Protein AF-0000000075770601 (afdb_homodimer)

InterPro domains:
  IPR002624 Deoxynucleoside kinase [PIRSF000705] (21-237)
  IPR027417 P-loop containing nucleoside triphosphate hydrolase [G3DSA:3.40.50.300] (14-217)
  IPR027417 P-loop containing nucleoside triphosphate hydrolase [SSF52540] (25-225)
  IPR031314 Deoxynucleoside kinase domain [PF01712] (31-229)
  IPR031314 Deoxynucleoside kinase domain [cd01673] (30-215)
  IPR050566 Deoxyribonucleoside Kinase [PTHR10513] (21-233)

Structure (mmCIF, N/CA/C/O backbone):
data_AF-0000000075770601-model_v1
#
loop_
_entity.id
_entity.type
_entity.pdbx_description
1 polymer 'Deoxynucleoside kinase-like isoform X1'
#
loop_
_atom_site.group_PDB
_atom_site.id
_atom_site.type_symbol
_atom_site.label_atom_id
_atom_site.label_alt_id
_atom_site.label_comp_id
_atom_site.label_asym_id
_atom_site.label_entity_id
_atom_site.label_seq_id
_atom_site.pdbx_PDB_ins_code
_atom_site.Cartn_x
_atom_site.Cartn_y
_atom_site.Cartn_z
_atom_site.occupancy
_atom_site.B_iso_or_equiv
_atom_site.auth_seq_id
_atom_site.auth_comp_id
_atom_site.auth_asym_id
_atom_site.auth_atom_id
_atom_site.pdbx_PDB_model_num
ATOM 1 N N . MET A 1 1 ? 19.266 48.625 11.734 1 34.38 1 MET A N 1
ATOM 2 C CA . MET A 1 1 ? 19.641 48.656 10.32 1 34.38 1 MET A CA 1
ATOM 3 C C . MET A 1 1 ? 20.688 47.594 10 1 34.38 1 MET A C 1
ATOM 5 O O . MET A 1 1 ? 20.688 47.031 8.906 1 34.38 1 MET A O 1
ATOM 9 N N . LEU A 1 2 ? 21.609 47.438 10.875 1 38.78 2 LEU A N 1
ATOM 10 C CA . LEU A 1 2 ? 22.734 46.531 10.688 1 38.78 2 LEU A CA 1
ATOM 11 C C . LEU A 1 2 ? 22.312 45.094 10.852 1 38.78 2 LEU A C 1
ATOM 13 O O . LEU A 1 2 ? 22.875 44.188 10.211 1 38.78 2 LEU A O 1
ATOM 17 N N . ARG A 1 3 ? 21.391 44.844 11.766 1 41.59 3 ARG A N 1
ATOM 18 C CA . ARG A 1 3 ? 20.953 43.5 12.055 1 41.59 3 ARG A CA 1
ATOM 19 C C . ARG A 1 3 ? 20.203 42.906 10.867 1 41.59 3 ARG A C 1
ATOM 21 O O . ARG A 1 3 ? 20.188 41.688 10.695 1 41.59 3 ARG A O 1
ATOM 28 N N . SER A 1 4 ? 19.625 43.781 10.047 1 41.97 4 SER A N 1
ATOM 29 C CA . SER A 1 4 ? 18.906 43.312 8.859 1 41.97 4 SER A CA 1
ATOM 30 C C . SER A 1 4 ? 19.875 42.875 7.773 1 41.97 4 SER A C 1
ATOM 32 O O . SER A 1 4 ? 19.594 41.938 7.027 1 41.97 4 SER A O 1
ATOM 34 N N . ARG A 1 5 ? 21.016 43.469 7.773 1 44.12 5 ARG A N 1
ATOM 35 C CA . ARG A 1 5 ? 21.969 43.156 6.715 1 44.12 5 ARG A CA 1
ATOM 36 C C . ARG A 1 5 ? 22.656 41.812 6.977 1 44.12 5 ARG A C 1
ATOM 38 O O . ARG A 1 5 ? 23.047 41.125 6.039 1 44.12 5 ARG A O 1
ATOM 45 N N . ILE A 1 6 ? 22.906 41.625 8.227 1 41.94 6 ILE A N 1
ATOM 46 C CA . ILE A 1 6 ? 23.609 40.406 8.555 1 41.94 6 ILE A CA 1
ATOM 47 C C . ILE A 1 6 ? 22.719 39.188 8.242 1 41.94 6 ILE A C 1
ATOM 49 O O . ILE A 1 6 ? 23.203 38.188 7.703 1 41.94 6 ILE A O 1
ATOM 53 N N . SER A 1 7 ? 21.453 39.375 8.516 1 44.59 7 SER A N 1
ATOM 54 C CA . SER A 1 7 ? 20.547 38.281 8.203 1 44.59 7 SER A CA 1
ATOM 55 C C . SER A 1 7 ? 20.453 38.062 6.699 1 44.59 7 SER A C 1
ATOM 57 O O . SER A 1 7 ? 20.438 36.906 6.234 1 44.59 7 SER A O 1
ATOM 59 N N . THR A 1 8 ? 20.531 39.188 6 1 48.41 8 THR A N 1
ATOM 60 C CA . THR A 1 8 ? 20.5 39.062 4.547 1 48.41 8 THR A CA 1
ATOM 61 C C . THR A 1 8 ? 21.797 38.438 4.027 1 48.41 8 THR A C 1
ATOM 63 O O . THR A 1 8 ? 21.781 37.594 3.137 1 48.41 8 THR A O 1
ATOM 66 N N . LEU A 1 9 ? 22.859 38.906 4.461 1 47.31 9 LEU A N 1
ATOM 67 C CA . LEU A 1 9 ? 24.141 38.406 4.008 1 47.31 9 LEU A CA 1
ATOM 68 C C . LEU A 1 9 ? 24.328 36.938 4.391 1 47.31 9 LEU A C 1
ATOM 70 O O . LEU A 1 9 ? 24.859 36.125 3.609 1 47.31 9 LEU A O 1
ATOM 74 N N . PHE A 1 10 ? 23.953 36.625 5.602 1 45.34 10 PHE A N 1
ATOM 75 C CA . PHE A 1 10 ? 24 35.219 6 1 45.34 10 PHE A CA 1
ATOM 76 C C . PHE A 1 10 ? 23.078 34.375 5.121 1 45.34 10 PHE A C 1
ATOM 78 O O . PHE A 1 10 ? 23.438 33.281 4.727 1 45.34 10 PHE A O 1
ATOM 85 N N . PHE A 1 11 ? 22.016 35.031 4.723 1 48.09 11 PHE A N 1
ATOM 86 C CA . PHE A 1 11 ? 21.109 34.312 3.828 1 48.09 11 PHE A CA 1
ATOM 87 C C . PHE A 1 11 ? 21.703 34.188 2.434 1 48.09 11 PHE A C 1
ATOM 89 O O . PHE A 1 11 ? 21.562 33.156 1.778 1 48.09 11 PHE A O 1
ATOM 96 N N . GLU A 1 12 ? 22.359 35.25 1.999 1 50.44 12 GLU A N 1
ATOM 97 C CA . GLU A 1 12 ? 22.969 35.219 0.672 1 50.44 12 GLU A CA 1
ATOM 98 C C . GLU A 1 12 ? 24.141 34.25 0.633 1 50.44 12 GLU A C 1
ATOM 100 O O . GLU A 1 12 ? 24.328 33.531 -0.352 1 50.44 12 GLU A O 1
ATOM 105 N N . ALA A 1 13 ? 24.984 34.281 1.523 1 46.41 13 ALA A N 1
ATOM 106 C CA . ALA A 1 13 ? 26.125 33.375 1.591 1 46.41 13 ALA A CA 1
ATOM 107 C C . ALA A 1 13 ? 25.641 31.922 1.747 1 46.41 13 ALA A C 1
ATOM 109 O O . ALA A 1 13 ? 26.219 31 1.153 1 46.41 13 ALA A O 1
ATOM 110 N N . GLN A 1 14 ? 24.688 31.688 2.402 1 49.31 14 GLN A N 1
ATOM 111 C CA . GLN A 1 14 ? 24.062 30.391 2.596 1 49.31 14 GLN A CA 1
ATOM 112 C C . GLN A 1 14 ? 23.438 29.875 1.301 1 49.31 14 GLN A C 1
ATOM 114 O O . GLN A 1 14 ? 23.453 28.672 1.025 1 49.31 14 GLN A O 1
ATOM 119 N N . ARG A 1 15 ? 23 30.875 0.568 1 49.03 15 ARG A N 1
ATOM 120 C CA . ARG A 1 15 ? 22.422 30.547 -0.737 1 49.03 15 ARG A CA 1
ATOM 121 C C . ARG A 1 15 ? 23.484 29.969 -1.67 1 49.03 15 ARG A C 1
ATOM 123 O O . ARG A 1 15 ? 23.219 29.016 -2.404 1 49.03 15 ARG A O 1
ATOM 130 N N . CYS A 1 16 ? 24.547 30.656 -1.812 1 45.72 16 CYS A N 1
ATOM 131 C CA . CYS A 1 16 ? 25.609 30.219 -2.715 1 45.72 16 CYS A CA 1
ATOM 132 C C . CYS A 1 16 ? 26.125 28.828 -2.334 1 45.72 16 CYS A C 1
ATOM 134 O O . CYS A 1 16 ? 26.484 28.047 -3.203 1 45.72 16 CYS A O 1
ATOM 136 N N . PHE A 1 17 ? 26.234 28.594 -1.152 1 45.62 17 PHE A N 1
ATOM 137 C CA . PHE A 1 17 ? 26.75 27.312 -0.663 1 45.62 17 PHE A CA 1
ATOM 138 C C . PHE A 1 17 ? 25.766 26.188 -0.966 1 45.62 17 PHE A C 1
ATOM 140 O O . PHE A 1 17 ? 26.188 25.047 -1.233 1 45.62 17 PHE A O 1
ATOM 147 N N . PHE A 1 18 ? 24.5 26.453 -0.988 1 47.34 18 PHE A N 1
ATOM 148 C CA . PHE A 1 18 ? 23.484 25.422 -1.227 1 47.34 18 PHE A CA 1
ATOM 149 C C . PHE A 1 18 ? 23.5 24.969 -2.682 1 47.34 18 PHE A C 1
ATOM 151 O O . PHE A 1 18 ? 23.234 23.812 -2.979 1 47.34 18 PHE A O 1
ATOM 158 N N . LYS A 1 19 ? 23.781 25.844 -3.549 1 46.94 19 LYS A N 1
ATOM 159 C CA . LYS A 1 19 ? 23.703 25.516 -4.969 1 46.94 19 LYS A CA 1
ATOM 160 C C . LYS A 1 19 ? 24.688 24.406 -5.336 1 46.94 19 LYS A C 1
ATOM 162 O O . LYS A 1 19 ? 24.422 23.594 -6.23 1 46.94 19 LYS A O 1
ATOM 167 N N . MET A 1 20 ? 25.797 24.562 -4.93 1 41.28 20 MET A N 1
ATOM 168 C CA . MET A 1 20 ? 26.875 23.766 -5.508 1 41.28 20 MET A CA 1
ATOM 169 C C . MET A 1 20 ? 26.672 22.281 -5.195 1 41.28 20 MET A C 1
ATOM 171 O O . MET A 1 20 ? 26.969 21.422 -6.031 1 41.28 20 MET A O 1
ATOM 175 N N . ASN A 1 21 ? 26.5 21.75 -3.854 1 44.34 21 ASN A N 1
ATOM 176 C CA . ASN A 1 21 ? 26.688 20.359 -3.453 1 44.34 21 ASN A CA 1
ATOM 177 C C . ASN A 1 21 ? 25.344 19.625 -3.344 1 44.34 21 ASN A C 1
ATOM 179 O O . ASN A 1 21 ? 25.281 18.531 -2.771 1 44.34 21 ASN A O 1
ATOM 183 N N . SER A 1 22 ? 24.25 20.109 -3.791 1 47.69 22 SER A N 1
ATOM 184 C CA . SER A 1 22 ? 22.906 19.719 -3.398 1 47.69 22 SER A CA 1
ATOM 185 C C . SER A 1 22 ? 22.406 18.531 -4.227 1 47.69 22 SER A C 1
ATOM 187 O O . SER A 1 22 ? 21.328 17.984 -3.947 1 47.69 22 SER A O 1
ATOM 189 N N . GLU A 1 23 ? 22.984 18.219 -5.297 1 50.84 23 GLU A N 1
ATOM 190 C CA . GLU A 1 23 ? 22.266 17.344 -6.227 1 50.84 23 GLU A CA 1
ATOM 191 C C . GLU A 1 23 ? 21.969 15.992 -5.59 1 50.84 23 GLU A C 1
ATOM 193 O O . GLU A 1 23 ? 20.922 15.391 -5.871 1 50.84 23 GLU A O 1
ATOM 198 N N . ASN A 1 24 ? 22.891 15.383 -4.754 1 55.94 24 ASN A N 1
ATOM 199 C CA . ASN A 1 24 ? 22.719 14 -4.312 1 55.94 24 ASN A CA 1
ATOM 200 C C . ASN A 1 24 ? 22.344 13.93 -2.834 1 55.94 24 ASN A C 1
ATOM 202 O O . ASN A 1 24 ? 22.391 12.859 -2.223 1 55.94 24 ASN A O 1
ATOM 206 N N . ARG A 1 25 ? 21.953 15.164 -2.213 1 66.31 25 ARG A N 1
ATOM 207 C CA . ARG A 1 25 ? 21.75 15.148 -0.767 1 66.31 25 ARG A CA 1
ATOM 208 C C . ARG A 1 25 ? 20.266 15.141 -0.417 1 66.31 25 ARG A C 1
ATOM 210 O O . ARG A 1 25 ? 19.453 15.711 -1.144 1 66.31 25 ARG A O 1
ATOM 217 N N . LYS A 1 26 ? 19.875 14.352 0.571 1 84.44 26 LYS A N 1
ATOM 218 C CA . LYS A 1 26 ? 18.547 14.297 1.151 1 84.44 26 LYS A CA 1
ATOM 219 C C . LYS A 1 26 ? 18.125 15.648 1.707 1 84.44 26 LYS A C 1
ATOM 221 O O . LYS A 1 26 ? 18.891 16.297 2.436 1 84.44 26 LYS A O 1
ATOM 226 N N . PRO A 1 27 ? 17.031 16.172 1.282 1 90.94 27 PRO A N 1
ATOM 227 C CA . PRO A 1 27 ? 16.594 17.469 1.793 1 90.94 27 PRO A CA 1
ATOM 228 C C . PRO A 1 27 ? 16.25 17.422 3.281 1 90.94 27 PRO A C 1
ATOM 230 O O . PRO A 1 27 ? 15.93 16.359 3.818 1 90.94 27 PRO A O 1
ATOM 233 N N . PHE A 1 28 ? 16.469 18.609 3.928 1 92.38 28 PHE A N 1
ATOM 234 C CA . PHE A 1 28 ? 15.891 18.797 5.254 1 92.38 28 PHE A CA 1
ATOM 235 C C . PHE A 1 28 ? 14.367 18.812 5.184 1 92.38 28 PHE A C 1
ATOM 237 O O . PHE A 1 28 ? 13.781 19.766 4.664 1 92.38 28 PHE A O 1
ATOM 244 N N . THR A 1 29 ? 13.703 17.797 5.723 1 95.19 29 THR A N 1
ATOM 245 C CA . THR A 1 29 ? 12.266 17.625 5.539 1 95.19 29 THR A CA 1
ATOM 246 C C . THR A 1 29 ? 11.5 18.078 6.777 1 95.19 29 THR A C 1
ATOM 248 O O . THR A 1 29 ? 11.727 17.578 7.875 1 95.19 29 THR A O 1
ATOM 251 N N . VAL A 1 30 ? 10.578 19.031 6.59 1 95.38 30 VAL A N 1
ATOM 252 C CA . VAL A 1 30 ? 9.719 19.562 7.645 1 95.38 30 VAL A CA 1
ATOM 253 C C . VAL A 1 30 ? 8.273 19.141 7.395 1 95.38 30 VAL A C 1
ATOM 255 O O . VAL A 1 30 ? 7.715 19.406 6.324 1 95.38 30 VAL A O 1
ATOM 258 N N . LEU A 1 31 ? 7.691 18.484 8.367 1 97.5 31 LEU A N 1
ATOM 259 C CA . LEU A 1 31 ? 6.277 18.141 8.305 1 97.5 31 LEU A CA 1
ATOM 260 C C . LEU A 1 31 ? 5.434 19.141 9.078 1 97.5 31 LEU A C 1
ATOM 262 O O . LEU A 1 31 ? 5.691 19.391 10.258 1 97.5 31 LEU A O 1
ATOM 266 N N . VAL A 1 32 ? 4.453 19.688 8.375 1 97.19 32 VAL A N 1
ATOM 267 C CA . VAL A 1 32 ? 3.527 20.594 9.039 1 97.19 32 VAL A CA 1
ATOM 268 C C . VAL A 1 32 ? 2.236 19.859 9.383 1 97.19 32 VAL A C 1
ATOM 270 O O . VAL A 1 32 ? 1.488 19.453 8.5 1 97.19 32 VAL A O 1
ATOM 273 N N . GLU A 1 33 ? 2.016 19.75 10.68 1 98.31 33 GLU A N 1
ATOM 274 C CA . GLU A 1 33 ? 0.914 18.938 11.188 1 98.31 33 GLU A CA 1
ATOM 275 C C . GLU A 1 33 ? -0.103 19.797 11.938 1 98.31 33 GLU A C 1
ATOM 277 O O . GLU A 1 33 ? 0.222 20.891 12.398 1 98.31 33 GLU A O 1
ATOM 282 N N . GLY A 1 34 ? -1.297 19.25 12.07 1 98.31 34 GLY A N 1
ATOM 283 C CA . GLY A 1 34 ? -2.389 19.922 12.758 1 98.31 34 GLY A CA 1
ATOM 284 C C . GLY A 1 34 ? -3.758 19.422 12.328 1 98.31 34 GLY A C 1
ATOM 285 O O . GLY A 1 34 ? -3.877 18.688 11.344 1 98.31 34 GLY A O 1
ATOM 286 N N . ASN A 1 35 ? -4.766 19.875 13.062 1 97.62 35 ASN A N 1
ATOM 287 C CA . ASN A 1 35 ? -6.152 19.5 12.781 1 97.62 35 ASN A CA 1
ATOM 288 C C . ASN A 1 35 ? -6.617 20.062 11.438 1 97.62 35 ASN A C 1
ATOM 290 O O . ASN A 1 35 ? -5.91 20.844 10.812 1 97.62 35 ASN A O 1
ATOM 294 N N . ILE A 1 36 ? -7.715 19.484 10.938 1 94.5 36 ILE A N 1
ATOM 295 C CA . ILE A 1 36 ? -8.391 20.078 9.789 1 94.5 36 ILE A CA 1
ATOM 296 C C . ILE A 1 36 ? -8.773 21.516 10.102 1 94.5 36 ILE A C 1
ATOM 298 O O . ILE A 1 36 ? -9.359 21.797 11.156 1 94.5 36 ILE A O 1
ATOM 302 N N . GLY A 1 37 ? -8.344 22.484 9.242 1 92.81 37 GLY A N 1
ATOM 303 C CA . GLY A 1 37 ? -8.695 23.875 9.461 1 92.81 37 GLY A CA 1
ATOM 304 C C . GLY A 1 37 ? -7.707 24.594 10.352 1 92.81 37 GLY A C 1
ATOM 305 O O . GLY A 1 37 ? -7.949 25.734 10.75 1 92.81 37 GLY A O 1
ATOM 306 N N . SER A 1 38 ? -6.586 23.984 10.602 1 95 38 SER A N 1
ATOM 307 C CA . SER A 1 38 ? -5.645 24.578 11.547 1 95 38 SER A CA 1
ATOM 308 C C . SER A 1 38 ? -4.789 25.641 10.883 1 95 38 SER A C 1
ATOM 310 O O . SER A 1 38 ? -4.051 26.359 11.555 1 95 38 SER A O 1
ATOM 312 N N . GLY A 1 39 ? -4.836 25.75 9.547 1 91.62 39 GLY A N 1
ATOM 313 C CA . GLY A 1 39 ? -4.102 26.797 8.852 1 91.62 39 GLY A CA 1
ATOM 314 C C . GLY A 1 39 ? -2.791 26.297 8.258 1 91.62 39 GLY A C 1
ATOM 315 O O . GLY A 1 39 ? -1.893 27.094 7.984 1 91.62 39 GLY A O 1
ATOM 316 N N . LYS A 1 40 ? -2.637 24.969 8.078 1 94.12 40 LYS A N 1
ATOM 317 C CA . LYS A 1 40 ? -1.412 24.391 7.539 1 94.12 40 LYS A CA 1
ATOM 318 C C . LYS A 1 40 ? -1.08 24.953 6.168 1 94.12 40 LYS A C 1
ATOM 320 O O . LYS A 1 40 ? 0.061 25.344 5.91 1 94.12 40 LYS A O 1
ATOM 325 N N . THR A 1 41 ? -2.096 25.031 5.262 1 91.94 41 THR A N 1
ATOM 326 C CA . THR A 1 41 ? -1.883 25.547 3.912 1 91.94 41 THR A CA 1
ATOM 327 C C . THR A 1 41 ? -1.395 26.984 3.947 1 91.94 41 THR A C 1
ATOM 329 O O . THR A 1 41 ? -0.479 27.359 3.209 1 91.94 41 THR A O 1
ATOM 332 N N . THR A 1 42 ? -2.014 27.797 4.738 1 89.81 42 THR A N 1
ATOM 333 C CA . THR A 1 42 ? -1.61 29.188 4.895 1 89.81 42 THR A CA 1
ATOM 334 C C . THR A 1 42 ? -0.176 29.281 5.41 1 89.81 42 THR A C 1
ATOM 336 O O . THR A 1 42 ? 0.601 30.125 4.945 1 89.81 42 THR A O 1
ATOM 339 N N . PHE A 1 43 ? 0.131 28.484 6.41 1 91.44 43 PHE A N 1
ATOM 340 C CA . PHE A 1 43 ? 1.488 28.453 6.941 1 91.44 43 PHE A CA 1
ATOM 341 C C . PHE A 1 43 ? 2.488 28.109 5.844 1 91.44 43 PHE A C 1
ATOM 343 O O . PHE A 1 43 ? 3.523 28.766 5.719 1 91.44 43 PHE A O 1
ATOM 350 N N . LEU A 1 44 ? 2.207 27.047 5.047 1 92.75 44 LEU A N 1
ATOM 351 C CA . LEU A 1 44 ? 3.092 26.672 3.951 1 92.75 44 LEU A CA 1
ATOM 352 C C . LEU A 1 44 ? 3.27 27.812 2.969 1 92.75 44 LEU A C 1
ATOM 354 O O . LEU A 1 44 ? 4.387 28.094 2.527 1 92.75 44 LEU A O 1
ATOM 358 N N . GLU A 1 45 ? 2.209 28.516 2.668 1 89.62 45 GLU A N 1
ATOM 359 C CA . GLU A 1 45 ? 2.236 29.594 1.699 1 89.62 45 GLU A CA 1
ATOM 360 C C . GLU A 1 45 ? 3.148 30.734 2.168 1 89.62 45 GLU A C 1
ATOM 362 O O . GLU A 1 45 ? 3.756 31.422 1.349 1 89.62 45 GLU A O 1
ATOM 367 N N . HIS A 1 46 ? 3.291 30.906 3.43 1 87.25 46 HIS A N 1
ATOM 368 C CA . HIS A 1 46 ? 4.191 31.906 3.986 1 87.25 46 HIS A CA 1
ATOM 369 C C . HIS A 1 46 ? 5.629 31.656 3.551 1 87.25 46 HIS A C 1
ATOM 371 O O . HIS A 1 46 ? 6.402 32.594 3.381 1 87.25 46 HIS A O 1
ATOM 377 N N . PHE A 1 47 ? 5.973 30.453 3.295 1 88.94 47 PHE A N 1
ATOM 378 C CA . PHE A 1 47 ? 7.352 30.094 2.979 1 88.94 47 PHE A CA 1
ATOM 379 C C . PHE A 1 47 ? 7.582 30.094 1.473 1 88.94 47 PHE A C 1
ATOM 381 O O . PHE A 1 47 ? 8.695 29.859 1.009 1 88.94 47 PHE A O 1
ATOM 388 N N . ARG A 1 48 ? 6.57 30.344 0.703 1 90.38 48 ARG A N 1
ATOM 389 C CA . ARG A 1 48 ? 6.668 30.359 -0.753 1 90.38 48 ARG A CA 1
ATOM 390 C C . ARG A 1 48 ? 7.695 31.375 -1.226 1 90.38 48 ARG A C 1
ATOM 392 O O . ARG A 1 48 ? 8.297 31.219 -2.287 1 90.38 48 ARG A O 1
ATOM 399 N N . GLN A 1 49 ? 7.973 32.375 -0.465 1 86.12 49 GLN A N 1
ATOM 400 C CA . GLN A 1 49 ? 8.883 33.438 -0.823 1 86.12 49 GLN A CA 1
ATOM 401 C C . GLN A 1 49 ? 10.328 32.969 -0.816 1 86.12 49 GLN A C 1
ATOM 403 O O . GLN A 1 49 ? 11.203 33.625 -1.384 1 86.12 49 GLN A O 1
ATOM 408 N N . PHE A 1 50 ? 10.555 31.859 -0.22 1 84.81 50 PHE A N 1
ATOM 409 C CA . PHE A 1 50 ? 11.922 31.344 -0.13 1 84.81 50 PHE A CA 1
ATOM 410 C C . PHE A 1 50 ? 12.211 30.375 -1.269 1 84.81 50 PHE A C 1
ATOM 412 O O . PHE A 1 50 ? 11.625 29.297 -1.332 1 84.81 50 PHE A O 1
ATOM 419 N N . GLU A 1 51 ? 13.148 30.672 -2.115 1 86.56 51 GLU A N 1
ATOM 420 C CA . GLU A 1 51 ? 13.453 29.906 -3.318 1 86.56 51 GLU A CA 1
ATOM 421 C C . GLU A 1 51 ? 14.094 28.562 -2.967 1 86.56 51 GLU A C 1
ATOM 423 O O . GLU A 1 51 ? 14.039 27.609 -3.756 1 86.56 51 GLU A O 1
ATOM 428 N N . ASP A 1 52 ? 14.664 28.484 -1.828 1 85.62 52 ASP A N 1
ATOM 429 C CA . ASP A 1 52 ? 15.398 27.281 -1.434 1 85.62 52 ASP A CA 1
ATOM 430 C C . ASP A 1 52 ? 14.477 26.281 -0.738 1 85.62 52 ASP A C 1
ATOM 432 O O . ASP A 1 52 ? 14.945 25.281 -0.178 1 85.62 52 ASP A O 1
ATOM 436 N N . ILE A 1 53 ? 13.234 26.578 -0.779 1 90.5 53 ILE A N 1
ATOM 437 C CA . ILE A 1 53 ? 12.281 25.703 -0.106 1 90.5 53 ILE A CA 1
ATOM 438 C C . ILE A 1 53 ? 11.266 25.172 -1.117 1 90.5 53 ILE A C 1
ATOM 440 O O . ILE A 1 53 ? 10.664 25.938 -1.867 1 90.5 53 ILE A O 1
ATOM 444 N N . THR A 1 54 ? 11.125 23.844 -1.191 1 95 54 THR A N 1
ATOM 445 C CA . THR A 1 54 ? 10.039 23.219 -1.947 1 95 54 THR A CA 1
ATOM 446 C C . THR A 1 54 ? 8.828 22.969 -1.054 1 95 54 THR A C 1
ATOM 448 O O . THR A 1 54 ? 8.953 22.391 0.025 1 95 54 THR A O 1
ATOM 451 N N . LEU A 1 55 ? 7.719 23.438 -1.501 1 96.12 55 LEU A N 1
ATOM 452 C CA . LEU A 1 55 ? 6.473 23.234 -0.768 1 96.12 55 LEU A CA 1
ATOM 453 C C . LEU A 1 55 ? 5.645 22.125 -1.386 1 96.12 55 LEU A C 1
ATOM 455 O O . LEU A 1 55 ? 5.453 22.078 -2.604 1 96.12 55 LEU A O 1
ATOM 459 N N . LEU A 1 56 ? 5.168 21.203 -0.563 1 97.44 56 LEU A N 1
ATOM 460 C CA . LEU A 1 56 ? 4.242 20.172 -0.99 1 97.44 56 LEU A CA 1
ATOM 461 C C . LEU A 1 56 ? 2.936 20.25 -0.208 1 97.44 56 LEU A C 1
ATOM 463 O O . LEU A 1 56 ? 2.891 19.891 0.973 1 97.44 56 LEU A O 1
ATOM 467 N N . THR A 1 57 ? 1.899 20.641 -0.862 1 96.56 57 THR A N 1
ATOM 468 C CA . THR A 1 57 ? 0.594 20.781 -0.224 1 96.56 57 THR A CA 1
ATOM 469 C C . THR A 1 57 ? -0.151 19.438 -0.235 1 96.56 57 THR A C 1
ATOM 471 O O . THR A 1 57 ? 0.102 18.594 -1.089 1 96.56 57 THR A O 1
ATOM 474 N N . GLU A 1 58 ? -1.008 19.359 0.752 1 95.31 58 GLU A N 1
ATOM 475 C CA . GLU A 1 58 ? -1.849 18.172 0.812 1 95.31 58 GLU A CA 1
ATOM 476 C C . GLU A 1 58 ? -2.584 17.938 -0.506 1 95.31 58 GLU A C 1
ATOM 478 O O . GLU A 1 58 ? -3.201 18.859 -1.043 1 95.31 58 GLU A O 1
ATOM 483 N N . PRO A 1 59 ? -2.539 16.734 -1.065 1 95.75 59 PRO A N 1
ATOM 484 C CA . PRO A 1 59 ? -3.105 16.5 -2.395 1 95.75 59 PRO A CA 1
ATOM 485 C C . PRO A 1 59 ? -4.602 16.203 -2.352 1 95.75 59 PRO A C 1
ATOM 487 O O . PRO A 1 59 ? -5.047 15.172 -2.867 1 95.75 59 PRO A O 1
ATOM 490 N N . VAL A 1 60 ? -5.418 17.078 -1.922 1 94.38 60 VAL A N 1
ATOM 491 C CA . VAL A 1 60 ? -6.852 16.906 -1.719 1 94.38 60 VAL A CA 1
ATOM 492 C C . VAL A 1 60 ? -7.539 16.672 -3.062 1 94.38 60 VAL A C 1
ATOM 494 O O . VAL A 1 60 ? -8.492 15.891 -3.15 1 94.38 60 VAL A O 1
ATOM 497 N N . GLU A 1 61 ? -7.039 17.328 -4.066 1 95.62 61 GLU A N 1
ATOM 498 C CA . GLU A 1 61 ? -7.648 17.188 -5.383 1 95.62 61 GLU A CA 1
ATOM 499 C C . GLU A 1 61 ? -7.566 15.75 -5.879 1 95.62 61 GLU A C 1
ATOM 501 O O . GLU A 1 61 ? -8.469 15.266 -6.566 1 95.62 61 GLU A O 1
ATOM 506 N N . GLN A 1 62 ? -6.52 15.062 -5.578 1 97.81 62 GLN A N 1
ATOM 507 C CA . GLN A 1 62 ? -6.422 13.648 -5.918 1 97.81 62 GLN A CA 1
ATOM 508 C C . GLN A 1 62 ? -7.508 12.836 -5.215 1 97.81 62 GLN A C 1
ATOM 510 O O . GLN A 1 62 ? -8.047 11.883 -5.789 1 97.81 62 GLN A O 1
ATOM 515 N N . TRP A 1 63 ? -7.828 13.188 -3.99 1 97.94 63 TRP A N 1
ATOM 516 C CA . TRP A 1 63 ? -8.844 12.477 -3.219 1 97.94 63 TRP A CA 1
ATOM 517 C C . TRP A 1 63 ? -10.242 12.781 -3.748 1 97.94 63 TRP A C 1
ATOM 519 O O . TRP A 1 63 ? -11.141 11.938 -3.654 1 97.94 63 TRP A O 1
ATOM 529 N N . ARG A 1 64 ? -10.375 13.945 -4.324 1 97.06 64 ARG A N 1
ATOM 530 C CA . ARG A 1 64 ? -11.672 14.398 -4.816 1 97.06 64 ARG A CA 1
ATOM 531 C C . ARG A 1 64 ? -11.953 13.844 -6.207 1 97.06 64 ARG A C 1
ATOM 533 O O . ARG A 1 64 ? -13.102 13.859 -6.668 1 97.06 64 ARG A O 1
ATOM 540 N N . ASN A 1 65 ? -10.859 13.484 -6.836 1 98.31 65 ASN A N 1
ATOM 541 C CA . ASN A 1 65 ? -11.047 12.953 -8.18 1 98.31 65 ASN A CA 1
ATOM 542 C C . ASN A 1 65 ? -10.016 11.883 -8.508 1 98.31 65 ASN A C 1
ATOM 544 O O . ASN A 1 65 ? -8.992 12.164 -9.133 1 98.31 65 ASN A O 1
ATOM 548 N N . LEU A 1 66 ? -10.336 10.703 -8.234 1 98.5 66 LEU A N 1
ATOM 549 C CA . LEU A 1 66 ? -9.578 9.547 -8.703 1 98.5 66 LEU A CA 1
ATOM 550 C C . LEU A 1 66 ? -10.328 8.82 -9.812 1 98.5 66 LEU A C 1
ATOM 552 O O . LEU A 1 66 ? -11.25 8.047 -9.547 1 98.5 66 LEU A O 1
ATOM 556 N N . ARG A 1 67 ? -9.914 9.117 -11.023 1 97.81 67 ARG A N 1
ATOM 557 C CA . ARG A 1 67 ? -10.555 8.531 -12.203 1 97.81 67 ARG A CA 1
ATOM 558 C C . ARG A 1 67 ? -12.055 8.797 -12.188 1 97.81 67 ARG A C 1
ATOM 560 O O . ARG A 1 67 ? -12.852 7.883 -12.43 1 97.81 67 ARG A O 1
ATOM 567 N N . GLY A 1 68 ? -12.438 9.977 -11.75 1 98.06 68 GLY A N 1
ATOM 568 C CA . GLY A 1 68 ? -13.836 10.391 -11.773 1 98.06 68 GLY A CA 1
ATOM 569 C C . GLY A 1 68 ? -14.547 10.164 -10.453 1 98.06 68 GLY A C 1
ATOM 570 O O . GLY A 1 68 ? -15.68 10.609 -10.266 1 98.06 68 GLY A O 1
ATOM 571 N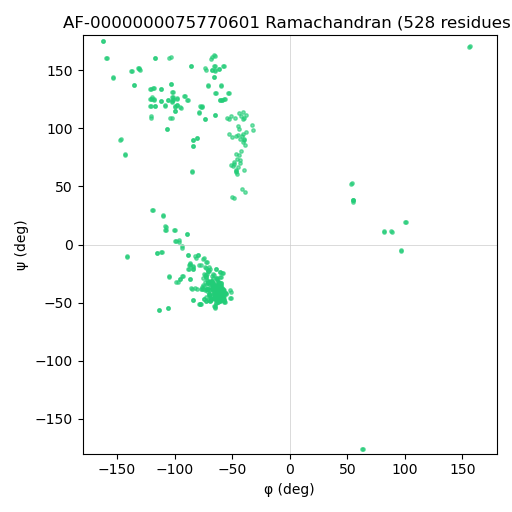 N . TRP A 1 69 ? -13.891 9.555 -9.5 1 98.38 69 TRP A N 1
ATOM 572 C CA . TRP A 1 69 ? -14.531 9.258 -8.227 1 98.38 69 TRP A CA 1
ATOM 573 C C . TRP A 1 69 ? -14.023 10.188 -7.133 1 98.38 69 TRP A C 1
ATOM 575 O O . TRP A 1 69 ? -12.812 10.328 -6.941 1 98.38 69 TRP A O 1
ATOM 585 N N . ASN A 1 70 ? -14.891 10.875 -6.48 1 98.06 70 ASN A N 1
ATOM 586 C CA . ASN A 1 70 ? -14.57 11.688 -5.316 1 98.06 70 ASN A CA 1
ATOM 587 C C . ASN A 1 70 ? -14.539 10.859 -4.039 1 98.06 70 ASN A C 1
ATOM 589 O O . ASN A 1 70 ? -15.547 10.734 -3.346 1 98.06 70 ASN A O 1
ATOM 593 N N . LEU A 1 71 ? -13.414 10.328 -3.689 1 98.31 71 LEU A N 1
ATOM 594 C CA . LEU A 1 71 ? -13.266 9.414 -2.564 1 98.31 71 LEU A CA 1
ATOM 595 C C . LEU A 1 71 ? -13.531 10.125 -1.242 1 98.31 71 LEU A C 1
ATOM 597 O O . LEU A 1 71 ? -14.039 9.523 -0.296 1 98.31 71 LEU A O 1
ATOM 601 N N . LEU A 1 72 ? -13.102 11.383 -1.215 1 96.19 72 LEU A N 1
ATOM 602 C CA . LEU A 1 72 ? -13.359 12.172 -0.015 1 96.19 72 LEU A CA 1
ATOM 603 C C . LEU A 1 72 ? -14.852 12.258 0.274 1 96.19 72 LEU A C 1
ATOM 605 O O . LEU A 1 72 ? -15.289 12.023 1.404 1 96.19 72 LEU A O 1
ATOM 609 N N . ASP A 1 73 ? -15.609 12.523 -0.703 1 95.19 73 ASP A N 1
ATOM 610 C CA . ASP A 1 73 ? -17.062 12.594 -0.581 1 95.19 73 ASP A CA 1
ATOM 611 C C . ASP A 1 73 ? -17.656 11.234 -0.206 1 95.19 73 ASP A C 1
ATOM 613 O O . ASP A 1 73 ? -18.516 11.148 0.662 1 95.19 73 ASP A O 1
ATOM 617 N N . LEU A 1 74 ? -17.188 10.195 -0.911 1 96.69 74 LEU A N 1
ATOM 618 C CA . LEU A 1 74 ? -17.641 8.844 -0.603 1 96.69 74 LEU A CA 1
ATOM 619 C C . LEU A 1 74 ? -17.391 8.5 0.859 1 96.69 74 LEU A C 1
ATOM 621 O O . LEU A 1 74 ? -18.266 7.961 1.541 1 96.69 74 LEU A O 1
ATOM 625 N N . MET A 1 75 ? -16.25 8.875 1.348 1 95.69 75 MET A N 1
ATOM 626 C CA . MET A 1 75 ? -15.859 8.578 2.725 1 95.69 75 MET A CA 1
ATOM 627 C C . MET A 1 75 ? -16.781 9.305 3.711 1 95.69 75 MET A C 1
ATOM 629 O O . MET A 1 75 ? -17.266 8.695 4.664 1 95.69 75 MET A O 1
ATOM 633 N N . TYR A 1 76 ? -17.031 10.547 3.5 1 90.56 76 TYR A N 1
ATOM 634 C CA . TYR A 1 76 ? -17.844 11.305 4.441 1 90.56 76 TYR A CA 1
ATOM 635 C C . TYR A 1 76 ? -19.297 10.859 4.395 1 90.56 76 TYR A C 1
ATOM 637 O O . TYR A 1 76 ? -20 10.875 5.414 1 90.56 76 TYR A O 1
ATOM 645 N N . LYS A 1 77 ? -19.797 10.438 3.285 1 93.06 77 LYS A N 1
ATOM 646 C CA . LYS A 1 77 ? -21.188 10.031 3.131 1 93.06 77 LYS A CA 1
ATOM 647 C C . LYS A 1 77 ? -21.438 8.648 3.742 1 93.06 77 LYS A C 1
ATOM 649 O O . LYS A 1 77 ? -22.5 8.391 4.289 1 93.06 77 LYS A O 1
ATOM 654 N N . ASP A 1 78 ? -20.484 7.781 3.588 1 95.31 78 ASP A N 1
ATOM 655 C CA . ASP A 1 78 ? -20.578 6.43 4.125 1 95.31 78 ASP A CA 1
ATOM 656 C C . ASP A 1 78 ? -19.234 5.945 4.645 1 95.31 78 ASP A C 1
ATOM 658 O O . ASP A 1 78 ? -18.609 5.066 4.043 1 95.31 78 ASP A O 1
ATOM 662 N N . PRO A 1 79 ? -18.875 6.434 5.812 1 95.31 79 PRO A N 1
ATOM 663 C CA . PRO A 1 79 ? -17.547 6.105 6.336 1 95.31 79 PRO A CA 1
ATOM 664 C C . PRO A 1 79 ? -17.359 4.609 6.582 1 95.31 79 PRO A C 1
ATOM 666 O O . PRO A 1 79 ? -16.266 4.074 6.375 1 95.31 79 PRO A O 1
ATOM 669 N N . ALA A 1 80 ? -18.359 3.908 6.988 1 95.12 80 ALA A N 1
ATOM 670 C CA . ALA A 1 80 ? -18.25 2.482 7.277 1 95.12 80 ALA A CA 1
ATOM 671 C C . ALA A 1 80 ? -17.812 1.705 6.043 1 95.12 80 ALA A C 1
ATOM 673 O O . ALA A 1 80 ? -17.016 0.76 6.141 1 95.12 80 ALA A O 1
ATOM 674 N N . LYS A 1 81 ? -18.281 2.154 4.953 1 96.44 81 LYS A N 1
ATOM 675 C CA . LYS A 1 81 ? -17.984 1.458 3.705 1 96.44 81 LYS A CA 1
ATOM 676 C C . LYS A 1 81 ? -16.641 1.923 3.127 1 96.44 81 LYS A C 1
ATOM 678 O O . LYS A 1 81 ? -15.867 1.114 2.607 1 96.44 81 LYS A O 1
ATOM 683 N N . TRP A 1 82 ? -16.328 3.205 3.238 1 98.06 82 TRP A N 1
ATOM 684 C CA . TRP A 1 82 ? -15.32 3.773 2.352 1 98.06 82 TRP A CA 1
ATOM 685 C C . TRP A 1 82 ? -14.055 4.145 3.125 1 98.06 82 TRP A C 1
ATOM 687 O O . TRP A 1 82 ? -13.023 4.465 2.529 1 98.06 82 TRP A O 1
ATOM 697 N N . ALA A 1 83 ? -14.078 4.031 4.449 1 98.31 83 ALA A N 1
ATOM 698 C CA . ALA A 1 83 ? -12.93 4.434 5.258 1 98.31 83 ALA A CA 1
ATOM 699 C C . ALA A 1 83 ? -11.68 3.664 4.855 1 98.31 83 ALA A C 1
ATOM 701 O O . ALA A 1 83 ? -10.617 4.258 4.656 1 98.31 83 ALA A O 1
ATOM 702 N N . MET A 1 84 ? -11.82 2.35 4.688 1 98.88 84 MET A N 1
ATOM 703 C CA . MET A 1 84 ? -10.688 1.507 4.316 1 98.88 84 MET A CA 1
ATOM 704 C C . MET A 1 84 ? -10.102 1.937 2.973 1 98.88 84 MET A C 1
ATOM 706 O O . MET A 1 84 ? -8.898 2.135 2.85 1 98.88 84 MET A O 1
ATOM 710 N N . THR A 1 85 ? -10.945 2.111 1.998 1 98.88 85 THR A N 1
ATOM 711 C CA . THR A 1 85 ? -10.523 2.484 0.65 1 98.88 85 THR A CA 1
ATOM 712 C C . THR A 1 85 ? -9.898 3.873 0.643 1 98.88 85 THR A C 1
ATOM 714 O O . THR A 1 85 ? -8.82 4.07 0.073 1 98.88 85 THR A O 1
ATOM 717 N N . PHE A 1 86 ? -10.531 4.793 1.301 1 98.81 86 PHE A N 1
ATOM 718 C CA . PHE A 1 86 ? -10.07 6.176 1.328 1 98.81 86 PHE A CA 1
ATOM 719 C C . PHE A 1 86 ? -8.719 6.281 2.037 1 98.81 86 PHE A C 1
ATOM 721 O O . PHE A 1 86 ? -7.789 6.898 1.521 1 98.81 86 PHE A O 1
ATOM 728 N N . GLN A 1 87 ? -8.602 5.633 3.188 1 98.88 87 GLN A N 1
ATOM 729 C CA . GLN A 1 87 ? -7.363 5.723 3.951 1 98.88 87 GLN A CA 1
ATOM 730 C C . GLN A 1 87 ? -6.219 5.016 3.23 1 98.88 87 GLN A C 1
ATOM 732 O O . GLN A 1 87 ? -5.066 5.441 3.322 1 98.88 87 GLN A O 1
ATOM 737 N N . SER A 1 88 ? -6.566 3.939 2.525 1 98.94 88 SER A N 1
ATOM 738 C CA . SER A 1 88 ? -5.547 3.311 1.691 1 98.94 88 SER A CA 1
ATOM 739 C C . SER A 1 88 ? -5.008 4.285 0.651 1 98.94 88 SER A C 1
ATOM 741 O O . SER A 1 88 ? -3.793 4.379 0.456 1 98.94 88 SER A O 1
ATOM 743 N N . TYR A 1 89 ? -5.863 5.043 0.032 1 98.94 89 TYR A N 1
ATOM 744 C CA . TYR A 1 89 ? -5.441 6 -0.988 1 98.94 89 TYR A CA 1
ATOM 745 C C . TYR A 1 89 ? -4.707 7.176 -0.361 1 98.94 89 TYR A C 1
ATOM 747 O O . TYR A 1 89 ? -3.727 7.676 -0.921 1 98.94 89 TYR A O 1
ATOM 755 N N . VAL A 1 90 ? -5.16 7.602 0.78 1 98.81 90 VAL A N 1
ATOM 756 C CA . VAL A 1 90 ? -4.465 8.656 1.506 1 98.81 90 VAL A CA 1
ATOM 757 C C . VAL A 1 90 ? -3.035 8.219 1.82 1 98.81 90 VAL A C 1
ATOM 759 O O . VAL A 1 90 ? -2.084 8.977 1.616 1 98.81 90 VAL A O 1
ATOM 762 N N . SER A 1 91 ? -2.904 6.98 2.291 1 98.75 91 SER A N 1
ATOM 763 C CA . SER A 1 91 ? -1.573 6.457 2.586 1 98.75 91 SER A CA 1
ATOM 764 C C . SER A 1 91 ? -0.678 6.496 1.353 1 98.75 91 SER A C 1
ATOM 766 O O . SER A 1 91 ? 0.476 6.922 1.429 1 98.75 91 SER A O 1
ATOM 768 N N . LEU A 1 92 ? -1.235 6.102 0.286 1 98.75 92 LEU A N 1
ATOM 769 C CA . LEU A 1 92 ? -0.475 6.09 -0.959 1 98.75 92 LEU A CA 1
ATOM 770 C C . LEU A 1 92 ? -0.034 7.496 -1.341 1 98.75 92 LEU A C 1
ATOM 772 O O . LEU A 1 92 ? 1.132 7.719 -1.675 1 98.75 92 LEU A O 1
ATOM 776 N N . THR A 1 93 ? -0.904 8.445 -1.338 1 98.62 93 THR A N 1
ATOM 777 C CA . THR A 1 93 ? -0.598 9.805 -1.775 1 98.62 93 THR A CA 1
ATOM 778 C C . THR A 1 93 ? 0.392 10.469 -0.823 1 98.62 93 THR A C 1
ATOM 780 O O . THR A 1 93 ? 1.246 11.25 -1.251 1 98.62 93 THR A O 1
ATOM 783 N N . MET A 1 94 ? 0.306 10.133 0.465 1 98.44 94 MET A N 1
ATOM 784 C CA . MET A 1 94 ? 1.262 10.688 1.421 1 98.44 94 MET A CA 1
ATOM 785 C C . MET A 1 94 ? 2.654 10.109 1.192 1 98.44 94 MET A C 1
ATOM 787 O O . MET A 1 94 ? 3.65 10.828 1.262 1 98.44 94 MET A O 1
ATOM 791 N N . VAL A 1 95 ? 2.693 8.797 0.984 1 98.25 95 VAL A N 1
ATOM 792 C CA . VAL A 1 95 ? 4 8.195 0.742 1 98.25 95 VAL A CA 1
ATOM 793 C C . VAL A 1 95 ? 4.602 8.766 -0.542 1 98.25 95 VAL A C 1
ATOM 795 O O . VAL A 1 95 ? 5.805 9.016 -0.611 1 98.25 95 VAL A O 1
ATOM 798 N N . ASP A 1 96 ? 3.793 8.961 -1.514 1 97.38 96 ASP A N 1
ATOM 799 C CA . ASP A 1 96 ? 4.254 9.586 -2.748 1 97.38 96 ASP A CA 1
ATOM 800 C C . ASP A 1 96 ? 4.855 10.961 -2.471 1 97.38 96 ASP A C 1
ATOM 802 O O . ASP A 1 96 ? 5.883 11.328 -3.047 1 97.38 96 ASP A O 1
ATOM 806 N N . MET A 1 97 ? 4.234 11.719 -1.639 1 97.19 97 MET A N 1
ATOM 807 C CA . MET A 1 97 ? 4.746 13.039 -1.269 1 97.19 97 MET A CA 1
ATOM 808 C C . MET A 1 97 ? 6.082 12.922 -0.545 1 97.19 97 MET A C 1
ATOM 810 O O . MET A 1 97 ? 7.008 13.688 -0.818 1 97.19 97 MET A O 1
ATOM 814 N N . HIS A 1 98 ? 6.168 11.969 0.331 1 97.56 98 HIS A N 1
ATOM 815 C CA . HIS A 1 98 ? 7.418 11.758 1.05 1 97.56 98 HIS A CA 1
ATOM 816 C C . HIS A 1 98 ? 8.562 11.453 0.088 1 97.56 98 HIS A C 1
ATOM 818 O O . HIS A 1 98 ? 9.688 11.93 0.281 1 97.56 98 HIS A O 1
ATOM 824 N N . LEU A 1 99 ? 8.266 10.703 -0.899 1 96.5 99 LEU A N 1
ATOM 825 C CA . LEU A 1 99 ? 9.305 10.18 -1.779 1 96.5 99 LEU A CA 1
ATOM 826 C C . LEU A 1 99 ? 9.586 11.148 -2.922 1 96.5 99 LEU A C 1
ATOM 828 O O . LEU A 1 99 ? 10.578 10.992 -3.645 1 96.5 99 LEU A O 1
ATOM 832 N N . ARG A 1 100 ? 8.789 12.148 -3.057 1 94.62 100 ARG A N 1
ATOM 833 C CA . ARG A 1 100 ? 8.938 13.07 -4.18 1 94.62 100 ARG A CA 1
ATOM 834 C C . ARG A 1 100 ? 10.305 13.742 -4.156 1 94.62 100 ARG A C 1
ATOM 836 O O . ARG A 1 100 ? 10.703 14.312 -3.137 1 94.62 100 ARG A O 1
ATOM 843 N N . PRO A 1 101 ? 11 13.586 -5.285 1 91.5 101 PRO A N 1
ATOM 844 C CA . PRO A 1 101 ? 12.281 14.289 -5.348 1 91.5 101 PRO A CA 1
ATOM 845 C C . PRO A 1 101 ? 12.133 15.805 -5.195 1 91.5 101 PRO A C 1
ATOM 847 O O . PRO A 1 101 ? 11.188 16.391 -5.727 1 91.5 101 PRO A O 1
ATOM 850 N N . THR A 1 102 ? 13 16.391 -4.426 1 92 102 THR A N 1
ATOM 851 C CA . THR A 1 102 ? 12.977 17.812 -4.129 1 92 102 THR A CA 1
ATOM 852 C C . THR A 1 102 ? 14.289 18.469 -4.551 1 92 102 THR A C 1
ATOM 854 O O . THR A 1 102 ? 15.359 18.094 -4.078 1 92 102 THR A O 1
ATOM 857 N N . PRO A 1 103 ? 14.195 19.391 -5.445 1 91 103 PRO A N 1
ATOM 858 C CA . PRO A 1 103 ? 15.406 20.031 -5.969 1 91 103 PRO A CA 1
ATOM 859 C C . PRO A 1 103 ? 16.031 21.031 -4.98 1 91 103 PRO A C 1
ATOM 861 O O . PRO A 1 103 ? 17.125 21.531 -5.215 1 91 103 PRO A O 1
ATOM 864 N N . THR A 1 104 ? 15.375 21.391 -3.961 1 90.5 104 THR A N 1
ATOM 865 C CA . THR A 1 104 ? 15.828 22.375 -2.99 1 90.5 104 THR A CA 1
ATOM 866 C C . THR A 1 104 ? 16.328 21.688 -1.717 1 90.5 104 THR A C 1
ATOM 868 O O . THR A 1 104 ? 15.984 20.531 -1.455 1 90.5 104 THR A O 1
ATOM 871 N N . PRO A 1 105 ? 17.109 22.406 -0.92 1 87.44 105 PRO A N 1
ATOM 872 C CA . PRO A 1 105 ? 17.672 21.812 0.29 1 87.44 105 PRO A CA 1
ATOM 873 C C . PRO A 1 105 ? 16.625 21.562 1.371 1 87.44 105 PRO A C 1
ATOM 875 O O . PRO A 1 105 ? 16.844 20.781 2.295 1 87.44 105 PRO A O 1
ATOM 878 N N . VAL A 1 106 ? 15.508 22.328 1.268 1 91 106 VAL A N 1
ATOM 879 C CA . VAL A 1 106 ? 14.477 22.188 2.291 1 91 106 VAL A CA 1
ATOM 880 C C . VAL A 1 106 ? 13.156 21.766 1.644 1 91 106 VAL A C 1
ATOM 882 O O . VAL A 1 106 ? 12.781 22.297 0.596 1 91 106 VAL A O 1
ATOM 885 N N . LYS A 1 107 ? 12.555 20.797 2.277 1 95.06 107 LYS A N 1
ATOM 886 C CA . LYS A 1 107 ? 11.227 20.328 1.887 1 95.06 107 LYS A CA 1
ATOM 887 C C . LYS A 1 107 ? 10.211 20.562 3.002 1 95.06 107 LYS A C 1
ATOM 889 O O . LYS A 1 107 ? 10.398 20.094 4.125 1 95.06 107 LYS A O 1
ATOM 894 N N . LEU A 1 108 ? 9.211 21.344 2.701 1 95.44 108 LEU A N 1
ATOM 895 C CA . LEU A 1 108 ? 8.102 21.562 3.621 1 95.44 108 LEU A CA 1
ATOM 896 C C . LEU A 1 108 ? 6.832 20.875 3.129 1 95.44 108 LEU A C 1
ATOM 898 O O . LEU A 1 108 ? 6.324 21.203 2.055 1 95.44 108 LEU A O 1
ATOM 902 N N . MET A 1 109 ? 6.289 19.938 3.941 1 97.44 109 MET A N 1
ATOM 903 C CA . MET A 1 109 ? 5.16 19.125 3.525 1 97.44 109 MET A CA 1
ATOM 904 C C . MET A 1 109 ? 3.955 19.344 4.434 1 97.44 109 MET A C 1
ATOM 906 O O . MET A 1 109 ? 4.09 19.359 5.656 1 97.44 109 MET A O 1
ATOM 910 N N . GLU A 1 110 ? 2.828 19.5 3.764 1 98 110 GLU A N 1
ATOM 911 C CA . GLU A 1 110 ? 1.568 19.531 4.504 1 98 110 GLU A CA 1
ATOM 912 C C . GLU A 1 110 ? 1.116 18.109 4.879 1 98 110 GLU A C 1
ATOM 914 O O . GLU A 1 110 ? 0.76 17.328 4.008 1 98 110 GLU A O 1
ATOM 919 N N . ARG A 1 111 ? 1.086 17.781 6.145 1 98 111 ARG A N 1
ATOM 920 C CA . ARG A 1 111 ? 0.779 16.453 6.695 1 98 111 ARG A CA 1
ATOM 921 C C . ARG A 1 111 ? 1.806 15.422 6.246 1 98 111 ARG A C 1
ATOM 923 O O . ARG A 1 111 ? 2.918 15.773 5.852 1 98 111 ARG A O 1
ATOM 930 N N . SER A 1 112 ? 1.563 14.227 6.617 1 98.38 112 SER A N 1
ATOM 931 C CA . SER A 1 112 ? 2.459 13.109 6.336 1 98.38 112 SER A CA 1
ATOM 932 C C . SER A 1 112 ? 1.746 11.773 6.504 1 98.38 112 SER A C 1
ATOM 934 O O . SER A 1 112 ? 0.58 11.727 6.898 1 98.38 112 SER A O 1
ATOM 936 N N . ILE A 1 113 ? 2.469 10.734 6.16 1 98.56 113 ILE A N 1
ATOM 937 C CA . ILE A 1 113 ? 1.934 9.391 6.352 1 98.56 113 ILE A CA 1
ATOM 938 C C . ILE A 1 113 ? 1.737 9.117 7.84 1 98.56 113 ILE A C 1
ATOM 940 O O . ILE A 1 113 ? 0.939 8.258 8.219 1 98.56 113 ILE A O 1
ATOM 944 N N . PHE A 1 114 ? 2.4 9.836 8.734 1 98.62 114 PHE A N 1
ATOM 945 C CA . PHE A 1 114 ? 2.309 9.617 10.172 1 98.62 114 PHE A CA 1
ATOM 946 C C . PHE A 1 114 ? 0.961 10.086 10.703 1 98.62 114 PHE A C 1
ATOM 948 O O . PHE A 1 114 ? 0.278 9.352 11.414 1 98.62 114 PHE A O 1
ATOM 955 N N . SER A 1 115 ? 0.56 11.258 10.352 1 98.5 115 SER A N 1
ATOM 956 C CA . SER A 1 115 ? -0.75 11.711 10.812 1 98.5 115 SER A CA 1
ATOM 957 C C . SER A 1 115 ? -1.869 10.891 10.18 1 98.5 115 SER A C 1
ATOM 959 O O . SER A 1 115 ? -2.906 10.656 10.805 1 98.5 115 SER A O 1
ATOM 961 N N . ALA A 1 116 ? -1.621 10.469 8.898 1 98.56 116 ALA A N 1
ATOM 962 C CA . ALA A 1 116 ? -2.6 9.57 8.289 1 98.56 116 ALA A CA 1
ATOM 963 C C . ALA A 1 116 ? -2.822 8.336 9.156 1 98.56 116 ALA A C 1
ATOM 965 O O . ALA A 1 116 ? -3.965 7.941 9.406 1 98.56 116 ALA A O 1
ATOM 966 N N . ARG A 1 117 ? -1.772 7.801 9.68 1 98.62 117 ARG A N 1
ATOM 967 C CA . ARG A 1 117 ? -1.865 6.578 10.461 1 98.62 117 ARG A CA 1
ATOM 968 C C . ARG A 1 117 ? -2.238 6.883 11.914 1 98.62 117 ARG A C 1
ATOM 970 O O . ARG A 1 117 ? -3.148 6.27 12.469 1 98.62 117 ARG A O 1
ATOM 977 N N . TYR A 1 118 ? -1.589 7.82 12.547 1 98.5 118 TYR A N 1
ATOM 978 C CA . TYR A 1 118 ? -1.654 7.984 13.992 1 98.5 118 TYR A CA 1
ATOM 979 C C . TYR A 1 118 ? -2.84 8.852 14.391 1 98.5 118 TYR A C 1
ATOM 981 O O . TYR A 1 118 ? -3.271 8.836 15.547 1 98.5 118 TYR A O 1
ATOM 989 N N . CYS A 1 119 ? -3.359 9.578 13.461 1 98.5 119 CYS A N 1
ATOM 990 C CA . CYS A 1 119 ? -4.484 10.438 13.812 1 98.5 119 CYS A CA 1
ATOM 991 C C . CYS A 1 119 ? -5.758 9.984 13.109 1 98.5 119 CYS A C 1
ATOM 993 O O . CYS A 1 119 ? -6.711 9.555 13.758 1 98.5 119 CYS A O 1
ATOM 995 N N . PHE A 1 120 ? -5.758 9.891 11.781 1 98.5 120 PHE A N 1
ATOM 996 C CA . PHE A 1 120 ? -6.992 9.656 11.039 1 98.5 120 PHE A CA 1
ATOM 997 C C . PHE A 1 120 ? -7.391 8.188 11.109 1 98.5 120 PHE A C 1
ATOM 999 O O . PHE A 1 120 ? -8.516 7.859 11.484 1 98.5 120 PHE A O 1
ATOM 1006 N N . VAL A 1 121 ? -6.484 7.301 10.805 1 98.75 121 VAL A N 1
ATOM 1007 C CA . VAL A 1 121 ? -6.77 5.871 10.867 1 98.75 121 VAL A CA 1
ATOM 1008 C C . VAL A 1 121 ? -7.09 5.469 12.305 1 98.75 121 VAL A C 1
ATOM 1010 O O . VAL A 1 121 ? -8.047 4.734 12.555 1 98.75 121 VAL A O 1
ATOM 1013 N N . GLU A 1 122 ? -6.293 6.016 13.25 1 98.5 122 GLU A N 1
ATOM 1014 C CA . GLU A 1 122 ? -6.52 5.723 14.664 1 98.5 122 GLU A CA 1
ATOM 1015 C C . GLU A 1 122 ? -7.906 6.188 15.102 1 98.5 122 GLU A C 1
ATOM 1017 O O . GLU A 1 122 ? -8.609 5.473 15.82 1 98.5 122 GLU A O 1
ATOM 1022 N N . ASN A 1 123 ? -8.289 7.336 14.695 1 98.38 123 ASN A N 1
ATOM 1023 C CA . ASN A 1 123 ? -9.594 7.875 15.047 1 98.38 123 ASN A CA 1
ATOM 1024 C C . ASN A 1 123 ? -10.727 6.984 14.531 1 98.38 123 ASN A C 1
ATOM 1026 O O . ASN A 1 123 ? -11.703 6.742 15.242 1 98.38 123 ASN A O 1
ATOM 1030 N N . MET A 1 124 ? -10.578 6.527 13.312 1 98.25 124 MET A N 1
ATOM 1031 C CA . MET A 1 124 ? -11.609 5.688 12.695 1 98.25 124 MET A CA 1
ATOM 1032 C C . MET A 1 124 ? -11.719 4.348 13.422 1 98.25 124 MET A C 1
ATOM 1034 O O . MET A 1 124 ? -12.812 3.799 13.555 1 98.25 124 MET A O 1
ATOM 1038 N N . LEU A 1 125 ? -10.594 3.814 13.852 1 98.44 125 LEU A N 1
ATOM 1039 C CA . LEU A 1 125 ? -10.617 2.58 14.633 1 98.44 125 LEU A CA 1
ATOM 1040 C C . LEU A 1 125 ? -11.328 2.793 15.961 1 98.44 125 LEU A C 1
ATOM 1042 O O . LEU A 1 125 ? -12.242 2.041 16.312 1 98.44 125 LEU A O 1
ATOM 1046 N N . ARG A 1 126 ? -10.953 3.814 16.688 1 97.5 126 ARG A N 1
ATOM 1047 C CA . ARG A 1 126 ? -11.461 4.078 18.031 1 97.5 126 ARG A CA 1
ATOM 1048 C C . ARG A 1 126 ? -12.961 4.348 18 1 97.5 126 ARG A C 1
ATOM 1050 O O . ARG A 1 126 ? -13.672 4.016 18.953 1 97.5 126 ARG A O 1
ATOM 1057 N N . ASN A 1 127 ? -13.43 4.887 16.938 1 96.75 127 ASN A N 1
ATOM 1058 C CA . ASN A 1 127 ? -14.844 5.234 16.859 1 96.75 127 ASN A CA 1
ATOM 1059 C C . ASN A 1 127 ? -15.648 4.141 16.156 1 96.75 127 ASN A C 1
ATOM 1061 O O . ASN A 1 127 ? -16.812 4.336 15.828 1 96.75 127 ASN A O 1
ATOM 1065 N N . GLY A 1 128 ? -15.023 3.035 15.789 1 97.12 128 GLY A N 1
ATOM 1066 C CA . GLY A 1 128 ? -15.703 1.858 15.281 1 97.12 128 GLY A CA 1
ATOM 1067 C C . GLY A 1 128 ? -16.047 1.957 13.805 1 97.12 128 GLY A C 1
ATOM 1068 O O . GLY A 1 128 ? -16.828 1.163 13.289 1 97.12 128 GLY A O 1
ATOM 1069 N N . ILE A 1 129 ? -15.484 2.943 13.203 1 97.25 129 ILE A N 1
ATOM 1070 C CA . ILE A 1 129 ? -15.719 3.113 11.773 1 97.25 129 ILE A CA 1
ATOM 1071 C C . ILE A 1 129 ? -14.922 2.074 10.992 1 97.25 129 ILE A C 1
ATOM 1073 O O . ILE A 1 129 ? -15.453 1.43 10.078 1 97.25 129 ILE A O 1
ATOM 1077 N N . LEU A 1 130 ? -13.672 1.924 11.328 1 98.06 130 LEU A N 1
ATOM 1078 C CA . LEU A 1 130 ? -12.828 0.893 10.734 1 98.06 130 LEU A CA 1
ATOM 1079 C C . LEU A 1 130 ? -12.922 -0.408 11.523 1 98.06 130 LEU A C 1
ATOM 1081 O O . LEU A 1 130 ? -12.781 -0.406 12.75 1 98.06 130 LEU A O 1
ATOM 1085 N N . HIS A 1 131 ? -13.258 -1.42 10.82 1 98.06 131 HIS A N 1
ATOM 1086 C CA . HIS A 1 131 ? -13.156 -2.736 11.438 1 98.06 131 HIS A CA 1
ATOM 1087 C C . HIS A 1 131 ? -11.711 -3.049 11.836 1 98.06 131 HIS A C 1
ATOM 1089 O O . HIS A 1 131 ? -10.773 -2.65 11.141 1 98.06 131 HIS A O 1
ATOM 1095 N N . GLU A 1 132 ? -11.523 -3.844 12.867 1 98.31 132 GLU A N 1
ATOM 1096 C CA . GLU A 1 132 ? -10.195 -4.164 13.383 1 98.31 132 GLU A CA 1
ATOM 1097 C C . GLU A 1 132 ? -9.336 -4.824 12.305 1 98.31 132 GLU A C 1
ATOM 1099 O O . GLU A 1 132 ? -8.125 -4.582 12.234 1 98.31 132 GLU A O 1
ATOM 1104 N N . ALA A 1 133 ? -9.922 -5.652 11.508 1 98.69 133 ALA A N 1
ATOM 1105 C CA . ALA A 1 133 ? -9.18 -6.316 10.445 1 98.69 133 ALA A CA 1
ATOM 1106 C C . ALA A 1 133 ? -8.734 -5.316 9.375 1 98.69 133 ALA A C 1
ATOM 1108 O O . ALA A 1 133 ? -7.637 -5.43 8.828 1 98.69 133 ALA A O 1
ATOM 1109 N N . GLU A 1 134 ? -9.578 -4.355 9.062 1 98.81 134 GLU A N 1
ATOM 1110 C CA . GLU A 1 134 ? -9.219 -3.291 8.133 1 98.81 134 GLU A CA 1
ATOM 1111 C C . GLU A 1 134 ? -8.07 -2.447 8.68 1 98.81 134 GLU A C 1
ATOM 1113 O O . GLU A 1 134 ? -7.117 -2.152 7.957 1 98.81 134 GLU A O 1
ATOM 1118 N N . PHE A 1 135 ? -8.227 -2.145 9.938 1 98.81 135 PHE A N 1
ATOM 1119 C CA . PHE A 1 135 ? -7.164 -1.4 10.602 1 98.81 135 PHE A CA 1
ATOM 1120 C C . PHE A 1 135 ? -5.848 -2.16 10.531 1 98.81 135 PHE A C 1
ATOM 1122 O O . PHE A 1 135 ? -4.797 -1.567 10.273 1 98.81 135 PHE A O 1
ATOM 1129 N N . ALA A 1 136 ? -5.887 -3.432 10.781 1 98.88 136 ALA A N 1
ATOM 1130 C CA . ALA A 1 136 ? -4.676 -4.254 10.773 1 98.88 136 ALA A CA 1
ATOM 1131 C C . ALA A 1 136 ? -3.977 -4.184 9.422 1 98.88 136 ALA A C 1
ATOM 1133 O O . ALA A 1 136 ? -2.75 -4.07 9.352 1 98.88 136 ALA A O 1
ATOM 1134 N N . VAL A 1 137 ? -4.715 -4.211 8.359 1 98.88 137 VAL A N 1
ATOM 1135 C CA . VAL A 1 137 ? -4.141 -4.156 7.02 1 98.88 137 VAL A CA 1
ATOM 1136 C C . VAL A 1 137 ? -3.473 -2.803 6.797 1 98.88 137 VAL A C 1
ATOM 1138 O O . VAL A 1 137 ? -2.34 -2.732 6.312 1 98.88 137 VAL A O 1
ATOM 1141 N N . LEU A 1 138 ? -4.18 -1.716 7.172 1 98.88 138 LEU A N 1
ATOM 1142 C CA . LEU A 1 138 ? -3.621 -0.377 7.02 1 98.88 138 LEU A CA 1
ATOM 1143 C C . LEU A 1 138 ? -2.348 -0.225 7.848 1 98.88 138 LEU A C 1
ATOM 1145 O O . LEU A 1 138 ? -1.375 0.381 7.391 1 98.88 138 LEU A O 1
ATOM 1149 N N . ASP A 1 139 ? -2.357 -0.817 8.977 1 98.75 139 ASP A N 1
ATOM 1150 C CA . ASP A 1 139 ? -1.2 -0.724 9.859 1 98.75 139 ASP A CA 1
ATOM 1151 C C . ASP A 1 139 ? -0.029 -1.542 9.32 1 98.75 139 ASP A C 1
ATOM 1153 O O . ASP A 1 139 ? 1.129 -1.142 9.461 1 98.75 139 ASP A O 1
ATOM 1157 N N . GLU A 1 140 ? -0.306 -2.688 8.766 1 98.75 140 GLU A N 1
ATOM 1158 C CA . GLU A 1 140 ? 0.749 -3.482 8.141 1 98.75 140 GLU A CA 1
ATOM 1159 C C . GLU A 1 140 ? 1.389 -2.73 6.98 1 98.75 140 GLU A C 1
ATOM 1161 O O . GLU A 1 140 ? 2.607 -2.775 6.801 1 98.75 140 GLU A O 1
ATOM 1166 N N . TRP A 1 141 ? 0.587 -2.105 6.207 1 98.75 141 TRP A N 1
ATOM 1167 C CA . TRP A 1 141 ? 1.126 -1.28 5.133 1 98.75 141 TRP A CA 1
ATOM 1168 C C . TRP A 1 141 ? 2.021 -0.177 5.688 1 98.75 141 TRP A C 1
ATOM 1170 O O . TRP A 1 141 ? 3.107 0.073 5.16 1 98.75 141 TRP A O 1
ATOM 1180 N N . PHE A 1 142 ? 1.597 0.445 6.707 1 98.69 142 PHE A N 1
ATOM 1181 C CA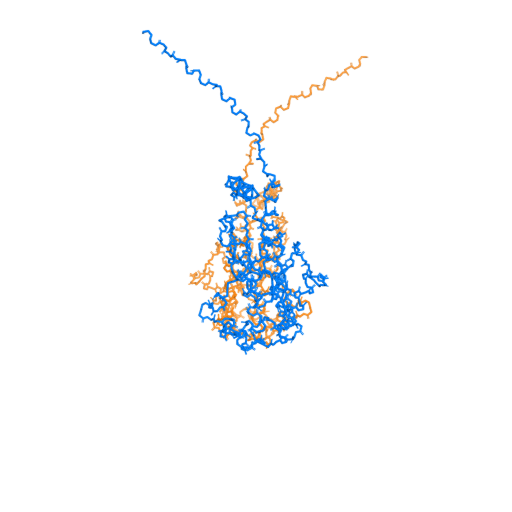 . PHE A 1 142 ? 2.373 1.521 7.312 1 98.69 142 PHE A CA 1
ATOM 1182 C C . PHE A 1 142 ? 3.727 1.011 7.789 1 98.69 142 PHE A C 1
ATOM 1184 O O . PHE A 1 142 ? 4.758 1.633 7.527 1 98.69 142 PHE A O 1
ATOM 1191 N N . ARG A 1 143 ? 3.721 -0.085 8.469 1 97.81 143 ARG A N 1
ATOM 1192 C CA . ARG A 1 143 ? 4.961 -0.678 8.953 1 97.81 143 ARG A CA 1
ATOM 1193 C C . ARG A 1 143 ? 5.883 -1.051 7.801 1 97.81 143 ARG A C 1
ATOM 1195 O O . ARG A 1 143 ? 7.098 -0.846 7.875 1 97.81 143 ARG A O 1
ATOM 1202 N N . PHE A 1 144 ? 5.324 -1.593 6.828 1 98.06 144 PHE A N 1
ATOM 1203 C CA . PHE A 1 144 ? 6.09 -1.939 5.637 1 98.06 144 PHE A CA 1
ATOM 1204 C C . PHE A 1 144 ? 6.742 -0.701 5.035 1 98.06 144 PHE A C 1
ATOM 1206 O O . PHE A 1 144 ? 7.926 -0.723 4.691 1 98.06 144 PHE A O 1
ATOM 1213 N N . ILE A 1 145 ? 5.98 0.369 4.906 1 97.56 145 ILE A N 1
ATOM 1214 C CA . ILE A 1 145 ? 6.465 1.627 4.348 1 97.56 145 ILE A CA 1
ATOM 1215 C C . ILE A 1 145 ? 7.598 2.172 5.211 1 97.56 145 ILE A C 1
ATOM 1217 O O . ILE A 1 145 ? 8.633 2.588 4.691 1 97.56 145 ILE A O 1
ATOM 1221 N N . GLN A 1 146 ? 7.445 2.117 6.473 1 96.5 146 GLN A N 1
ATOM 1222 C CA . GLN A 1 146 ? 8.477 2.58 7.395 1 96.5 146 GLN A CA 1
ATOM 1223 C C . GLN A 1 146 ? 9.773 1.801 7.203 1 96.5 146 GLN A C 1
ATOM 1225 O O . GLN A 1 146 ? 10.867 2.369 7.293 1 96.5 146 GLN A O 1
ATOM 1230 N N . GLN A 1 147 ? 9.633 0.595 6.859 1 94.81 147 GLN A N 1
ATOM 1231 C CA . GLN A 1 147 ? 10.789 -0.293 6.793 1 94.81 147 GLN A CA 1
ATOM 1232 C C . GLN A 1 147 ? 11.477 -0.203 5.434 1 94.81 147 GLN A C 1
ATOM 1234 O O . GLN A 1 147 ? 12.695 -0.346 5.336 1 94.81 147 GLN A O 1
ATOM 1239 N N . HIS A 1 148 ? 10.719 0.086 4.457 1 94.19 148 HIS A N 1
ATOM 1240 C CA . HIS A 1 148 ? 11.273 -0.135 3.127 1 94.19 148 HIS A CA 1
ATOM 1241 C C . HIS A 1 148 ? 11.422 1.178 2.365 1 94.19 148 HIS A C 1
ATOM 1243 O O . HIS A 1 148 ? 12.062 1.222 1.312 1 94.19 148 HIS A O 1
ATOM 1249 N N . MET A 1 149 ? 10.898 2.232 2.945 1 94.25 149 MET A N 1
ATOM 1250 C CA . MET A 1 149 ? 10.906 3.488 2.201 1 94.25 149 MET A CA 1
ATOM 1251 C C . MET A 1 149 ? 11.453 4.625 3.055 1 94.25 149 MET A C 1
ATOM 1253 O O . MET A 1 149 ? 11.328 4.602 4.281 1 94.25 149 MET A O 1
ATOM 1257 N N . SER A 1 150 ? 12.055 5.602 2.426 1 92.69 150 SER A N 1
ATOM 1258 C CA . SER A 1 150 ? 12.648 6.746 3.105 1 92.69 150 SER A CA 1
ATOM 1259 C C . SER A 1 150 ? 11.602 7.82 3.391 1 92.69 150 SER A C 1
ATOM 1261 O O . SER A 1 150 ? 11.484 8.797 2.645 1 92.69 150 SER A O 1
ATOM 1263 N N . ILE A 1 151 ? 10.93 7.637 4.5 1 96 151 ILE A N 1
ATOM 1264 C CA . ILE A 1 151 ? 9.891 8.609 4.828 1 96 151 ILE A CA 1
ATOM 1265 C C . ILE A 1 151 ? 10.32 9.438 6.031 1 96 151 ILE A C 1
ATOM 1267 O O . ILE A 1 151 ? 9.484 10.016 6.734 1 96 151 ILE A O 1
ATOM 1271 N N . ASP A 1 152 ? 11.594 9.562 6.246 1 92.44 152 ASP A N 1
ATOM 1272 C CA . ASP A 1 152 ? 12.141 10.242 7.414 1 92.44 152 ASP A CA 1
ATOM 1273 C C . ASP A 1 152 ? 11.805 11.734 7.391 1 92.44 152 ASP A C 1
ATOM 1275 O O . ASP A 1 152 ? 11.586 12.312 6.32 1 92.44 152 ASP A O 1
ATOM 1279 N N . ALA A 1 153 ? 11.75 12.297 8.508 1 95.5 153 ALA A N 1
ATOM 1280 C CA . ALA A 1 153 ? 11.531 13.719 8.719 1 95.5 153 ALA A CA 1
ATOM 1281 C C . ALA A 1 153 ? 12.562 14.297 9.68 1 95.5 153 ALA A C 1
ATOM 1283 O O . ALA A 1 153 ? 13.078 13.586 10.547 1 95.5 153 ALA A O 1
ATOM 1284 N N . ASP A 1 154 ? 12.82 15.57 9.484 1 93.56 154 ASP A N 1
ATOM 1285 C CA . ASP A 1 154 ? 13.836 16.219 10.312 1 93.56 154 ASP A CA 1
ATOM 1286 C C . ASP A 1 154 ? 13.195 17.109 11.375 1 93.56 154 ASP A C 1
ATOM 1288 O O . ASP A 1 154 ? 13.781 17.359 12.43 1 93.56 154 ASP A O 1
ATOM 1292 N N . LEU A 1 155 ? 12.094 17.562 11.078 1 94.38 155 LEU A N 1
ATOM 1293 C CA . LEU A 1 155 ? 11.383 18.453 11.984 1 94.38 155 LEU A CA 1
ATOM 1294 C C . LEU A 1 155 ? 9.875 18.359 11.758 1 94.38 155 LEU A C 1
ATOM 1296 O O . LEU A 1 155 ? 9.422 18.219 10.625 1 94.38 155 LEU A O 1
ATOM 1300 N N . ILE A 1 156 ? 9.109 18.469 12.836 1 96.44 156 ILE A N 1
ATOM 1301 C CA . ILE A 1 156 ? 7.66 18.594 12.758 1 96.44 156 ILE A CA 1
ATOM 1302 C C . ILE A 1 156 ? 7.219 19.922 13.344 1 96.44 156 ILE A C 1
ATOM 1304 O O . ILE A 1 156 ? 7.633 20.297 14.453 1 96.44 156 ILE A O 1
ATOM 1308 N N . VAL A 1 157 ? 6.523 20.641 12.555 1 94.94 157 VAL A N 1
ATOM 1309 C CA . VAL A 1 157 ? 5.852 21.828 13.055 1 94.94 157 VAL A CA 1
ATOM 1310 C C . VAL A 1 157 ? 4.383 21.531 13.32 1 94.94 157 VAL A C 1
ATOM 1312 O O . VAL A 1 157 ? 3.639 21.172 12.406 1 94.94 157 VAL A O 1
ATOM 1315 N N . TYR A 1 158 ? 3.971 21.688 14.578 1 96.94 158 TYR A N 1
ATOM 1316 C CA . TYR A 1 158 ? 2.598 21.391 14.984 1 96.94 158 TYR A CA 1
ATOM 1317 C C . TYR A 1 158 ? 1.81 22.688 15.18 1 96.94 158 TYR A C 1
ATOM 1319 O O . TYR A 1 158 ? 2.078 23.453 16.109 1 96.94 158 TYR A O 1
ATOM 1327 N N . LEU A 1 159 ? 0.894 22.906 14.242 1 96.25 159 LEU A N 1
ATOM 1328 C CA . LEU A 1 159 ? -0.031 24.031 14.422 1 96.25 159 LEU A CA 1
ATOM 1329 C C . LEU A 1 159 ? -1.166 23.641 15.367 1 96.25 159 LEU A C 1
ATOM 1331 O O . LEU A 1 159 ? -2.223 23.188 14.922 1 96.25 159 LEU A O 1
ATOM 1335 N N . LYS A 1 160 ? -0.928 23.906 16.578 1 96.75 160 LYS A N 1
ATOM 1336 C CA . LYS A 1 160 ? -1.896 23.547 17.609 1 96.75 160 LYS A CA 1
ATOM 1337 C C . LYS A 1 160 ? -3.07 24.516 17.625 1 96.75 160 LYS A C 1
ATOM 1339 O O . LYS A 1 160 ? -2.881 25.719 17.828 1 96.75 160 LYS A O 1
ATOM 1344 N N . THR A 1 161 ? -4.242 23.969 17.375 1 97 161 THR A N 1
ATOM 1345 C CA . THR A 1 161 ? -5.441 24.797 17.297 1 97 161 THR A CA 1
ATOM 1346 C C . THR A 1 161 ? -6.59 24.141 18.062 1 97 161 THR A C 1
ATOM 1348 O O . THR A 1 161 ? -6.84 22.953 17.938 1 97 161 THR A O 1
ATOM 1351 N N . SER A 1 162 ? -7.277 24.953 18.781 1 97.56 162 SER A N 1
ATOM 1352 C CA . SER A 1 162 ? -8.422 24.438 19.516 1 97.56 162 SER A CA 1
ATOM 1353 C C . SER A 1 162 ? -9.523 23.953 18.578 1 97.56 162 SER A C 1
ATOM 1355 O O . SER A 1 162 ? -9.789 24.578 17.547 1 97.56 162 SER A O 1
ATOM 1357 N N . PRO A 1 163 ? -10.211 22.875 18.969 1 97.88 163 PRO A N 1
ATOM 1358 C CA . PRO A 1 163 ? -11.258 22.312 18.109 1 97.88 163 PRO A CA 1
ATOM 1359 C C . PRO A 1 163 ? -12.359 23.312 17.781 1 97.88 163 PRO A C 1
ATOM 1361 O O . PRO A 1 163 ? -12.867 23.344 16.656 1 97.88 163 PRO A O 1
ATOM 1364 N N . SER A 1 164 ? -12.742 24.156 18.75 1 96.5 164 SER A N 1
ATOM 1365 C CA . SER A 1 164 ? -13.781 25.156 18.5 1 96.5 164 SER A CA 1
ATOM 1366 C C . SER A 1 164 ? -13.336 26.156 17.438 1 96.5 164 SER A C 1
ATOM 1368 O O . SER A 1 164 ? -14.141 26.578 16.594 1 96.5 164 SER A O 1
ATOM 1370 N N . VAL A 1 165 ? -12.117 26.531 17.438 1 95.12 165 VAL A N 1
ATOM 1371 C CA . VAL A 1 165 ? -11.578 27.5 16.484 1 95.12 165 VAL A CA 1
ATOM 1372 C C . VAL A 1 165 ? -11.562 26.875 15.086 1 95.12 165 VAL A C 1
ATOM 1374 O O . VAL A 1 165 ? -12.016 27.5 14.117 1 95.12 165 VAL A O 1
ATOM 1377 N N . VAL A 1 166 ? -11.055 25.625 14.977 1 95.25 166 VAL A N 1
ATOM 1378 C CA . VAL A 1 166 ? -11 25.016 13.648 1 95.25 166 VAL A CA 1
ATOM 1379 C C . VAL A 1 166 ? -12.414 24.734 13.148 1 95.25 166 VAL A C 1
ATOM 1381 O O . VAL A 1 166 ? -12.672 24.812 11.945 1 95.25 166 VAL A O 1
ATOM 1384 N N . HIS A 1 167 ? -13.32 24.406 14.07 1 94.56 167 HIS A N 1
ATOM 1385 C CA . HIS A 1 167 ? -14.703 24.188 13.68 1 94.56 167 HIS A CA 1
ATOM 1386 C C . HIS A 1 167 ? -15.297 25.422 13.031 1 94.56 167 HIS A C 1
ATOM 1388 O O . HIS A 1 167 ? -15.977 25.344 12.008 1 94.56 167 HIS A O 1
ATOM 1394 N N . GLU A 1 168 ? -15.023 26.547 13.594 1 92.06 168 GLU A N 1
ATOM 1395 C CA . GLU A 1 168 ? -15.484 27.828 13.055 1 92.06 168 GLU A CA 1
ATOM 1396 C C . GLU A 1 168 ? -14.836 28.109 11.703 1 92.06 168 GLU A C 1
ATOM 1398 O O . GLU A 1 168 ? -15.5 28.562 10.773 1 92.06 168 GLU A O 1
ATOM 1403 N N . ARG A 1 169 ? -13.578 27.859 11.57 1 90.25 169 ARG A N 1
ATOM 1404 C CA . ARG A 1 169 ? -12.844 28.094 10.328 1 90.25 169 ARG A CA 1
ATOM 1405 C C . ARG A 1 169 ? -13.383 27.219 9.195 1 90.25 169 ARG A C 1
ATOM 1407 O O . ARG A 1 169 ? -13.508 27.688 8.062 1 90.25 169 ARG A O 1
ATOM 1414 N N . ILE A 1 170 ? -13.664 25.953 9.523 1 90.19 170 ILE A N 1
ATOM 1415 C CA . ILE A 1 170 ? -14.18 25.016 8.531 1 90.19 170 ILE A CA 1
ATOM 1416 C C . ILE A 1 170 ? -15.555 25.484 8.047 1 90.19 170 ILE A C 1
ATOM 1418 O O . ILE A 1 170 ? -15.844 25.422 6.852 1 90.19 170 ILE A O 1
ATOM 1422 N N . ARG A 1 171 ? -16.359 25.953 8.961 1 87.19 171 ARG A N 1
ATOM 1423 C CA . ARG A 1 171 ? -17.688 26.453 8.617 1 87.19 171 ARG A CA 1
ATOM 1424 C C . ARG A 1 171 ? -17.594 27.656 7.688 1 87.19 171 ARG A C 1
ATOM 1426 O O . ARG A 1 171 ? -18.391 27.797 6.754 1 87.19 171 ARG A O 1
ATOM 1433 N N . LYS A 1 172 ? -16.594 28.422 7.84 1 85.81 172 LYS A N 1
ATOM 1434 C CA . LYS A 1 172 ? -16.406 29.625 7.047 1 85.81 172 LYS A CA 1
ATOM 1435 C C . LYS A 1 172 ? -15.828 29.297 5.676 1 85.81 172 LYS A C 1
ATOM 1437 O O . LYS A 1 172 ? -16.156 29.953 4.684 1 85.81 172 LYS A O 1
ATOM 1442 N N . ARG A 1 173 ? -14.922 28.359 5.57 1 79.75 173 ARG A N 1
ATOM 1443 C CA . ARG A 1 173 ? -14.227 27.984 4.344 1 79.75 173 ARG A CA 1
ATOM 1444 C C . ARG A 1 173 ? -15.172 27.297 3.367 1 79.75 173 ARG A C 1
ATOM 1446 O O . ARG A 1 173 ? -14.93 27.297 2.158 1 79.75 173 ARG A O 1
ATOM 1453 N N . ALA A 1 174 ? -16.219 26.781 3.773 1 69.12 174 ALA A N 1
ATOM 1454 C CA . ALA A 1 174 ? -17.344 26.25 3.004 1 69.12 174 ALA A CA 1
ATOM 1455 C C . ALA A 1 174 ? -16.875 25.203 1.992 1 69.12 174 ALA A C 1
ATOM 1457 O O . ALA A 1 174 ? -17.25 25.25 0.82 1 69.12 174 ALA A O 1
ATOM 1458 N N . ARG A 1 175 ? -15.93 24.344 2.25 1 72.69 175 ARG A N 1
ATOM 1459 C CA . ARG A 1 175 ? -15.734 23.188 1.39 1 72.69 175 ARG A CA 1
ATOM 1460 C C . ARG A 1 175 ? -16.938 22.25 1.441 1 72.69 175 ARG A C 1
ATOM 1462 O O . ARG A 1 175 ? -17.391 21.875 2.523 1 72.69 175 ARG A O 1
ATOM 1469 N N . SER A 1 176 ? -17.391 21.891 0.311 1 79.94 176 SER A N 1
ATOM 1470 C CA . SER A 1 176 ? -18.656 21.156 0.212 1 79.94 176 SER A CA 1
ATOM 1471 C C . SER A 1 176 ? -18.594 19.828 0.958 1 79.94 176 SER A C 1
ATOM 1473 O O . SER A 1 176 ? -19.547 19.453 1.634 1 79.94 176 SER A O 1
ATOM 1475 N N . GLU A 1 177 ? -17.453 19.141 0.971 1 82.75 177 GLU A N 1
ATOM 1476 C CA . GLU A 1 177 ? -17.328 17.828 1.592 1 82.75 177 GLU A CA 1
ATOM 1477 C C . GLU A 1 177 ? -17.328 17.938 3.115 1 82.75 177 GLU A C 1
ATOM 1479 O O . GLU A 1 177 ? -17.719 17 3.811 1 82.75 177 GLU A O 1
ATOM 1484 N N . GLU A 1 178 ? -16.891 19.125 3.59 1 77.81 178 GLU A N 1
ATOM 1485 C CA . GLU A 1 178 ? -16.625 19.25 5.02 1 77.81 178 GLU A CA 1
ATOM 1486 C C . GLU A 1 178 ? -17.797 19.938 5.734 1 77.81 178 GLU A C 1
ATOM 1488 O O . GLU A 1 178 ? -17.719 20.203 6.938 1 77.81 178 GLU A O 1
ATOM 1493 N N . GLN A 1 179 ? -18.797 20.25 5.113 1 75.81 179 GLN A N 1
ATOM 1494 C CA . GLN A 1 179 ? -19.875 21.078 5.652 1 75.81 179 GLN A CA 1
ATOM 1495 C C . GLN A 1 179 ? -20.5 20.422 6.871 1 75.81 179 GLN A C 1
ATOM 1497 O O . GLN A 1 179 ? -20.969 21.109 7.785 1 75.81 179 GLN A O 1
ATOM 1502 N N . CYS A 1 180 ? -20.391 19.188 6.973 1 77.5 180 CYS A N 1
ATOM 1503 C CA . CYS A 1 180 ? -21.125 18.547 8.062 1 77.5 180 CYS A CA 1
ATOM 1504 C C . CYS A 1 180 ? -20.156 17.844 9.016 1 77.5 180 CYS A C 1
ATOM 1506 O O . CYS A 1 180 ? -20.547 16.891 9.703 1 77.5 180 CYS A O 1
ATOM 1508 N N . VAL A 1 181 ? -18.969 18.391 9.102 1 84.81 181 VAL A N 1
ATOM 1509 C CA . VAL A 1 181 ? -18.031 17.781 10.031 1 84.81 181 VAL A CA 1
ATOM 1510 C C . VAL A 1 181 ? -18.391 18.156 11.461 1 84.81 181 VAL A C 1
ATOM 1512 O O . VAL A 1 181 ? -18.422 19.328 11.812 1 84.81 181 VAL A O 1
ATOM 1515 N N . PRO A 1 182 ? -18.703 17.219 12.297 1 91 182 PRO A N 1
ATOM 1516 C CA . PRO A 1 182 ? -19.094 17.547 13.672 1 91 182 PRO A CA 1
ATOM 1517 C C . PRO A 1 182 ? -17.922 17.984 14.531 1 91 182 PRO A C 1
ATOM 1519 O O . PRO A 1 182 ? -16.797 17.516 14.336 1 91 182 PRO A O 1
ATOM 1522 N N . LEU A 1 183 ? -18.203 18.781 15.477 1 95.44 183 LEU A N 1
ATOM 1523 C CA . LEU A 1 183 ? -17.188 19.266 16.406 1 95.44 183 LEU A CA 1
ATOM 1524 C C . LEU A 1 183 ? -16.5 18.109 17.125 1 95.44 183 LEU A C 1
ATOM 1526 O O . LEU A 1 183 ? -15.289 18.125 17.344 1 95.44 183 LEU A O 1
ATOM 1530 N N . LYS A 1 184 ? -17.25 17.125 17.469 1 96.62 184 LYS A N 1
ATOM 1531 C CA . LYS A 1 184 ? -16.719 15.969 18.188 1 96.62 184 LYS A CA 1
ATOM 1532 C C . LYS A 1 184 ? -15.602 15.297 17.375 1 96.62 184 LYS A C 1
ATOM 1534 O O . LYS A 1 184 ? -14.602 14.852 17.953 1 96.62 184 LYS A O 1
ATOM 1539 N N . TYR A 1 185 ? -15.758 15.219 16.125 1 95.19 185 TYR A N 1
ATOM 1540 C CA . TYR A 1 185 ? -14.734 14.656 15.25 1 95.19 185 TYR A CA 1
ATOM 1541 C C . TYR A 1 185 ? -13.438 15.445 15.344 1 95.19 185 TYR A C 1
ATOM 1543 O O . TYR A 1 185 ? -12.352 14.859 15.453 1 95.19 185 TYR A O 1
ATOM 1551 N N . LEU A 1 186 ? -13.57 16.719 15.344 1 97.19 186 LEU A N 1
ATOM 1552 C CA . LEU A 1 186 ? -12.414 17.609 15.43 1 97.19 186 LEU A CA 1
ATOM 1553 C C . LEU A 1 186 ? -11.758 17.516 16.797 1 97.19 186 LEU A C 1
ATOM 1555 O O . LEU A 1 186 ? -10.539 17.609 16.922 1 97.19 186 LEU A O 1
ATOM 1559 N N . GLU A 1 187 ? -12.562 17.359 17.797 1 98.56 187 GLU A N 1
ATOM 1560 C CA . GLU A 1 187 ? -12.039 17.172 19.156 1 98.56 187 GLU A CA 1
ATOM 1561 C C . GLU A 1 187 ? -11.234 15.875 19.25 1 98.56 187 GLU A C 1
ATOM 1563 O O . GLU A 1 187 ? -10.156 15.852 19.844 1 98.56 187 GLU A O 1
ATOM 1568 N N . ASP A 1 188 ? -11.75 14.859 18.672 1 98.38 188 ASP A N 1
ATOM 1569 C CA . ASP A 1 188 ? -11.047 13.578 18.672 1 98.38 188 ASP A CA 1
ATOM 1570 C C . ASP A 1 188 ? -9.719 13.68 17.938 1 98.38 188 ASP A C 1
ATOM 1572 O O . ASP A 1 188 ? -8.695 13.18 18.406 1 98.38 188 ASP A O 1
ATOM 1576 N N . LEU A 1 189 ? -9.742 14.297 16.797 1 98.25 189 LEU A N 1
ATOM 1577 C CA . LEU A 1 189 ? -8.523 14.484 16.016 1 98.25 189 LEU A CA 1
ATOM 1578 C C . LEU A 1 189 ? -7.508 15.32 16.797 1 98.25 189 LEU A C 1
ATOM 1580 O O . LEU A 1 189 ? -6.309 15.047 16.75 1 98.25 189 LEU A O 1
ATOM 1584 N N . HIS A 1 190 ? -8.016 16.344 17.406 1 98.62 190 HIS A N 1
ATOM 1585 C CA . HIS A 1 190 ? -7.148 17.172 18.234 1 98.62 190 HIS A CA 1
ATOM 1586 C C . HIS A 1 190 ? -6.457 16.344 19.312 1 98.62 190 HIS A C 1
ATOM 1588 O O . HIS A 1 190 ? -5.242 16.453 19.5 1 98.62 190 HIS A O 1
ATOM 1594 N N . GLN A 1 191 ? -7.195 15.602 19.984 1 98.56 191 GLN A N 1
ATOM 1595 C CA . GLN A 1 191 ? -6.648 14.789 21.062 1 98.56 191 GLN A CA 1
ATOM 1596 C C . GLN A 1 191 ? -5.586 13.828 20.547 1 98.56 191 GLN A C 1
ATOM 1598 O O . GLN A 1 191 ? -4.559 13.617 21.188 1 98.56 191 GLN A O 1
ATOM 1603 N N . LEU A 1 192 ? -5.832 13.227 19.438 1 98.62 192 LEU A N 1
ATOM 1604 C CA . LEU A 1 192 ? -4.867 12.305 18.859 1 98.62 192 LEU A CA 1
ATOM 1605 C C . LEU A 1 192 ? -3.584 13.031 18.453 1 98.62 192 LEU A C 1
ATOM 1607 O O . LEU A 1 192 ? -2.484 12.508 18.656 1 98.62 192 LEU A O 1
ATOM 1611 N N . HIS A 1 193 ? -3.744 14.227 17.922 1 98.69 193 HIS A N 1
ATOM 1612 C CA . HIS A 1 193 ? -2.551 15.016 17.625 1 98.69 193 HIS A CA 1
ATOM 1613 C C . HIS A 1 193 ? -1.776 15.336 18.906 1 98.69 193 HIS A C 1
ATOM 1615 O O . HIS A 1 193 ? -0.549 15.227 18.938 1 98.69 193 HIS A O 1
ATOM 1621 N N . GLU A 1 194 ? -2.475 15.719 19.906 1 98.5 194 GLU A N 1
ATOM 1622 C CA . GLU A 1 194 ? -1.854 16.016 21.203 1 98.5 194 GLU A CA 1
ATOM 1623 C C . GLU A 1 194 ? -1.155 14.781 21.766 1 98.5 194 GLU A C 1
ATOM 1625 O O . GLU A 1 194 ? -0.013 14.859 22.219 1 98.5 194 GLU A O 1
ATOM 1630 N N . ASP A 1 195 ? -1.84 13.688 21.75 1 98.25 195 ASP A N 1
ATOM 1631 C CA . ASP A 1 195 ? -1.295 12.445 22.281 1 98.25 195 ASP A CA 1
ATOM 1632 C C . ASP A 1 195 ? -0.069 11.992 21.5 1 98.25 195 ASP A C 1
ATOM 1634 O O . ASP A 1 195 ? 0.873 11.438 22.062 1 98.25 195 ASP A O 1
ATOM 1638 N N . TRP A 1 196 ? -0.087 12.234 20.234 1 98.38 196 TRP A N 1
ATOM 1639 C CA . TRP A 1 196 ? 1.014 11.844 19.359 1 98.38 196 TRP A CA 1
ATOM 1640 C C . TRP A 1 196 ? 2.186 12.805 19.484 1 98.38 196 TRP A C 1
ATOM 1642 O O . TRP A 1 196 ? 3.299 12.406 19.828 1 98.38 196 TRP A O 1
ATOM 1652 N N . LEU A 1 197 ? 1.955 14.062 19.359 1 98.12 197 LEU A N 1
ATOM 1653 C CA . LEU A 1 197 ? 3.027 15.023 19.141 1 98.12 197 LEU A CA 1
ATOM 1654 C C . LEU A 1 197 ? 3.48 15.641 20.469 1 98.12 197 LEU A C 1
ATOM 1656 O O . LEU A 1 197 ? 4.633 16.062 20.594 1 98.12 197 LEU A O 1
ATOM 1660 N N . VAL A 1 198 ? 2.654 15.742 21.375 1 97.19 198 VAL A N 1
ATOM 1661 C CA . VAL A 1 198 ? 2.959 16.453 22.609 1 97.19 198 VAL A CA 1
ATOM 1662 C C . VAL A 1 198 ? 3.188 15.453 23.75 1 97.19 198 VAL A C 1
ATOM 1664 O O . VAL A 1 198 ? 4.285 15.383 24.297 1 97.19 198 VAL A O 1
ATOM 1667 N N . ASN A 1 199 ? 2.232 14.586 23.969 1 96.94 199 ASN A N 1
ATOM 1668 C CA . ASN A 1 199 ? 2.268 13.68 25.109 1 96.94 199 ASN A CA 1
ATOM 1669 C C . ASN A 1 199 ? 3.096 12.43 24.812 1 96.94 199 ASN A C 1
ATOM 1671 O O . ASN A 1 199 ? 3.469 11.695 25.719 1 96.94 199 ASN A O 1
ATOM 1675 N N . ARG A 1 200 ? 3.316 12.141 23.594 1 94.56 200 ARG A N 1
ATOM 1676 C CA . A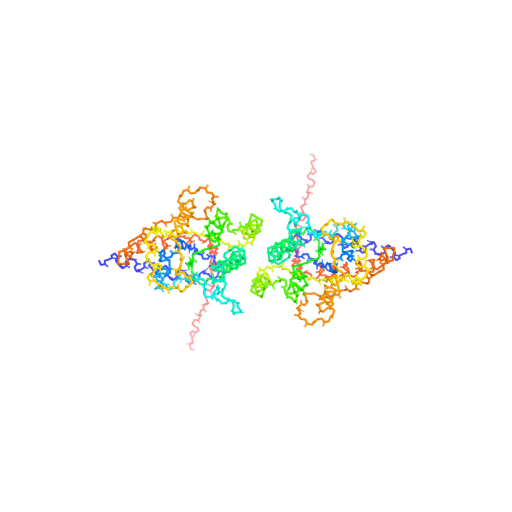RG A 1 200 ? 4.082 10.969 23.172 1 94.56 200 ARG A CA 1
ATOM 1677 C C . ARG A 1 200 ? 3.512 9.695 23.797 1 94.56 200 ARG A C 1
ATOM 1679 O O . ARG A 1 200 ? 4.258 8.883 24.344 1 94.56 200 ARG A O 1
ATOM 1686 N N . ALA A 1 201 ? 2.312 9.508 23.641 1 91 201 ALA A N 1
ATOM 1687 C CA . ALA A 1 201 ? 1.601 8.516 24.438 1 91 201 ALA A CA 1
ATOM 1688 C C . ALA A 1 201 ? 1.457 7.199 23.688 1 91 201 ALA A C 1
ATOM 1690 O O . ALA A 1 201 ? 1.371 6.133 24.297 1 91 201 ALA A O 1
ATOM 1691 N N . PHE A 1 202 ? 1.328 7.133 22.406 1 88.75 202 PHE A N 1
ATOM 1692 C CA . PHE A 1 202 ? 0.963 5.855 21.797 1 88.75 202 PHE A CA 1
ATOM 1693 C C . PHE A 1 202 ? 1.716 5.637 20.5 1 88.75 202 PHE A C 1
ATOM 1695 O O . PHE A 1 202 ? 1.733 4.527 19.953 1 88.75 202 PHE A O 1
ATOM 1702 N N . ALA A 1 203 ? 2.354 6.586 20 1 88.81 203 ALA A N 1
ATOM 1703 C CA . ALA A 1 203 ? 2.986 6.496 18.688 1 88.81 203 ALA A CA 1
ATOM 1704 C C . ALA A 1 203 ? 4.383 7.113 18.719 1 88.81 203 ALA A C 1
ATOM 1706 O O . ALA A 1 203 ? 4.645 8.055 19.469 1 88.81 203 ALA A O 1
ATOM 1707 N N . GLU A 1 204 ? 5.172 6.551 17.891 1 90.56 204 GLU A N 1
ATOM 1708 C CA . GLU A 1 204 ? 6.516 7.113 17.75 1 90.56 204 GLU A CA 1
ATOM 1709 C C . GLU A 1 204 ? 6.477 8.453 17.031 1 90.56 204 GLU A C 1
ATOM 1711 O O . GLU A 1 204 ? 5.715 8.633 16.078 1 90.56 204 GLU A O 1
ATOM 1716 N N . CYS A 1 205 ? 7.23 9.359 17.547 1 94.75 205 CYS A N 1
ATOM 1717 C CA . CYS A 1 205 ? 7.426 10.641 16.875 1 94.75 205 CYS A CA 1
ATOM 1718 C C . CYS A 1 205 ? 8.727 10.648 16.078 1 94.75 205 CYS A C 1
ATOM 1720 O O . CYS A 1 205 ? 9.812 10.539 16.656 1 94.75 205 CYS A O 1
ATOM 1722 N N . PRO A 1 206 ? 8.617 10.844 14.797 1 95.25 206 PRO A N 1
ATOM 1723 C CA . PRO A 1 206 ? 9.773 10.602 13.938 1 95.25 206 PRO A CA 1
ATOM 1724 C C . PRO A 1 206 ? 10.789 11.75 13.961 1 95.25 206 PRO A C 1
ATOM 1726 O O . PRO A 1 206 ? 11.891 11.609 13.43 1 95.25 206 PRO A O 1
ATOM 1729 N N . ALA A 1 207 ? 10.469 12.867 14.555 1 95.12 207 ALA A N 1
ATOM 1730 C CA . ALA A 1 207 ? 11.32 14.047 14.555 1 95.12 207 ALA A CA 1
ATOM 1731 C C . ALA A 1 207 ? 10.969 14.984 15.711 1 95.12 207 ALA A C 1
ATOM 1733 O O . ALA A 1 207 ? 9.906 14.852 16.312 1 95.12 207 ALA A O 1
ATOM 1734 N N . PRO A 1 208 ? 11.945 15.883 16.047 1 94.06 208 PRO A N 1
ATOM 1735 C CA . PRO A 1 208 ? 11.57 16.891 17.031 1 94.06 208 PRO A CA 1
ATOM 1736 C C . PRO A 1 208 ? 10.359 17.719 16.609 1 94.06 208 PRO A C 1
ATOM 1738 O O . PRO A 1 208 ? 10.125 17.906 15.406 1 94.06 208 PRO A O 1
ATOM 1741 N N . VAL A 1 209 ? 9.656 18.234 17.672 1 94.88 209 VAL A N 1
ATOM 1742 C CA . VAL A 1 209 ? 8.414 18.938 17.375 1 94.88 209 VAL A CA 1
ATOM 1743 C C . VAL A 1 209 ? 8.516 20.375 17.859 1 94.88 209 VAL A C 1
ATOM 1745 O O . VAL A 1 209 ? 8.906 20.625 19.016 1 94.88 209 VAL A O 1
ATOM 1748 N N . VAL A 1 210 ? 8.242 21.297 16.953 1 92.44 210 VAL A N 1
ATOM 1749 C CA . VAL A 1 210 ? 8.023 22.703 17.312 1 92.44 210 VAL A CA 1
ATOM 1750 C C . VAL A 1 210 ? 6.527 23 17.312 1 92.44 210 VAL A C 1
ATOM 1752 O O . VAL A 1 210 ? 5.844 22.797 16.312 1 92.44 210 VAL A O 1
ATOM 1755 N N . ILE A 1 211 ? 6.039 23.5 18.438 1 93.62 211 ILE A N 1
ATOM 1756 C CA . ILE A 1 211 ? 4.609 23.75 18.578 1 93.62 211 ILE A CA 1
ATOM 1757 C C . ILE A 1 211 ? 4.332 25.234 18.391 1 93.62 211 ILE A C 1
ATOM 1759 O O . ILE A 1 211 ? 4.984 26.078 19.016 1 93.62 211 ILE A O 1
ATOM 1763 N N . ILE A 1 212 ? 3.42 25.531 17.484 1 91.38 212 ILE A N 1
ATOM 1764 C CA . ILE A 1 212 ? 2.977 26.906 17.266 1 91.38 212 ILE A CA 1
ATOM 1765 C C . ILE A 1 212 ? 1.526 27.062 17.719 1 91.38 212 ILE A C 1
ATOM 1767 O O . ILE A 1 212 ? 0.677 26.219 17.391 1 91.38 212 ILE A O 1
ATOM 1771 N N . ASP A 1 213 ? 1.272 28.109 18.453 1 92.38 213 ASP A N 1
ATOM 1772 C CA . ASP A 1 213 ? -0.104 28.422 18.812 1 92.38 213 ASP A CA 1
ATOM 1773 C C . ASP A 1 213 ? -0.878 28.984 17.625 1 92.38 213 ASP A C 1
ATOM 1775 O O . ASP A 1 213 ? -0.771 30.172 17.312 1 92.38 213 ASP A O 1
ATOM 1779 N N . ALA A 1 214 ? -1.771 28.203 17.109 1 92.94 214 ALA A N 1
ATOM 1780 C CA . ALA A 1 214 ? -2.453 28.594 15.883 1 92.94 214 ALA A CA 1
ATOM 1781 C C . ALA A 1 214 ? -3.9 28.984 16.156 1 92.94 214 ALA A C 1
ATOM 1783 O O . ALA A 1 214 ? -4.73 29 15.242 1 92.94 214 ALA A O 1
ATOM 1784 N N . ASP A 1 215 ? -4.227 29.234 17.375 1 93 215 ASP A N 1
ATOM 1785 C CA . ASP A 1 215 ? -5.516 29.828 17.703 1 93 215 ASP A CA 1
ATOM 1786 C C . ASP A 1 215 ? -5.543 31.312 17.328 1 93 215 ASP A C 1
ATOM 1788 O O . ASP A 1 215 ? -6.617 31.906 17.188 1 93 215 ASP A O 1
ATOM 1792 N N . LEU A 1 216 ? -4.391 31.844 17.188 1 82.75 216 LEU A N 1
ATOM 1793 C CA . LEU A 1 216 ? -4.238 33.281 16.938 1 82.75 216 LEU A CA 1
ATOM 1794 C C . LEU A 1 216 ? -4.789 33.625 15.562 1 82.75 216 LEU A C 1
ATOM 1796 O O . LEU A 1 216 ? -4.793 32.812 14.648 1 82.75 216 LEU A O 1
ATOM 1800 N N . ASP A 1 217 ? -5.273 34.844 15.453 1 76.25 217 ASP A N 1
ATOM 1801 C CA . ASP A 1 217 ? -5.75 35.344 14.172 1 76.25 217 ASP A CA 1
ATOM 1802 C C . ASP A 1 217 ? -4.598 35.531 13.18 1 76.25 217 ASP A C 1
ATOM 1804 O O . ASP A 1 217 ? -3.43 35.531 13.578 1 76.25 217 ASP A O 1
ATOM 1808 N N . LEU A 1 218 ? -5.008 35.562 11.938 1 67.31 218 LEU A N 1
ATOM 1809 C CA . LEU A 1 218 ? -4.023 35.594 10.867 1 67.31 218 LEU A CA 1
ATOM 1810 C C . LEU A 1 218 ? -3.016 36.719 11.086 1 67.31 218 LEU A C 1
ATOM 1812 O O . LEU A 1 218 ? -1.818 36.562 10.836 1 67.31 218 LEU A O 1
ATOM 1816 N N . SER A 1 219 ? -3.443 37.812 11.531 1 67.69 219 SER A N 1
ATOM 1817 C CA . SER A 1 219 ? -2.557 38.969 11.703 1 67.69 219 SER A CA 1
ATOM 1818 C C . SER A 1 219 ? -1.529 38.719 12.805 1 67.69 219 SER A C 1
ATOM 1820 O O . SER A 1 219 ? -0.378 39.125 12.695 1 67.69 219 SER A O 1
ATOM 1822 N N . GLN A 1 220 ? -1.847 37.938 13.695 1 75.31 220 GLN A N 1
ATOM 1823 C CA . GLN A 1 220 ? -0.979 37.688 14.844 1 75.31 220 GLN A CA 1
ATOM 1824 C C . GLN A 1 220 ? -0.09 36.469 14.602 1 75.31 220 GLN A C 1
ATOM 1826 O O . GLN A 1 220 ? 1.038 36.406 15.094 1 75.31 220 GLN A O 1
ATOM 1831 N N . ILE A 1 221 ? -0.625 35.656 13.789 1 75.12 221 ILE A N 1
ATOM 1832 C CA . ILE A 1 221 ? 0.092 34.406 13.641 1 75.12 221 ILE A CA 1
ATOM 1833 C C . ILE A 1 221 ? 1.301 34.594 12.727 1 75.12 221 ILE A C 1
ATOM 1835 O O . ILE A 1 221 ? 2.262 33.812 12.781 1 75.12 221 ILE A O 1
ATOM 1839 N N . THR A 1 222 ? 1.305 35.656 11.977 1 76.88 222 THR A N 1
ATOM 1840 C CA . THR A 1 222 ? 2.422 35.938 11.086 1 76.88 222 THR A CA 1
ATOM 1841 C C . THR A 1 222 ? 3.709 36.156 11.883 1 76.88 222 THR A C 1
ATOM 1843 O O . THR A 1 222 ? 4.789 35.75 11.438 1 76.88 222 THR A O 1
ATOM 1846 N N . ASP A 1 223 ? 3.561 36.75 13.047 1 77.12 223 ASP A N 1
ATOM 1847 C CA . ASP A 1 223 ? 4.723 36.938 13.906 1 77.12 223 ASP A CA 1
ATOM 1848 C C . ASP A 1 223 ? 5.273 35.594 14.375 1 77.12 223 ASP A C 1
ATOM 1850 O O . ASP A 1 223 ? 6.488 35.406 14.484 1 77.12 223 ASP A O 1
ATOM 1854 N N . GLU A 1 224 ? 4.375 34.719 14.672 1 79.06 224 GLU A N 1
ATOM 1855 C CA . GLU A 1 224 ? 4.781 33.375 15.078 1 79.06 224 GLU A CA 1
ATOM 1856 C C . GLU A 1 224 ? 5.469 32.656 13.938 1 79.06 224 GLU A C 1
ATOM 1858 O O . GLU A 1 224 ? 6.418 31.891 14.156 1 79.06 224 GLU A O 1
ATOM 1863 N N . TYR A 1 225 ? 4.98 32.875 12.75 1 81.12 225 TYR A N 1
ATOM 1864 C CA . TYR A 1 225 ? 5.586 32.25 11.57 1 81.12 225 TYR A CA 1
ATOM 1865 C C . TYR A 1 225 ? 7.027 32.719 11.391 1 81.12 225 TYR A C 1
ATOM 1867 O O . TYR A 1 225 ? 7.914 31.922 11.094 1 81.12 225 TYR A O 1
ATOM 1875 N N . LYS A 1 226 ? 7.203 33.938 11.656 1 77.81 226 LYS A N 1
ATOM 1876 C CA . LYS A 1 226 ? 8.539 34.531 11.508 1 77.81 226 LYS A CA 1
ATOM 1877 C C . LYS A 1 226 ? 9.508 33.906 12.516 1 77.81 226 LYS A C 1
ATOM 1879 O O . LYS A 1 226 ? 10.664 33.625 12.188 1 77.81 226 LYS A O 1
ATOM 1884 N N . LYS A 1 227 ? 9 33.75 13.641 1 76.19 227 LYS A N 1
ATOM 1885 C CA . LYS A 1 227 ? 9.836 33.094 14.656 1 76.19 227 LYS A CA 1
ATOM 1886 C C . LYS A 1 227 ? 10.203 31.688 14.234 1 76.19 227 LYS A C 1
ATOM 1888 O O . LYS A 1 227 ? 11.336 31.25 14.438 1 76.19 227 LYS A O 1
ATOM 1893 N N . SER A 1 228 ? 9.273 31.047 13.695 1 77.06 228 SER A N 1
ATOM 1894 C CA . SER A 1 228 ? 9.492 29.656 13.273 1 77.06 228 SER A CA 1
ATOM 1895 C C . SER A 1 228 ? 10.414 29.594 12.062 1 77.06 228 SER A C 1
ATOM 1897 O O . SER A 1 228 ? 11.109 28.594 11.867 1 77.06 228 SER A O 1
ATOM 1899 N N . GLU A 1 229 ? 10.375 30.578 11.242 1 79.88 229 GLU A N 1
ATOM 1900 C CA . GLU A 1 229 ? 11.266 30.656 10.086 1 79.88 229 GLU A CA 1
ATOM 1901 C C . GLU A 1 229 ? 12.727 30.453 10.5 1 79.88 229 GLU A C 1
ATOM 1903 O O . GLU A 1 229 ? 13.445 29.656 9.883 1 79.88 229 GLU A O 1
ATOM 1908 N N . HIS A 1 230 ? 12.977 31.156 11.531 1 74.81 230 HIS A N 1
ATOM 1909 C CA . HIS A 1 230 ? 14.359 31.109 12 1 74.81 230 HIS A CA 1
ATOM 1910 C C . HIS A 1 230 ? 14.734 29.719 12.484 1 74.81 230 HIS A C 1
ATOM 1912 O O . HIS A 1 230 ? 15.836 29.234 12.211 1 74.81 230 HIS A O 1
ATOM 1918 N N . GLN A 1 231 ? 13.852 29.125 13.102 1 75.94 231 GLN A N 1
ATOM 1919 C CA . GLN A 1 231 ? 14.117 27.781 13.625 1 75.94 231 GLN A CA 1
ATOM 1920 C C . GLN A 1 231 ? 14.242 26.766 12.5 1 75.94 231 GLN A C 1
ATOM 1922 O O . GLN A 1 231 ? 15.156 25.938 12.5 1 75.94 231 GLN A O 1
ATOM 1927 N N . ILE A 1 232 ? 13.383 26.859 11.555 1 76.88 232 ILE A N 1
ATOM 1928 C CA . ILE A 1 232 ? 13.359 25.938 10.438 1 76.88 232 ILE A CA 1
ATOM 1929 C C . ILE A 1 232 ? 14.586 26.156 9.555 1 76.88 232 ILE A C 1
ATOM 1931 O O . ILE A 1 232 ? 15.297 25.203 9.219 1 76.88 232 ILE A O 1
ATOM 1935 N N . LEU A 1 233 ? 14.797 27.344 9.266 1 74.88 233 LEU A N 1
ATOM 1936 C CA . LEU A 1 233 ? 15.883 27.688 8.352 1 74.88 233 LEU A CA 1
ATOM 1937 C C . LEU A 1 233 ? 17.234 27.438 9.008 1 74.88 233 LEU A C 1
ATOM 1939 O O . LEU A 1 233 ? 18.172 26.953 8.352 1 74.88 233 LEU A O 1
ATOM 1943 N N . ARG A 1 234 ? 17.312 27.75 10.242 1 72.5 234 ARG A N 1
ATOM 1944 C CA . ARG A 1 234 ? 18.578 27.531 10.953 1 72.5 234 ARG A CA 1
ATOM 1945 C C . ARG A 1 234 ? 18.891 26.031 11.031 1 72.5 234 ARG A C 1
ATOM 1947 O O . ARG A 1 234 ? 20.031 25.625 10.797 1 72.5 234 ARG A O 1
ATOM 1954 N N . LYS A 1 235 ? 17.906 25.344 11.344 1 72.81 235 LYS A N 1
ATOM 1955 C CA . LYS A 1 235 ? 18.109 23.891 11.461 1 72.81 235 LYS A CA 1
ATOM 1956 C C . LYS A 1 235 ? 18.438 23.281 10.102 1 72.81 235 LYS A C 1
ATOM 1958 O O . LYS A 1 235 ? 19.266 22.375 10.016 1 72.81 235 LYS A O 1
ATOM 1963 N N . ALA A 1 236 ? 17.781 23.797 9.148 1 70.56 236 ALA A N 1
ATOM 1964 C CA . ALA A 1 236 ? 18.062 23.312 7.797 1 70.56 236 ALA A CA 1
ATOM 1965 C C . ALA A 1 236 ? 19.5 23.625 7.391 1 70.56 236 ALA A C 1
ATOM 1967 O O . ALA A 1 236 ? 20.172 22.781 6.777 1 70.56 236 ALA A O 1
ATOM 1968 N N . VAL A 1 237 ? 19.922 24.766 7.742 1 64.5 237 VAL A N 1
ATOM 1969 C CA . VAL A 1 237 ? 21.281 25.188 7.434 1 64.5 237 VAL A CA 1
ATOM 1970 C C . VAL A 1 237 ? 22.281 24.297 8.164 1 64.5 237 VAL A C 1
ATOM 1972 O O . VAL A 1 237 ? 23.281 23.875 7.586 1 64.5 237 VAL A O 1
ATOM 1975 N N . ASP A 1 238 ? 21.953 23.984 9.352 1 63.19 238 ASP A N 1
ATOM 1976 C CA . ASP A 1 238 ? 22.844 23.141 10.156 1 63.19 238 ASP A CA 1
ATOM 1977 C C . ASP A 1 238 ? 22.969 21.75 9.547 1 63.19 238 ASP A C 1
ATOM 1979 O O . ASP A 1 238 ? 24.062 21.172 9.523 1 63.19 238 ASP A O 1
ATOM 1983 N N . VAL A 1 239 ? 21.969 21.281 9.102 1 58.81 239 VAL A N 1
ATOM 1984 C CA . VAL A 1 239 ? 21.969 19.938 8.516 1 58.81 239 VAL A CA 1
ATOM 1985 C C . VAL A 1 239 ? 22.734 19.953 7.195 1 58.81 239 VAL A C 1
ATOM 1987 O O . VAL A 1 239 ? 23.531 19.047 6.918 1 58.81 239 VAL A O 1
ATOM 1990 N N . VAL A 1 240 ? 22.484 20.938 6.48 1 56.19 240 VAL A N 1
ATOM 1991 C CA . VAL A 1 240 ? 23.156 21.031 5.188 1 56.19 240 VAL A CA 1
ATOM 1992 C C . VAL A 1 240 ? 24.656 21.219 5.402 1 56.19 240 VAL A C 1
ATOM 1994 O O . VAL A 1 240 ? 25.469 20.641 4.672 1 56.19 240 VAL A O 1
ATOM 1997 N N . MET A 1 241 ? 24.953 21.969 6.363 1 53 241 MET A N 1
ATOM 1998 C CA . MET A 1 241 ? 26.375 22.234 6.641 1 53 241 MET A CA 1
ATOM 1999 C C . MET A 1 241 ? 27.062 21.016 7.227 1 53 241 MET A C 1
ATOM 2001 O O . MET A 1 241 ? 28.266 20.844 7.078 1 53 241 MET A O 1
ATOM 2005 N N . ARG A 1 242 ? 26.344 20.141 7.875 1 51.09 242 ARG A N 1
ATOM 2006 C CA . ARG A 1 242 ? 26.938 18.938 8.469 1 51.09 242 ARG A CA 1
ATOM 2007 C C . ARG A 1 242 ? 26.984 17.797 7.469 1 51.09 242 ARG A C 1
ATOM 2009 O O . ARG A 1 242 ? 27.578 16.75 7.746 1 51.09 242 ARG A O 1
ATOM 2016 N N . SER A 1 243 ? 26.281 17.828 6.578 1 48.25 243 SER A N 1
ATOM 2017 C CA . SER A 1 243 ? 26.406 16.75 5.594 1 48.25 243 SER A CA 1
ATOM 2018 C C . SER A 1 243 ? 27.844 16.656 5.082 1 48.25 243 SER A C 1
ATOM 2020 O O . SER A 1 243 ? 28.469 17.656 4.738 1 48.25 243 SER A O 1
ATOM 2022 N N . PRO A 1 244 ? 28.531 15.484 5.559 1 42.5 244 PRO A N 1
ATOM 2023 C CA . PRO A 1 244 ? 29.922 15.312 5.148 1 42.5 244 PRO A CA 1
ATOM 2024 C C . PRO A 1 244 ? 30.141 15.547 3.654 1 42.5 244 PRO A C 1
ATOM 2026 O O . PRO A 1 244 ? 29.531 14.867 2.828 1 42.5 244 PRO A O 1
ATOM 2029 N N . ASN A 1 245 ? 29.969 16.516 3.191 1 37.53 245 ASN A N 1
ATOM 2030 C CA . ASN A 1 245 ? 30.547 16.625 1.859 1 37.53 245 ASN A CA 1
ATOM 2031 C C . ASN A 1 245 ? 31.969 16.047 1.821 1 37.53 245 ASN A C 1
ATOM 2033 O O . ASN A 1 245 ? 32.781 16.391 2.668 1 37.53 245 ASN A O 1
ATOM 2037 N N . LYS A 1 246 ? 32.156 14.742 1.326 1 36.09 246 LYS A N 1
ATOM 2038 C CA . LYS A 1 246 ? 33.5 14.391 0.917 1 36.09 246 LYS A CA 1
ATOM 2039 C C . LYS A 1 246 ? 34.188 15.562 0.206 1 36.09 246 LYS A C 1
ATOM 2041 O O . LYS A 1 246 ? 33.938 15.797 -0.981 1 36.09 246 LYS A O 1
ATOM 2046 N N . LEU A 1 247 ? 34.125 16.641 0.636 1 33.59 247 LEU A N 1
ATOM 2047 C CA . LEU A 1 247 ? 35.094 17.609 0.101 1 33.59 247 LEU A CA 1
ATOM 2048 C C . LEU A 1 247 ? 36.5 17.016 0.048 1 33.59 247 LEU A C 1
ATOM 2050 O O . LEU A 1 247 ? 37.125 16.812 1.087 1 33.59 247 LEU A O 1
ATOM 2054 N N . SER A 1 248 ? 36.562 15.953 -0.731 1 32.91 248 SER A N 1
ATOM 2055 C CA . SER A 1 248 ? 37.938 15.609 -1.091 1 32.91 248 SER A CA 1
ATOM 2056 C C . SER A 1 248 ? 38.75 16.859 -1.377 1 32.91 248 SER A C 1
ATOM 2058 O O . SER A 1 248 ? 38.281 17.797 -2.02 1 32.91 248 SER A O 1
ATOM 2060 N N . PRO A 1 249 ? 39.594 17.141 -0.55 1 32.28 249 PRO A N 1
ATOM 2061 C CA . PRO A 1 249 ? 40.5 18.219 -0.928 1 32.28 249 PRO A CA 1
ATOM 2062 C C . PRO A 1 249 ? 40.906 18.156 -2.398 1 32.28 249 PRO A C 1
ATOM 2064 O O . PRO A 1 249 ? 41.25 17.094 -2.906 1 32.28 249 PRO A O 1
ATOM 2067 N N . LYS A 1 250 ? 40.125 18.844 -3.219 1 30.72 250 LYS A N 1
ATOM 2068 C CA . LYS A 1 250 ? 40.688 18.938 -4.559 1 30.72 250 LYS A CA 1
ATOM 2069 C C . LYS A 1 250 ? 42.219 18.953 -4.508 1 30.72 250 LYS A C 1
ATOM 2071 O O . LYS A 1 250 ? 42.812 19.719 -3.75 1 30.72 250 LYS A O 1
ATOM 2076 N N . LYS A 1 251 ? 42.656 17.781 -4.742 1 33.25 251 LYS A N 1
ATOM 2077 C CA . LYS A 1 251 ? 44.125 17.734 -4.941 1 33.25 251 LYS A CA 1
ATOM 2078 C C . LYS A 1 251 ? 44.594 18.953 -5.707 1 33.25 251 LYS A C 1
ATOM 2080 O O . LYS A 1 251 ? 44 19.359 -6.695 1 33.25 251 LYS A O 1
ATOM 2085 N N . PRO A 1 252 ? 45.344 19.812 -4.988 1 29.02 252 PRO A N 1
ATOM 2086 C CA . PRO A 1 252 ? 45.875 20.984 -5.68 1 29.02 252 PRO A CA 1
ATOM 2087 C C . PRO A 1 252 ? 46.344 20.672 -7.102 1 29.02 252 PRO A C 1
ATOM 2089 O O . PRO A 1 252 ? 47.062 19.688 -7.32 1 29.02 252 PRO A O 1
ATOM 2092 N N . VAL A 1 253 ? 45.344 20.734 -8.016 1 31.8 253 VAL A N 1
ATOM 2093 C CA . VAL A 1 253 ? 45.844 20.625 -9.375 1 31.8 253 VAL A CA 1
ATOM 2094 C C . VAL A 1 253 ? 47.156 21.422 -9.516 1 31.8 253 VAL A C 1
ATOM 2096 O O . VAL A 1 253 ? 47.156 22.641 -9.398 1 31.8 253 VAL A O 1
ATOM 2099 N N . THR A 1 254 ? 48.125 20.969 -8.797 1 30.42 254 THR A N 1
ATOM 2100 C CA . THR A 1 254 ? 49.438 21.516 -9.062 1 30.42 254 THR A CA 1
ATOM 2101 C C . THR A 1 254 ? 49.75 21.5 -10.555 1 30.42 254 THR A C 1
ATOM 2103 O O . THR A 1 254 ? 50.156 20.469 -11.102 1 30.42 254 THR A O 1
ATOM 2106 N N . GLY A 1 255 ? 48.625 21.844 -11.328 1 27.59 255 GLY A N 1
ATOM 2107 C CA . GLY A 1 255 ? 49 22.031 -12.727 1 27.59 255 GLY A CA 1
ATOM 2108 C C . GLY A 1 255 ? 50.219 22.906 -12.906 1 27.59 255 GLY A C 1
ATOM 2109 O O . GLY A 1 255 ? 50.469 23.812 -12.102 1 27.59 255 GLY A O 1
ATOM 2110 N N . SER A 1 256 ? 51.312 22.266 -13.305 1 29.94 256 SER A N 1
ATOM 2111 C CA . SER A 1 256 ? 52.531 22.969 -13.664 1 29.94 256 SER A CA 1
ATOM 2112 C C . SER A 1 256 ? 52.219 24.234 -14.477 1 29.94 256 SER A C 1
ATOM 2114 O O . SER A 1 256 ? 51.344 24.219 -15.32 1 29.94 256 SER A O 1
ATOM 2116 N N . PRO A 1 257 ? 52.406 25.406 -13.828 1 27.61 257 PRO A N 1
ATOM 2117 C CA . PRO A 1 257 ? 52.188 26.672 -14.539 1 27.61 257 PRO A CA 1
ATOM 2118 C C . PRO A 1 257 ? 52.656 26.609 -15.992 1 27.61 257 PRO A C 1
ATOM 2120 O O . PRO A 1 257 ? 53.688 26 -16.297 1 27.61 257 PRO A O 1
ATOM 2123 N N . ILE A 1 258 ? 51.75 26.359 -16.906 1 27.95 258 ILE A N 1
ATOM 2124 C CA . ILE A 1 258 ? 52.125 26.453 -18.328 1 27.95 258 ILE A CA 1
ATOM 2125 C C . ILE A 1 258 ? 53 27.672 -18.547 1 27.95 258 ILE A C 1
ATOM 2127 O O . ILE A 1 258 ? 52.625 28.781 -18.188 1 27.95 258 ILE A O 1
ATOM 2131 N N . LYS A 1 259 ? 54.375 27.406 -18.484 1 28.25 259 LYS A N 1
ATOM 2132 C CA . LYS A 1 259 ? 55.375 28.391 -18.828 1 28.25 259 LYS A CA 1
ATOM 2133 C C . LYS A 1 259 ? 55.031 29.125 -20.125 1 28.25 259 LYS A C 1
ATOM 2135 O O . LYS A 1 259 ? 54.969 28.516 -21.203 1 28.25 259 LYS A O 1
ATOM 2140 N N . ILE A 1 260 ? 53.938 29.922 -20.078 1 25.11 260 ILE A N 1
ATOM 2141 C CA . ILE A 1 260 ? 53.75 30.781 -21.234 1 25.11 260 ILE A CA 1
ATOM 2142 C C . ILE A 1 260 ? 55.062 31.516 -21.547 1 25.11 260 ILE A C 1
ATOM 2144 O O . ILE A 1 260 ? 55.5 32.344 -20.75 1 25.11 260 ILE A O 1
ATOM 2148 N N . VAL A 1 261 ? 56.094 30.688 -22 1 28.16 261 VAL A N 1
ATOM 2149 C CA . VAL A 1 261 ? 57.312 31.312 -22.484 1 28.16 261 VAL A CA 1
ATOM 2150 C C . VAL A 1 261 ? 56.969 32.406 -23.5 1 28.16 261 VAL A C 1
ATOM 2152 O O . VAL A 1 261 ? 56.25 32.156 -24.469 1 28.16 261 VAL A O 1
ATOM 2155 N N . PRO A 1 262 ? 56.844 33.594 -22.938 1 25.28 262 PRO A N 1
ATOM 2156 C CA . PRO A 1 262 ? 56.719 34.688 -23.891 1 25.28 262 PRO A CA 1
ATOM 2157 C C . PRO A 1 262 ? 57.688 34.594 -25.078 1 25.28 262 PRO A C 1
ATOM 2159 O O . PRO A 1 262 ? 58.875 34.406 -24.875 1 25.28 262 PRO A O 1
ATOM 2162 N N . GLN A 1 263 ? 57.406 33.625 -26 1 27.08 263 GLN A N 1
ATOM 2163 C CA . GLN A 1 263 ? 58.281 33.719 -27.172 1 27.08 263 GLN A CA 1
ATOM 2164 C C . GLN A 1 263 ? 58.469 35.156 -27.609 1 27.08 263 GLN A C 1
ATOM 2166 O O . GLN A 1 263 ? 57.5 35.844 -27.938 1 27.08 263 GLN A O 1
ATOM 2171 N N . MET A 1 264 ? 59.375 35.844 -26.891 1 22.8 264 MET A N 1
ATOM 2172 C CA . MET A 1 264 ? 59.906 37.125 -27.312 1 22.8 264 MET A CA 1
ATOM 2173 C C . MET A 1 264 ? 60.312 37.062 -28.781 1 22.8 264 MET A C 1
ATOM 2175 O O . MET A 1 264 ? 61.188 36.281 -29.172 1 22.8 264 MET A O 1
ATOM 2179 N N . ARG A 1 265 ? 59.406 37.125 -29.703 1 23.36 265 ARG A N 1
ATOM 2180 C CA . ARG A 1 265 ? 59.812 37.5 -31.047 1 23.36 265 ARG A CA 1
ATOM 2181 C C . ARG A 1 265 ? 60.719 38.719 -31.031 1 23.36 265 ARG A C 1
ATOM 2183 O O . ARG A 1 265 ? 60.312 39.781 -30.531 1 23.36 265 ARG A O 1
ATOM 2190 N N . LEU A 1 266 ? 61.969 38.438 -31 1 22.42 266 LEU A N 1
ATOM 2191 C CA . LEU A 1 266 ? 62.812 39.312 -31.797 1 22.42 266 LEU A CA 1
ATOM 2192 C C . LEU A 1 266 ? 62.406 39.281 -33.281 1 22.42 266 LEU A C 1
ATOM 2194 O O . LEU A 1 266 ? 62.125 38.188 -33.812 1 22.42 266 LEU A O 1
ATOM 2198 N N . MET B 1 1 ? 25.25 -43.344 -19.578 1 34 1 MET B N 1
ATOM 2199 C CA . MET B 1 1 ? 26.047 -43.281 -18.359 1 34 1 MET B CA 1
ATOM 2200 C C . MET B 1 1 ? 26.875 -42 -18.359 1 34 1 MET B C 1
ATOM 2202 O O . MET B 1 1 ? 27.109 -41.406 -17.297 1 34 1 MET B O 1
ATOM 2206 N N . LEU B 1 2 ? 27.391 -41.625 -19.5 1 40.53 2 LEU B N 1
ATOM 2207 C CA . LEU B 1 2 ? 28.281 -40.469 -19.656 1 40.53 2 LEU B CA 1
ATOM 2208 C C . LEU B 1 2 ? 27.5 -39.156 -19.609 1 40.53 2 LEU B C 1
ATOM 2210 O O . LEU B 1 2 ? 28.016 -38.125 -19.172 1 40.53 2 LEU B O 1
ATOM 2214 N N . ARG B 1 3 ? 26.281 -39.188 -20.188 1 43.12 3 ARG B N 1
ATOM 2215 C CA . ARG B 1 3 ? 25.469 -38 -20.266 1 43.12 3 ARG B CA 1
ATOM 2216 C C . ARG B 1 3 ? 25.031 -37.531 -18.875 1 43.12 3 ARG B C 1
ATOM 2218 O O . ARG B 1 3 ? 24.797 -36.344 -18.656 1 43.12 3 ARG B O 1
ATOM 2225 N N . SER B 1 4 ? 24.953 -38.438 -17.906 1 45.25 4 SER B N 1
ATOM 2226 C CA . SER B 1 4 ? 24.594 -38.094 -16.531 1 45.25 4 SER B CA 1
ATOM 2227 C C . SER B 1 4 ? 25.719 -37.375 -15.82 1 45.25 4 SER B C 1
ATOM 2229 O O . SER B 1 4 ? 25.484 -36.5 -15 1 45.25 4 SER B O 1
ATOM 2231 N N . ARG B 1 5 ? 26.953 -37.719 -16.172 1 44.81 5 ARG B N 1
ATOM 2232 C CA . ARG B 1 5 ? 28.125 -37.156 -15.477 1 44.81 5 ARG B CA 1
ATOM 2233 C C . ARG B 1 5 ? 28.391 -35.719 -15.898 1 44.81 5 ARG B C 1
ATOM 2235 O O . ARG B 1 5 ? 28.906 -34.938 -15.117 1 44.81 5 ARG B O 1
ATOM 2242 N N . ILE B 1 6 ? 28.125 -35.469 -17.141 1 44.38 6 ILE B N 1
ATOM 2243 C CA . ILE B 1 6 ? 28.422 -34.125 -17.625 1 44.38 6 ILE B CA 1
ATOM 2244 C C . ILE B 1 6 ? 27.438 -33.125 -17.016 1 44.38 6 ILE B C 1
ATOM 2246 O O . ILE B 1 6 ? 27.828 -32.031 -16.609 1 44.38 6 ILE B O 1
ATOM 2250 N N . SER B 1 7 ? 26.234 -33.594 -16.812 1 45.31 7 SER B N 1
ATOM 2251 C CA . SER B 1 7 ? 25.266 -32.719 -16.188 1 45.31 7 SER B CA 1
ATOM 2252 C C . SER B 1 7 ? 25.609 -32.438 -14.727 1 45.31 7 SER B C 1
ATOM 2254 O O . SER B 1 7 ? 25.484 -31.312 -14.25 1 45.31 7 SER B O 1
ATOM 2256 N N . THR B 1 8 ? 26.234 -33.469 -14.117 1 47.91 8 THR B N 1
ATOM 2257 C CA . T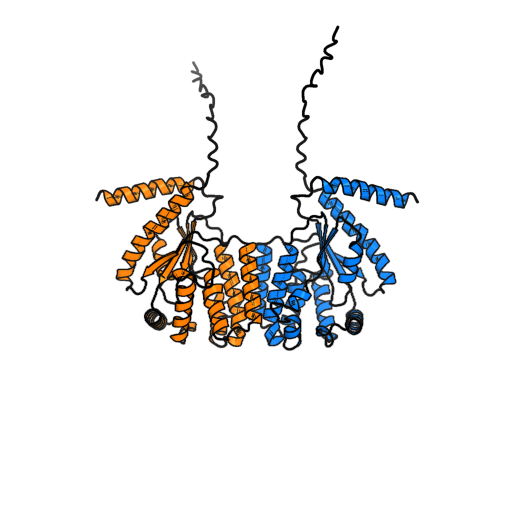HR B 1 8 ? 26.641 -33.281 -12.734 1 47.91 8 THR B CA 1
ATOM 2258 C C . THR B 1 8 ? 27.844 -32.344 -12.648 1 47.91 8 THR B C 1
ATOM 2260 O O . THR B 1 8 ? 27.906 -31.484 -11.766 1 47.91 8 THR B O 1
ATOM 2263 N N . LEU B 1 9 ? 28.781 -32.531 -13.438 1 47.09 9 LEU B N 1
ATOM 2264 C CA . LEU B 1 9 ? 29.984 -31.719 -13.406 1 47.09 9 LEU B CA 1
ATOM 2265 C C . LEU B 1 9 ? 29.672 -30.281 -13.758 1 47.09 9 LEU B C 1
ATOM 2267 O O . LEU B 1 9 ? 30.219 -29.344 -13.156 1 47.09 9 LEU B O 1
ATOM 2271 N N . PHE B 1 10 ? 28.859 -30.125 -14.766 1 45.84 10 PHE B N 1
ATOM 2272 C CA . PHE B 1 10 ? 28.438 -28.766 -15.102 1 45.84 10 PHE B CA 1
ATOM 2273 C C . PHE B 1 10 ? 27.688 -28.141 -13.938 1 45.84 10 PHE B C 1
ATOM 2275 O O . PHE B 1 10 ? 27.859 -26.953 -13.633 1 45.84 10 PHE B O 1
ATOM 2282 N N . PHE B 1 11 ? 26.984 -28.984 -13.242 1 48.22 11 PHE B N 1
ATOM 2283 C CA . PHE B 1 11 ? 26.281 -28.469 -12.062 1 48.22 11 PHE B CA 1
ATOM 2284 C C . PHE B 1 11 ? 27.266 -28.156 -10.945 1 48.22 11 PHE B C 1
ATOM 2286 O O . PHE B 1 11 ? 27.094 -27.172 -10.227 1 48.22 11 PHE B O 1
ATOM 2293 N N . GLU B 1 12 ? 28.266 -29.031 -10.797 1 50.31 12 GLU B N 1
ATOM 2294 C CA . GLU B 1 12 ? 29.234 -28.797 -9.742 1 50.31 12 GLU B CA 1
ATOM 2295 C C . GLU B 1 12 ? 30.094 -27.562 -10.047 1 50.31 12 GLU B C 1
ATOM 2297 O O . GLU B 1 12 ? 30.406 -26.781 -9.148 1 50.31 12 GLU B O 1
ATOM 2302 N N . ALA B 1 13 ? 30.594 -27.438 -11.164 1 46.59 13 ALA B N 1
ATOM 2303 C CA . ALA B 1 13 ? 31.391 -26.266 -11.562 1 46.59 13 ALA B CA 1
ATOM 2304 C C . ALA B 1 13 ? 30.547 -24.984 -11.492 1 46.59 13 ALA B C 1
ATOM 2306 O O . ALA B 1 13 ? 31.047 -23.938 -11.078 1 46.59 13 ALA B O 1
ATOM 2307 N N . GLN B 1 14 ? 29.391 -25.016 -11.797 1 49.09 14 GLN B N 1
ATOM 2308 C CA . GLN B 1 14 ? 28.438 -23.906 -11.719 1 49.09 14 GLN B CA 1
ATOM 2309 C C . GLN B 1 14 ? 28.156 -23.516 -10.266 1 49.09 14 GLN B C 1
ATOM 2311 O O . GLN B 1 14 ? 27.969 -22.344 -9.961 1 49.09 14 GLN B O 1
ATOM 2316 N N . ARG B 1 15 ? 28.234 -24.562 -9.477 1 48.78 15 ARG B N 1
ATOM 2317 C CA . ARG B 1 15 ? 28.062 -24.344 -8.039 1 48.78 15 ARG B CA 1
ATOM 2318 C C . ARG B 1 15 ? 29.188 -23.484 -7.477 1 48.78 15 ARG B C 1
ATOM 2320 O O . ARG B 1 15 ? 28.953 -22.594 -6.652 1 48.78 15 ARG B O 1
ATOM 2327 N N . CYS B 1 16 ? 30.391 -23.875 -7.715 1 45.66 16 CYS B N 1
ATOM 2328 C CA . CYS B 1 16 ? 31.547 -23.156 -7.18 1 45.66 16 CYS B CA 1
ATOM 2329 C C . CYS B 1 16 ? 31.547 -21.719 -7.641 1 45.66 16 CYS B C 1
ATOM 2331 O O . CYS B 1 16 ? 31.953 -20.812 -6.895 1 45.66 16 CYS B O 1
ATOM 2333 N N . PHE B 1 17 ? 31.203 -21.484 -8.789 1 45.66 17 PHE B N 1
ATOM 2334 C CA . PHE B 1 17 ? 31.219 -20.141 -9.352 1 45.66 17 PHE B CA 1
ATOM 2335 C C . PHE B 1 17 ? 30.141 -19.281 -8.703 1 45.66 17 PHE B C 1
ATOM 2337 O O . PHE B 1 17 ? 30.344 -18.078 -8.531 1 45.66 17 PHE B O 1
ATOM 2344 N N . PHE B 1 18 ? 29.047 -19.844 -8.312 1 47.28 18 PHE B N 1
ATOM 2345 C CA . PHE B 1 18 ? 27.953 -19.078 -7.711 1 47.28 18 PHE B CA 1
ATOM 2346 C C . PHE B 1 18 ? 28.328 -18.594 -6.32 1 47.28 18 PHE B C 1
ATOM 2348 O O . PHE B 1 18 ? 27.906 -17.516 -5.887 1 47.28 18 PHE B O 1
ATOM 2355 N N . LYS B 1 19 ? 29.094 -19.359 -5.629 1 46.34 19 LYS B N 1
ATOM 2356 C CA . LYS B 1 19 ? 29.391 -19.016 -4.242 1 46.34 19 LYS B CA 1
ATOM 2357 C C . LYS B 1 19 ? 30.141 -17.688 -4.156 1 46.34 19 LYS B C 1
ATOM 2359 O O . LYS B 1 19 ? 29.953 -16.922 -3.205 1 46.34 19 LYS B O 1
ATOM 2364 N N . MET B 1 20 ? 31.078 -17.578 -4.898 1 40.97 20 MET B N 1
ATOM 2365 C CA . MET B 1 20 ? 32.062 -16.516 -4.66 1 40.97 20 MET B CA 1
ATOM 2366 C C . MET B 1 20 ? 31.422 -15.133 -4.832 1 40.97 20 MET B C 1
ATOM 2368 O O . MET B 1 20 ? 31.734 -14.203 -4.086 1 40.97 20 MET B O 1
ATOM 2372 N N . ASN B 1 21 ? 30.703 -14.711 -6.012 1 44.5 21 ASN B N 1
ATOM 2373 C CA . ASN B 1 21 ? 30.422 -13.328 -6.383 1 44.5 21 ASN B CA 1
ATOM 2374 C C . ASN B 1 21 ? 28.984 -12.93 -6.031 1 44.5 21 ASN B C 1
ATOM 2376 O O . ASN B 1 21 ? 28.484 -11.914 -6.512 1 44.5 21 ASN B O 1
ATOM 2380 N N . SER B 1 22 ? 28.234 -13.648 -5.281 1 47.62 22 SER B N 1
ATOM 2381 C CA . SER B 1 22 ? 26.781 -13.617 -5.207 1 47.62 22 SER B CA 1
ATOM 2382 C C . SER B 1 22 ? 26.297 -12.562 -4.215 1 47.62 22 SER B C 1
ATOM 2384 O O . SER B 1 22 ? 25.109 -12.297 -4.121 1 47.62 22 SER B O 1
ATOM 2386 N N . GLU B 1 23 ? 27.109 -12.07 -3.367 1 50.53 23 GLU B N 1
ATOM 2387 C CA . GLU B 1 23 ? 26.547 -11.359 -2.225 1 50.53 23 GLU B CA 1
ATOM 2388 C C . GLU B 1 23 ? 25.734 -10.156 -2.674 1 50.53 23 GLU B C 1
ATOM 2390 O O . GLU B 1 23 ? 24.719 -9.812 -2.051 1 50.53 23 GLU B O 1
ATOM 2395 N N . ASN B 1 24 ? 26.172 -9.359 -3.742 1 56 24 ASN B N 1
ATOM 2396 C CA . ASN B 1 24 ? 25.531 -8.086 -4.051 1 56 24 ASN B CA 1
ATOM 2397 C C . ASN B 1 24 ? 24.688 -8.172 -5.32 1 56 24 ASN B C 1
ATOM 2399 O O . ASN B 1 24 ? 24.297 -7.152 -5.879 1 56 24 ASN B O 1
ATOM 2403 N N . ARG B 1 25 ? 24.438 -9.492 -5.824 1 66.81 25 ARG B N 1
ATOM 2404 C CA . ARG B 1 25 ? 23.797 -9.586 -7.129 1 66.81 25 ARG B CA 1
ATOM 2405 C C . ARG B 1 25 ? 22.312 -9.953 -6.98 1 66.81 25 ARG B C 1
ATOM 2407 O O . ARG B 1 25 ? 21.938 -10.672 -6.051 1 66.81 25 ARG B O 1
ATOM 2414 N N . LYS B 1 26 ? 21.453 -9.32 -7.754 1 84.62 26 LYS B N 1
ATOM 2415 C CA . LYS B 1 26 ? 20.031 -9.602 -7.867 1 84.62 26 LYS B CA 1
ATOM 2416 C C . LYS B 1 26 ? 19.781 -11.047 -8.312 1 84.62 26 LYS B C 1
ATOM 2418 O O . LYS B 1 26 ? 20.406 -11.508 -9.281 1 84.62 26 LYS B O 1
ATOM 2423 N N . PRO B 1 27 ? 19.047 -11.781 -7.594 1 90.94 27 PRO B N 1
ATOM 2424 C CA . PRO B 1 27 ? 18.781 -13.164 -7.988 1 90.94 27 PRO B CA 1
ATOM 2425 C C . PRO B 1 27 ? 17.984 -13.266 -9.281 1 90.94 27 PRO B C 1
ATOM 2427 O O . PRO B 1 27 ? 17.266 -12.328 -9.648 1 90.94 27 PRO B O 1
ATOM 2430 N N . PHE B 1 28 ? 18.281 -14.391 -10.008 1 92.38 28 PHE B N 1
ATOM 2431 C CA . PHE B 1 28 ? 17.375 -14.766 -11.094 1 92.38 28 PHE B CA 1
ATOM 2432 C C . PHE B 1 28 ? 16 -15.148 -10.539 1 92.38 28 PHE B C 1
ATOM 2434 O O . PHE B 1 28 ? 15.852 -16.188 -9.898 1 92.38 28 PHE B O 1
ATOM 2441 N N . THR B 1 29 ? 14.977 -14.336 -10.805 1 95.19 29 THR B N 1
ATOM 2442 C CA . THR B 1 29 ? 13.68 -14.508 -10.164 1 95.19 29 THR B CA 1
ATOM 2443 C C . THR B 1 29 ? 12.695 -15.18 -11.117 1 95.19 29 THR B C 1
ATOM 2445 O O . THR B 1 29 ? 12.43 -14.672 -12.211 1 95.19 29 THR B O 1
ATOM 2448 N N . VAL B 1 30 ? 12.133 -16.312 -10.68 1 95.38 30 VAL B N 1
ATOM 2449 C CA . VAL B 1 30 ? 11.133 -17.078 -11.43 1 95.38 30 VAL B CA 1
ATOM 2450 C C . VAL B 1 30 ? 9.781 -17 -10.719 1 95.38 30 VAL B C 1
ATOM 2452 O O . VAL B 1 30 ? 9.68 -17.344 -9.539 1 95.38 30 VAL B O 1
ATOM 2455 N N . LEU B 1 31 ? 8.797 -16.547 -11.43 1 97.5 31 LEU B N 1
ATOM 2456 C CA . LEU B 1 31 ? 7.434 -16.547 -10.906 1 97.5 31 LEU B CA 1
ATOM 2457 C C . LEU B 1 31 ? 6.652 -17.75 -11.414 1 97.5 31 LEU B C 1
ATOM 2459 O O . LEU B 1 31 ? 6.574 -17.984 -12.625 1 97.5 31 LEU B O 1
ATOM 2463 N N . VAL B 1 32 ? 6.105 -18.484 -10.461 1 97.19 32 VAL B N 1
ATOM 2464 C CA . VAL B 1 32 ? 5.266 -19.625 -10.828 1 97.19 32 VAL B CA 1
ATOM 2465 C C . VAL B 1 32 ? 3.793 -19.234 -10.727 1 97.19 32 VAL B C 1
ATOM 2467 O O . VAL B 1 32 ? 3.291 -18.969 -9.625 1 97.19 32 VAL B O 1
ATOM 2470 N N . GLU B 1 33 ? 3.152 -19.234 -11.875 1 98.31 33 GLU B N 1
ATOM 2471 C CA . GLU B 1 33 ? 1.784 -18.734 -11.977 1 98.31 33 GLU B CA 1
ATOM 2472 C C . GLU B 1 33 ? 0.822 -19.844 -12.398 1 98.31 33 GLU B C 1
ATOM 2474 O O . GLU B 1 33 ? 1.238 -20.844 -12.977 1 98.31 33 GLU B O 1
ATOM 2479 N N . GLY B 1 34 ? -0.445 -19.594 -12.125 1 98.31 34 GLY B N 1
ATOM 2480 C CA . GLY B 1 34 ? -1.502 -20.531 -12.453 1 98.31 34 GLY B CA 1
ATOM 2481 C C . GLY B 1 34 ? -2.74 -20.375 -11.594 1 98.31 34 GLY B C 1
ATOM 2482 O O . GLY B 1 34 ? -2.719 -19.641 -10.594 1 98.31 34 GLY B O 1
ATOM 2483 N N . ASN B 1 35 ? -3.791 -21.062 -11.992 1 97.62 35 ASN B N 1
ATOM 2484 C CA . ASN B 1 35 ? -5.062 -21.031 -11.273 1 97.62 35 ASN B CA 1
ATOM 2485 C C . ASN B 1 35 ? -4.938 -21.641 -9.883 1 97.62 35 ASN B C 1
ATOM 2487 O O . ASN B 1 35 ? -3.898 -22.203 -9.539 1 97.62 35 ASN B O 1
ATOM 2491 N N . ILE B 1 36 ? -5.914 -21.328 -9.039 1 94.5 36 ILE B N 1
ATOM 2492 C CA . ILE B 1 36 ? -6.023 -22.016 -7.754 1 94.5 36 ILE B CA 1
ATOM 2493 C C . ILE B 1 36 ? -6.137 -23.516 -7.984 1 94.5 36 ILE B C 1
ATOM 2495 O O . ILE B 1 36 ? -6.941 -23.969 -8.805 1 94.5 36 ILE B O 1
ATOM 2499 N N . GLY B 1 37 ? -5.246 -24.312 -7.348 1 92.81 37 GLY B N 1
ATOM 2500 C CA . GLY B 1 37 ? -5.301 -25.75 -7.504 1 92.81 37 GLY B CA 1
ATOM 2501 C C . GLY B 1 37 ? -4.496 -26.266 -8.688 1 92.81 37 GLY B C 1
ATOM 2502 O O . GLY B 1 37 ? -4.566 -27.438 -9.031 1 92.81 37 GLY B O 1
ATOM 2503 N N . SER B 1 38 ? -3.705 -25.391 -9.258 1 95 38 SER B N 1
ATOM 2504 C CA . SER B 1 38 ? -2.996 -25.781 -10.477 1 95 38 SER B CA 1
ATOM 2505 C C . SER B 1 38 ? -1.745 -26.594 -10.156 1 95 38 SER B C 1
ATOM 2507 O O . SER B 1 38 ? -1.109 -27.141 -11.055 1 95 38 SER B O 1
ATOM 2509 N N . GLY B 1 39 ? -1.327 -26.641 -8.875 1 91.62 39 GLY B N 1
ATOM 2510 C CA . GLY B 1 39 ? -0.179 -27.453 -8.492 1 91.62 39 GLY B CA 1
ATOM 2511 C C . GLY B 1 39 ? 1.092 -26.641 -8.32 1 91.62 39 GLY B C 1
ATOM 2512 O O . GLY B 1 39 ? 2.195 -27.188 -8.383 1 91.62 39 GLY B O 1
ATOM 2513 N N . LYS B 1 40 ? 0.97 -25.312 -8.141 1 94.12 40 LYS B N 1
ATOM 2514 C CA . LYS B 1 40 ? 2.121 -24.422 -7.992 1 94.12 40 LYS B CA 1
ATOM 2515 C C . LYS B 1 40 ? 2.998 -24.844 -6.82 1 94.12 40 LYS B C 1
ATOM 2517 O O . LYS B 1 40 ? 4.219 -24.938 -6.953 1 94.12 40 LYS B O 1
ATOM 2522 N N . THR B 1 41 ? 2.359 -25.125 -5.645 1 92.06 41 THR B N 1
ATOM 2523 C CA .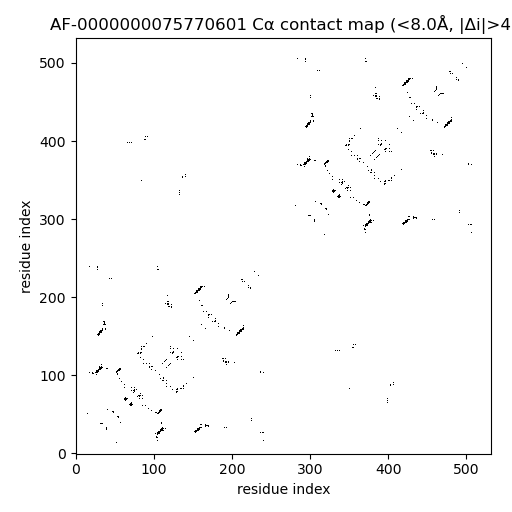 THR B 1 41 ? 3.104 -25.5 -4.453 1 92.06 41 THR B CA 1
ATOM 2524 C C . THR B 1 41 ? 3.887 -26.797 -4.695 1 92.06 41 THR B C 1
ATOM 2526 O O . THR B 1 41 ? 5.051 -26.906 -4.301 1 92.06 41 THR B O 1
ATOM 2529 N N . THR B 1 42 ? 3.271 -27.766 -5.297 1 89.88 42 THR B N 1
ATOM 2530 C CA . THR B 1 42 ? 3.926 -29.031 -5.625 1 89.88 42 THR B CA 1
ATOM 2531 C C . THR B 1 42 ? 5.105 -28.797 -6.566 1 89.88 42 THR B C 1
ATOM 2533 O O . THR B 1 42 ? 6.164 -29.391 -6.406 1 89.88 42 THR B O 1
ATOM 2536 N N . PHE B 1 43 ? 4.875 -27.984 -7.582 1 91.44 43 PHE B N 1
ATOM 2537 C CA . PHE B 1 43 ? 5.945 -27.641 -8.516 1 91.44 43 PHE B CA 1
ATOM 2538 C C . PHE B 1 43 ? 7.129 -27.031 -7.773 1 91.44 43 PHE B C 1
ATOM 2540 O O . PHE B 1 43 ? 8.281 -27.422 -8.008 1 91.44 43 PHE B O 1
ATOM 2547 N N . LEU B 1 44 ? 6.871 -26.047 -6.883 1 92.81 44 LEU B N 1
ATOM 2548 C CA . LEU B 1 44 ? 7.938 -25.422 -6.109 1 92.81 44 LEU B CA 1
ATOM 2549 C C . LEU B 1 44 ? 8.688 -26.453 -5.281 1 92.81 44 LEU B C 1
ATOM 2551 O O . LEU B 1 44 ? 9.914 -26.438 -5.227 1 92.81 44 LEU B O 1
ATOM 2555 N N . GLU B 1 45 ? 7.973 -27.375 -4.695 1 89.75 45 GLU B N 1
ATOM 2556 C CA . GLU B 1 45 ? 8.57 -28.391 -3.828 1 89.75 45 GLU B CA 1
ATOM 2557 C C . GLU B 1 45 ? 9.531 -29.281 -4.605 1 89.75 45 GLU B C 1
ATOM 2559 O O . GLU B 1 45 ? 10.516 -29.766 -4.047 1 89.75 45 GLU B O 1
ATOM 2564 N N . HIS B 1 46 ? 9.305 -29.453 -5.848 1 87.31 46 HIS B N 1
ATOM 2565 C CA . HIS B 1 46 ? 10.195 -30.234 -6.699 1 87.31 46 HIS B CA 1
ATOM 2566 C C . HIS B 1 46 ? 11.594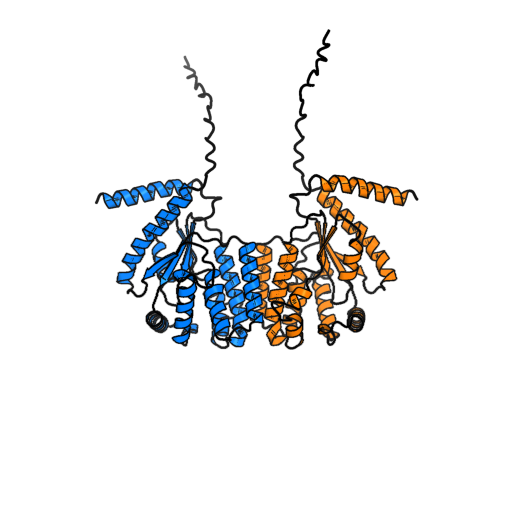 -29.625 -6.734 1 87.31 46 HIS B C 1
ATOM 2568 O O . HIS B 1 46 ? 12.586 -30.359 -6.852 1 87.31 46 HIS B O 1
ATOM 2574 N N . PHE B 1 47 ? 11.703 -28.359 -6.555 1 88.94 47 PHE B N 1
ATOM 2575 C CA . PHE B 1 47 ? 12.977 -27.672 -6.68 1 88.94 47 PHE B CA 1
ATOM 2576 C C . PHE B 1 47 ? 13.664 -27.547 -5.328 1 88.94 47 PHE B C 1
ATOM 2578 O O . PHE B 1 47 ? 14.781 -27.031 -5.234 1 88.94 47 PHE B O 1
ATOM 2585 N N . ARG B 1 48 ? 13.047 -28.016 -4.285 1 90.38 48 ARG B N 1
ATOM 2586 C CA . ARG B 1 48 ? 13.602 -27.953 -2.939 1 90.38 48 ARG B CA 1
ATOM 2587 C C . ARG B 1 48 ? 14.938 -28.672 -2.859 1 90.38 48 ARG B C 1
ATOM 2589 O O . ARG B 1 48 ? 15.789 -28.344 -2.033 1 90.38 48 ARG B O 1
ATOM 2596 N N . GLN B 1 49 ? 15.18 -29.594 -3.711 1 86.19 49 GLN B N 1
ATOM 2597 C CA . GLN B 1 49 ? 16.391 -30.406 -3.703 1 86.19 49 GLN B CA 1
ATOM 2598 C C . GLN B 1 49 ? 17.609 -29.609 -4.156 1 86.19 49 GLN B C 1
ATOM 2600 O O . GLN B 1 49 ? 18.75 -30.016 -3.926 1 86.19 49 GLN B O 1
ATOM 2605 N N . PHE B 1 50 ? 17.344 -28.484 -4.746 1 84.88 50 PHE B N 1
ATOM 2606 C CA . PHE B 1 50 ? 18.453 -27.672 -5.246 1 84.88 50 PHE B CA 1
ATOM 2607 C C . PHE B 1 50 ? 18.844 -26.609 -4.223 1 84.88 50 PHE B C 1
ATOM 2609 O O . PHE B 1 50 ? 18.062 -25.703 -3.934 1 84.88 50 PHE B O 1
ATOM 2616 N N . GLU B 1 51 ? 20.047 -26.641 -3.736 1 86.38 51 GLU B N 1
ATOM 2617 C CA . GLU B 1 51 ? 20.531 -25.766 -2.662 1 86.38 51 GLU B CA 1
ATOM 2618 C C . GLU B 1 51 ? 20.672 -24.328 -3.141 1 86.38 51 GLU B C 1
ATOM 2620 O O . GLU B 1 51 ? 20.656 -23.391 -2.336 1 86.38 51 GLU B O 1
ATOM 2625 N N . ASP B 1 52 ? 20.812 -24.172 -4.398 1 85.56 52 ASP B N 1
ATOM 2626 C CA . ASP B 1 52 ? 21.078 -22.844 -4.953 1 85.56 52 ASP B CA 1
ATOM 2627 C C . ASP B 1 52 ? 19.766 -22.125 -5.273 1 85.56 52 ASP B C 1
ATOM 2629 O O . ASP B 1 52 ? 19.781 -21.062 -5.906 1 85.56 52 ASP B O 1
ATOM 2633 N N . ILE B 1 53 ? 18.703 -22.703 -4.852 1 90.56 53 ILE B N 1
ATOM 2634 C CA . ILE B 1 53 ? 17.406 -22.109 -5.152 1 90.56 53 ILE B CA 1
ATOM 2635 C C . ILE B 1 53 ? 16.672 -21.812 -3.852 1 90.56 53 ILE B C 1
ATOM 2637 O O . ILE B 1 53 ? 16.531 -22.672 -2.986 1 90.56 53 ILE B O 1
ATOM 2641 N N . THR B 1 54 ? 16.25 -20.547 -3.68 1 95 54 THR B N 1
ATOM 2642 C CA . THR B 1 54 ? 15.344 -20.172 -2.596 1 95 54 THR B CA 1
ATOM 2643 C C . THR B 1 54 ? 13.891 -20.266 -3.051 1 95 54 THR B C 1
ATOM 2645 O O . THR B 1 54 ? 13.523 -19.703 -4.094 1 95 54 THR B O 1
ATOM 2648 N N . LEU B 1 55 ? 13.117 -20.953 -2.295 1 96.06 55 LEU B N 1
ATOM 2649 C CA . LEU B 1 55 ? 11.695 -21.094 -2.586 1 96.06 55 LEU B CA 1
ATOM 2650 C C . LEU B 1 55 ? 10.867 -20.188 -1.693 1 96.06 55 LEU B C 1
ATOM 2652 O O . LEU B 1 55 ? 11.062 -20.141 -0.477 1 96.06 55 LEU B O 1
ATOM 2656 N N . LEU B 1 56 ? 9.953 -19.438 -2.279 1 97.44 56 LEU B N 1
ATOM 2657 C CA . LEU B 1 56 ? 8.984 -18.625 -1.538 1 97.44 56 LEU B CA 1
ATOM 2658 C C . LEU B 1 56 ? 7.559 -19.047 -1.87 1 97.44 56 LEU B C 1
ATOM 2660 O O . LEU B 1 56 ? 7.062 -18.766 -2.963 1 97.44 56 LEU B O 1
ATOM 2664 N N . THR B 1 57 ? 6.918 -19.656 -0.941 1 96.62 57 THR B N 1
ATOM 2665 C CA . THR B 1 57 ? 5.551 -20.125 -1.138 1 96.62 57 THR B CA 1
ATOM 2666 C C . THR B 1 57 ? 4.551 -19.016 -0.842 1 96.62 57 THR B C 1
ATOM 2668 O O . THR B 1 57 ? 4.852 -18.078 -0.087 1 96.62 57 THR B O 1
ATOM 2671 N N . GLU B 1 58 ? 3.434 -19.172 -1.502 1 95.38 58 GLU B N 1
ATOM 2672 C CA . GLU B 1 58 ? 2.355 -18.219 -1.245 1 95.38 58 GLU B CA 1
ATOM 2673 C C . GLU B 1 58 ? 2.049 -18.125 0.246 1 95.38 58 GLU B C 1
ATOM 2675 O O . GLU B 1 58 ? 1.878 -19.141 0.917 1 95.38 58 GLU B O 1
ATOM 2680 N N . PRO B 1 59 ? 1.97 -16.922 0.811 1 95.81 59 PRO B N 1
ATOM 2681 C CA . PRO B 1 59 ? 1.815 -16.766 2.26 1 95.81 59 PRO B CA 1
ATOM 2682 C C . PRO B 1 59 ? 0.358 -16.844 2.709 1 95.81 59 PRO B C 1
ATOM 2684 O O . PRO B 1 59 ? -0.135 -15.938 3.377 1 95.81 59 PRO B O 1
ATOM 2687 N N . VAL B 1 60 ? -0.308 -17.906 2.521 1 94.44 60 VAL B N 1
ATOM 2688 C CA . VAL B 1 60 ? -1.729 -18.109 2.791 1 94.44 60 VAL B CA 1
ATOM 2689 C C . VAL B 1 60 ? -1.99 -17.984 4.293 1 94.44 60 VAL B C 1
ATOM 2691 O O . VAL B 1 60 ? -3.023 -17.469 4.711 1 94.44 60 VAL B O 1
ATOM 2694 N N . GLU B 1 61 ? -1.055 -18.453 5.055 1 95.62 61 GLU B N 1
ATOM 2695 C CA . GLU B 1 61 ? -1.232 -18.422 6.5 1 95.62 61 GLU B CA 1
ATOM 2696 C C . GLU B 1 61 ? -1.346 -16.984 7.004 1 95.62 61 GLU B C 1
ATOM 2698 O O . GLU B 1 61 ? -2.07 -16.703 7.961 1 95.62 61 GLU B O 1
ATOM 2703 N N . GLN B 1 62 ? -0.646 -16.078 6.406 1 97.81 62 GLN B N 1
ATOM 2704 C CA . GLN B 1 62 ? -0.788 -14.672 6.758 1 97.81 62 GLN B CA 1
ATOM 2705 C C . GLN B 1 62 ? -2.201 -14.172 6.469 1 97.81 62 GLN B C 1
ATOM 2707 O O . GLN B 1 62 ? -2.742 -13.359 7.219 1 97.81 62 GLN B O 1
ATOM 2712 N N . TRP B 1 63 ? -2.791 -14.641 5.402 1 97.94 63 TRP B N 1
ATOM 2713 C CA . TRP B 1 63 ? -4.137 -14.227 5.02 1 97.94 63 TRP B CA 1
ATOM 2714 C C . TRP B 1 63 ? -5.18 -14.836 5.953 1 97.94 63 TRP B C 1
ATOM 2716 O O . TRP B 1 63 ? -6.234 -14.234 6.184 1 97.94 63 TRP B O 1
ATOM 2726 N N . ARG B 1 64 ? -4.836 -15.977 6.496 1 97.06 64 ARG B N 1
ATOM 2727 C CA . ARG B 1 64 ? -5.762 -16.703 7.355 1 97.06 64 ARG B CA 1
ATOM 2728 C C . ARG B 1 64 ? -5.711 -16.172 8.789 1 97.06 64 ARG B C 1
ATOM 2730 O O . ARG B 1 64 ? -6.605 -16.453 9.586 1 97.06 64 ARG B O 1
ATOM 2737 N N . ASN B 1 65 ? -4.598 -15.531 9.039 1 98.31 65 ASN B N 1
ATOM 2738 C CA . ASN B 1 65 ? -4.461 -15.016 10.398 1 98.31 65 ASN B CA 1
ATOM 2739 C C . ASN B 1 65 ? -3.672 -13.711 10.422 1 98.31 65 ASN B C 1
ATOM 2741 O O . ASN B 1 65 ? -2.465 -13.719 10.68 1 98.31 65 ASN B O 1
ATOM 2745 N N . LEU B 1 66 ? -4.332 -12.656 10.312 1 98.5 66 LEU B N 1
ATOM 2746 C CA . LEU B 1 66 ? -3.768 -11.336 10.562 1 98.5 66 LEU B CA 1
ATOM 2747 C C . LEU B 1 66 ? -4.281 -10.766 11.883 1 98.5 66 LEU B C 1
ATOM 2749 O O . LEU B 1 66 ? -5.398 -10.25 11.953 1 98.5 66 LEU B O 1
ATOM 2753 N N . ARG B 1 67 ? -3.455 -10.898 12.891 1 97.81 67 ARG B N 1
ATOM 2754 C CA . ARG B 1 67 ? -3.814 -10.445 14.227 1 97.81 67 ARG B CA 1
ATOM 2755 C C . ARG B 1 67 ? -5.133 -11.062 14.68 1 97.81 67 ARG B C 1
ATOM 2757 O O . ARG B 1 67 ? -6.008 -10.359 15.195 1 97.81 67 ARG B O 1
ATOM 2764 N N . GLY B 1 68 ? -5.332 -12.32 14.336 1 98.06 68 GLY B N 1
ATOM 2765 C CA . GLY B 1 68 ? -6.508 -13.047 14.781 1 98.06 68 GLY B CA 1
ATOM 2766 C C . GLY B 1 68 ? -7.629 -13.062 13.766 1 98.06 68 GLY B C 1
ATOM 2767 O O . GLY B 1 68 ? -8.617 -13.781 13.922 1 98.06 68 GLY B O 1
ATOM 2768 N N . TRP B 1 69 ? -7.484 -12.352 12.68 1 98.38 69 TRP B N 1
ATOM 2769 C CA . TRP B 1 69 ? -8.547 -12.266 11.688 1 98.38 69 TRP B CA 1
ATOM 2770 C C . TRP B 1 69 ? -8.203 -13.094 10.453 1 98.38 69 TRP B C 1
ATOM 2772 O O . TRP B 1 69 ? -7.121 -12.938 9.875 1 98.38 69 TRP B O 1
ATOM 2782 N N . ASN B 1 70 ? -9.039 -13.984 10.086 1 98.06 70 ASN B N 1
ATOM 2783 C CA . ASN B 1 70 ? -8.922 -14.75 8.852 1 98.06 70 ASN B CA 1
ATOM 2784 C C . ASN B 1 70 ? -9.492 -13.984 7.66 1 98.06 70 ASN B C 1
ATOM 2786 O O . ASN B 1 70 ? -10.672 -14.133 7.328 1 98.06 70 ASN B O 1
ATOM 2790 N N . LEU B 1 71 ? -8.703 -13.227 6.996 1 98.31 71 LEU B N 1
ATOM 2791 C CA . LEU B 1 71 ? -9.141 -12.344 5.918 1 98.31 71 LEU B CA 1
ATOM 2792 C C . LEU B 1 71 ? -9.633 -13.156 4.723 1 98.31 71 LEU B C 1
ATOM 2794 O O . LEU B 1 71 ? -10.547 -12.727 4.012 1 98.31 71 LEU B O 1
ATOM 2798 N N . LEU B 1 72 ? -8.953 -14.258 4.512 1 96.19 72 LEU B N 1
ATOM 2799 C CA . LEU B 1 72 ? -9.375 -15.133 3.424 1 96.19 72 LEU B CA 1
ATOM 2800 C C . LEU B 1 72 ? -10.812 -15.594 3.623 1 96.19 72 LEU B C 1
ATOM 2802 O O . LEU B 1 72 ? -11.625 -15.516 2.699 1 96.19 72 LEU B O 1
ATOM 2806 N N . ASP B 1 73 ? -11.133 -15.984 4.773 1 95.19 73 ASP B N 1
ATOM 2807 C CA . ASP B 1 73 ? -12.492 -16.406 5.117 1 95.19 73 ASP B CA 1
ATOM 2808 C C . ASP B 1 73 ? -13.477 -15.25 5.004 1 95.19 73 ASP B C 1
ATOM 2810 O O . ASP B 1 73 ? -14.57 -15.406 4.461 1 95.19 73 ASP B O 1
ATOM 2814 N N . LEU B 1 74 ? -13.078 -14.109 5.566 1 96.69 74 LEU B N 1
ATOM 2815 C CA . LEU B 1 74 ? -13.922 -12.922 5.473 1 96.69 74 LEU B CA 1
ATOM 2816 C C . LEU B 1 74 ? -14.227 -12.586 4.016 1 96.69 74 LEU B C 1
ATOM 2818 O O . LEU B 1 74 ? -15.375 -12.297 3.668 1 96.69 74 LEU B O 1
ATOM 2822 N N . MET B 1 75 ? -13.25 -12.688 3.174 1 95.69 75 MET B N 1
ATOM 2823 C CA . MET B 1 75 ? -13.406 -12.367 1.758 1 95.69 75 MET B CA 1
ATOM 2824 C C . MET B 1 75 ? -14.383 -13.328 1.085 1 95.69 75 MET B C 1
ATOM 2826 O O . MET B 1 75 ? -15.281 -12.898 0.355 1 95.69 75 MET B O 1
ATOM 2830 N N . TYR B 1 76 ? -14.258 -14.586 1.329 1 90.62 76 TYR B N 1
ATOM 2831 C CA . TYR B 1 76 ? -15.117 -15.562 0.667 1 90.62 76 TYR B CA 1
ATOM 2832 C C . TYR B 1 76 ? -16.547 -15.469 1.189 1 90.62 76 TYR B C 1
ATOM 2834 O O . TYR B 1 76 ? -17.5 -15.688 0.441 1 90.62 76 TYR B O 1
ATOM 2842 N N . LYS B 1 77 ? -16.75 -15.133 2.412 1 93.06 77 LYS B N 1
ATOM 2843 C CA . LYS B 1 77 ? -18.078 -15.055 3.018 1 93.06 77 LYS B CA 1
ATOM 2844 C C . LYS B 1 77 ? -18.828 -13.805 2.564 1 93.06 77 LYS B C 1
ATOM 2846 O O . LYS B 1 77 ? -20.047 -13.828 2.393 1 93.06 77 LYS B O 1
ATOM 2851 N N . ASP B 1 78 ? -18.094 -12.727 2.439 1 95.31 78 ASP B N 1
ATOM 2852 C CA . ASP B 1 78 ? -18.688 -11.461 2.01 1 95.31 78 ASP B CA 1
ATOM 2853 C C . ASP B 1 78 ? -17.719 -10.688 1.111 1 95.31 78 ASP B C 1
ATOM 2855 O O . ASP B 1 78 ? -17.172 -9.664 1.521 1 95.31 78 ASP B O 1
ATOM 2859 N N . PRO B 1 79 ? -17.656 -11.125 -0.12 1 95.31 79 PRO B N 1
ATOM 2860 C CA . PRO B 1 79 ? -16.688 -10.508 -1.022 1 95.31 79 PRO B CA 1
ATOM 2861 C C . PRO B 1 79 ? -16.953 -9.023 -1.257 1 95.31 79 PRO B C 1
ATOM 2863 O O . PRO B 1 79 ? -16.016 -8.242 -1.384 1 95.31 79 PRO B O 1
ATOM 2866 N N . ALA B 1 80 ? -18.172 -8.602 -1.302 1 95.12 80 ALA B N 1
ATOM 2867 C CA . ALA B 1 80 ? -18.5 -7.199 -1.556 1 95.12 80 ALA B CA 1
ATOM 2868 C C . ALA B 1 80 ? -17.891 -6.293 -0.491 1 95.12 80 ALA B C 1
ATOM 2870 O O . ALA B 1 80 ? -17.422 -5.188 -0.795 1 95.12 80 ALA B O 1
ATOM 2871 N N . LYS B 1 81 ? -17.859 -6.801 0.677 1 96.44 81 LYS B N 1
ATOM 2872 C CA . LYS B 1 81 ? -17.359 -6.004 1.79 1 96.44 81 LYS B CA 1
ATOM 2873 C C . LYS B 1 81 ? -15.836 -6.113 1.897 1 96.44 81 LYS B C 1
ATOM 2875 O O . LYS B 1 81 ? -15.156 -5.125 2.176 1 96.44 81 LYS B O 1
ATOM 2880 N N . TRP B 1 82 ? -15.281 -7.289 1.643 1 98 82 TRP B N 1
ATOM 2881 C CA . TRP B 1 82 ? -13.938 -7.566 2.143 1 98 82 TRP B CA 1
ATOM 2882 C C . TRP B 1 82 ? -12.938 -7.652 0.994 1 98 82 TRP B C 1
ATOM 2884 O O . TRP B 1 82 ? -11.719 -7.695 1.22 1 98 82 TRP B O 1
ATOM 2894 N N . ALA B 1 83 ? -13.398 -7.602 -0.244 1 98.31 83 ALA B N 1
ATOM 2895 C CA . ALA B 1 83 ? -12.5 -7.75 -1.392 1 98.31 83 ALA B CA 1
ATOM 2896 C C . ALA B 1 83 ? -11.406 -6.684 -1.375 1 98.31 83 ALA B C 1
ATOM 2898 O O . ALA B 1 83 ? -10.227 -6.996 -1.549 1 98.31 83 ALA B O 1
ATOM 2899 N N . MET B 1 84 ? -11.805 -5.438 -1.119 1 98.88 84 MET B N 1
ATOM 2900 C CA . MET B 1 84 ? -10.844 -4.336 -1.093 1 98.88 84 MET B CA 1
ATOM 2901 C C . MET B 1 84 ? -9.789 -4.559 -0.019 1 98.88 84 MET B C 1
ATOM 2903 O O . MET B 1 84 ? -8.586 -4.457 -0.293 1 98.88 84 MET B O 1
ATOM 2907 N N . THR B 1 85 ? -10.203 -4.891 1.157 1 98.88 85 THR B N 1
ATOM 2908 C CA . THR B 1 85 ? -9.305 -5.098 2.289 1 98.88 85 THR B CA 1
ATOM 2909 C C . THR B 1 85 ? -8.391 -6.293 2.041 1 98.88 85 THR B C 1
ATOM 2911 O O . THR B 1 85 ? -7.172 -6.203 2.232 1 98.88 85 THR B O 1
ATOM 2914 N N . PHE B 1 86 ? -8.961 -7.355 1.582 1 98.81 86 PHE B N 1
ATOM 2915 C CA . PHE B 1 86 ? -8.211 -8.586 1.354 1 98.81 86 PHE B CA 1
ATOM 2916 C C . PHE B 1 86 ? -7.176 -8.391 0.251 1 98.81 86 PHE B C 1
ATOM 2918 O O . PHE B 1 86 ? -6.008 -8.75 0.42 1 98.81 86 PHE B O 1
ATOM 2925 N N . GLN B 1 87 ? -7.586 -7.785 -0.852 1 98.88 87 GLN B N 1
ATOM 2926 C CA . GLN B 1 87 ? -6.668 -7.605 -1.973 1 98.88 87 GLN B CA 1
ATOM 2927 C C . GLN B 1 87 ? -5.559 -6.617 -1.621 1 98.88 87 GLN B C 1
ATOM 2929 O O . GLN B 1 87 ? -4.43 -6.754 -2.09 1 98.88 87 GLN B O 1
ATOM 2934 N N . SER B 1 88 ? -5.922 -5.629 -0.796 1 98.94 88 SER B N 1
ATOM 2935 C CA . SER B 1 88 ? -4.875 -4.742 -0.302 1 98.94 88 SER B CA 1
ATOM 2936 C C . SER B 1 88 ? -3.814 -5.516 0.474 1 98.94 88 SER B C 1
ATOM 2938 O O . SER B 1 88 ? -2.615 -5.309 0.271 1 98.94 88 SER B O 1
ATOM 2940 N N . TYR B 1 89 ? -4.223 -6.426 1.289 1 98.94 89 TYR B N 1
ATOM 2941 C CA . TYR B 1 89 ? -3.283 -7.211 2.084 1 98.94 89 TYR B CA 1
ATOM 2942 C C . TYR B 1 89 ? -2.523 -8.203 1.209 1 98.94 89 TYR B C 1
ATOM 2944 O O . TYR B 1 89 ? -1.328 -8.422 1.406 1 98.94 89 TYR B O 1
ATOM 2952 N N . VAL B 1 90 ? -3.197 -8.773 0.258 1 98.81 90 VAL B N 1
ATOM 2953 C CA . VAL B 1 90 ? -2.533 -9.664 -0.692 1 98.81 90 VAL B CA 1
ATOM 2954 C C . VAL B 1 90 ? -1.431 -8.898 -1.425 1 98.81 90 VAL B C 1
ATOM 2956 O O . VAL B 1 90 ? -0.312 -9.398 -1.564 1 98.81 90 VAL B O 1
ATOM 2959 N N . SER B 1 91 ? -1.755 -7.691 -1.872 1 98.75 91 SER B N 1
ATOM 2960 C CA . SER B 1 91 ? -0.752 -6.879 -2.553 1 98.75 91 SER B CA 1
ATOM 2961 C C . SER B 1 91 ? 0.469 -6.652 -1.669 1 98.75 91 SER B C 1
ATOM 2963 O O . SER B 1 91 ? 1.606 -6.789 -2.125 1 98.75 91 SER B O 1
ATOM 2965 N N . LEU B 1 92 ? 0.206 -6.355 -0.461 1 98.75 92 LEU B N 1
ATOM 2966 C CA . LEU B 1 92 ? 1.296 -6.109 0.477 1 98.75 92 LEU B CA 1
ATOM 2967 C C . LEU B 1 92 ? 2.158 -7.355 0.645 1 98.75 92 LEU B C 1
ATOM 2969 O O . LEU B 1 92 ? 3.389 -7.277 0.582 1 98.75 92 LEU B O 1
ATOM 2973 N N . THR B 1 93 ? 1.589 -8.477 0.88 1 98.62 93 THR B N 1
ATOM 2974 C CA . THR B 1 93 ? 2.334 -9.703 1.143 1 98.62 93 THR B CA 1
ATOM 2975 C C . THR B 1 93 ? 3.1 -10.148 -0.101 1 98.62 93 THR B C 1
ATOM 2977 O O . THR B 1 93 ? 4.207 -10.68 0.003 1 98.62 93 THR B O 1
ATOM 2980 N N . MET B 1 94 ? 2.531 -9.906 -1.279 1 98.44 94 MET B N 1
ATOM 2981 C CA . MET B 1 94 ? 3.238 -10.242 -2.512 1 98.44 94 MET B CA 1
ATOM 2982 C C . MET B 1 94 ? 4.449 -9.336 -2.711 1 98.44 94 MET B C 1
ATOM 2984 O O . MET B 1 94 ? 5.516 -9.805 -3.125 1 98.44 94 MET B O 1
ATOM 2988 N N . VAL B 1 95 ? 4.238 -8.055 -2.465 1 98.25 95 VAL B N 1
ATOM 2989 C CA . VAL B 1 95 ? 5.367 -7.141 -2.621 1 98.25 95 VAL B CA 1
ATOM 2990 C C . VAL B 1 95 ? 6.465 -7.504 -1.622 1 98.25 95 VAL B C 1
ATOM 2992 O O . VAL B 1 95 ? 7.652 -7.457 -1.951 1 98.25 95 VAL B O 1
ATOM 2995 N N . ASP B 1 96 ? 6.078 -7.855 -0.457 1 97.44 96 ASP B N 1
ATOM 2996 C CA . ASP B 1 96 ? 7.047 -8.305 0.539 1 97.44 96 ASP B CA 1
ATOM 2997 C C . ASP B 1 96 ? 7.84 -9.508 0.03 1 97.44 96 ASP B C 1
ATOM 2999 O O . ASP B 1 96 ? 9.055 -9.586 0.234 1 97.44 96 ASP B O 1
ATOM 3003 N N . MET B 1 97 ? 7.184 -10.422 -0.597 1 97.19 97 MET B N 1
ATOM 3004 C CA . MET B 1 97 ? 7.852 -11.586 -1.163 1 97.19 97 MET B CA 1
ATOM 3005 C C . MET B 1 97 ? 8.82 -11.18 -2.268 1 97.19 97 MET B C 1
ATOM 3007 O O . MET B 1 97 ? 9.938 -11.688 -2.336 1 97.19 97 MET B O 1
ATOM 3011 N N . HIS B 1 98 ? 8.391 -10.281 -3.09 1 97.62 98 HIS B N 1
ATOM 3012 C CA . HIS B 1 98 ? 9.258 -9.797 -4.16 1 97.62 98 HIS B CA 1
ATOM 3013 C C . HIS B 1 98 ? 10.539 -9.195 -3.598 1 97.62 98 HIS B C 1
ATOM 3015 O O . HIS B 1 98 ? 11.625 -9.391 -4.156 1 97.62 98 HIS B O 1
ATOM 3021 N N . LEU B 1 99 ? 10.406 -8.492 -2.537 1 96.5 99 LEU B N 1
ATOM 3022 C CA . LEU B 1 99 ? 11.516 -7.707 -2.012 1 96.5 99 LEU B CA 1
ATOM 3023 C C . LEU B 1 99 ? 12.367 -8.539 -1.057 1 96.5 99 LEU B C 1
ATOM 3025 O O . LEU B 1 99 ? 13.469 -8.117 -0.678 1 96.5 99 LEU B O 1
ATOM 3029 N N . ARG B 1 100 ? 11.922 -9.695 -0.714 1 94.62 100 ARG B N 1
ATOM 3030 C CA . ARG B 1 100 ? 12.633 -10.508 0.268 1 94.62 100 ARG B CA 1
ATOM 3031 C C . ARG B 1 100 ? 14.039 -10.836 -0.213 1 94.62 100 ARG B C 1
ATOM 3033 O O . ARG B 1 100 ? 14.219 -11.328 -1.326 1 94.62 100 ARG B O 1
ATOM 3040 N N . PRO B 1 101 ? 15 -10.469 0.652 1 91.44 101 PRO B N 1
ATOM 3041 C CA . PRO B 1 101 ? 16.359 -10.844 0.282 1 91.44 101 PRO B CA 1
ATOM 3042 C C . PRO B 1 101 ? 16.547 -12.359 0.134 1 91.44 101 PRO B C 1
ATOM 3044 O O . PRO B 1 101 ? 15.977 -13.125 0.914 1 91.44 101 PRO B O 1
ATOM 3047 N N . THR B 1 102 ? 17.219 -12.742 -0.894 1 92 102 THR B N 1
ATOM 3048 C CA . THR B 1 102 ? 17.453 -14.148 -1.216 1 92 102 THR B CA 1
ATOM 3049 C C . THR B 1 102 ? 18.938 -14.453 -1.264 1 92 102 THR B C 1
ATOM 3051 O O . THR B 1 102 ? 19.688 -13.836 -2.029 1 92 102 THR B O 1
ATOM 3054 N N . PRO B 1 103 ? 19.375 -15.336 -0.426 1 91 103 PRO B N 1
ATOM 3055 C CA . PRO B 1 103 ? 20.797 -15.648 -0.341 1 91 103 PRO B CA 1
ATOM 3056 C C . PRO B 1 103 ? 21.297 -16.5 -1.513 1 91 103 PRO B C 1
ATOM 3058 O O . PRO B 1 103 ? 22.5 -16.719 -1.657 1 91 103 PRO B O 1
ATOM 3061 N N . THR B 1 104 ? 20.453 -17.031 -2.293 1 90.5 104 THR B N 1
ATOM 3062 C CA . THR B 1 104 ? 20.797 -17.922 -3.398 1 90.5 104 THR B CA 1
ATOM 3063 C C . THR B 1 104 ? 20.672 -17.188 -4.734 1 90.5 104 THR B C 1
ATOM 3065 O O . THR B 1 104 ? 20 -16.156 -4.824 1 90.5 104 THR B O 1
ATOM 3068 N N . PRO B 1 105 ? 21.312 -17.719 -5.77 1 87.5 105 PRO B N 1
ATOM 3069 C CA . PRO B 1 105 ? 21.297 -17.047 -7.066 1 87.5 105 PRO B CA 1
ATOM 3070 C C . PRO B 1 105 ? 19.938 -17.109 -7.75 1 87.5 105 PRO B C 1
ATOM 3072 O O . PRO B 1 105 ? 19.656 -16.344 -8.672 1 87.5 105 PRO B O 1
ATOM 3075 N N . VAL B 1 106 ? 19.125 -18.109 -7.336 1 91.06 106 VAL B N 1
ATOM 3076 C CA . VAL B 1 106 ? 17.828 -18.266 -7.973 1 91.06 106 VAL B CA 1
ATOM 3077 C C . VAL B 1 106 ? 16.719 -18.156 -6.922 1 91.06 106 VAL B C 1
ATOM 3079 O O . VAL B 1 106 ? 16.844 -18.719 -5.832 1 91.06 106 VAL B O 1
ATOM 3082 N N . LYS B 1 107 ? 15.734 -17.375 -7.285 1 95.06 107 LYS B N 1
ATOM 3083 C CA . LYS B 1 107 ? 14.523 -17.234 -6.477 1 95.06 107 LYS B CA 1
ATOM 3084 C C . LYS B 1 107 ? 13.297 -17.734 -7.223 1 95.06 107 LYS B C 1
ATOM 3086 O O . LYS B 1 107 ? 13 -17.281 -8.328 1 95.06 107 LYS B O 1
ATOM 3091 N N . LEU B 1 108 ? 12.664 -18.734 -6.656 1 95.44 108 LEU B N 1
ATOM 3092 C CA . LEU B 1 108 ? 11.414 -19.25 -7.188 1 95.44 108 LEU B CA 1
ATOM 3093 C C . LEU B 1 108 ? 10.234 -18.875 -6.293 1 95.44 108 LEU B C 1
ATOM 3095 O O . LEU B 1 108 ? 10.188 -19.266 -5.125 1 95.44 108 LEU B O 1
ATOM 3099 N N . MET B 1 109 ? 9.258 -18.125 -6.848 1 97.44 109 MET B N 1
ATOM 3100 C CA . MET B 1 109 ? 8.148 -17.578 -6.062 1 97.44 109 MET B CA 1
ATOM 3101 C C . MET B 1 109 ? 6.816 -18.125 -6.551 1 97.44 109 MET B C 1
ATOM 3103 O O . MET B 1 109 ? 6.559 -18.172 -7.758 1 97.44 109 MET B O 1
ATOM 3107 N N . GLU B 1 110 ? 6.031 -18.516 -5.574 1 98.06 110 GLU B N 1
ATOM 3108 C CA . GLU B 1 110 ? 4.648 -18.875 -5.875 1 98.06 110 GLU B CA 1
ATOM 3109 C C . GLU B 1 110 ? 3.777 -17.625 -6.031 1 98.06 110 GLU B C 1
ATOM 3111 O O . GLU B 1 110 ? 3.533 -16.906 -5.059 1 98.06 110 GLU B O 1
ATOM 3116 N N . ARG B 1 111 ? 3.283 -17.344 -7.199 1 98.06 111 ARG B N 1
ATOM 3117 C CA . ARG B 1 111 ? 2.512 -16.172 -7.57 1 98.06 111 ARG B CA 1
ATOM 3118 C C . ARG B 1 111 ? 3.346 -14.898 -7.426 1 98.06 111 ARG B C 1
ATOM 3120 O O . ARG B 1 111 ? 4.578 -14.953 -7.41 1 98.06 111 ARG B O 1
ATOM 3127 N N . SER B 1 112 ? 2.713 -13.797 -7.656 1 98.38 112 SER B N 1
ATOM 3128 C CA . SER B 1 112 ? 3.355 -12.484 -7.625 1 98.38 112 SER B CA 1
ATOM 3129 C C . SER B 1 112 ? 2.324 -11.367 -7.508 1 98.38 112 SER B C 1
ATOM 3131 O O . SER B 1 112 ? 1.119 -11.625 -7.512 1 98.38 112 SER B O 1
ATOM 3133 N N . ILE B 1 113 ? 2.844 -10.18 -7.371 1 98.56 113 ILE B N 1
ATOM 3134 C CA . ILE B 1 113 ? 1.969 -9.016 -7.332 1 98.56 113 ILE B CA 1
ATOM 3135 C C . ILE B 1 113 ? 1.251 -8.859 -8.672 1 98.56 113 ILE B C 1
ATOM 3137 O O . ILE B 1 113 ? 0.188 -8.242 -8.75 1 98.56 113 ILE B O 1
ATOM 3141 N N . PHE B 1 114 ? 1.747 -9.43 -9.758 1 98.62 114 PHE B N 1
ATOM 3142 C CA . PHE B 1 114 ? 1.157 -9.297 -11.086 1 98.62 114 PHE B CA 1
ATOM 3143 C C . PHE B 1 114 ? -0.136 -10.102 -11.18 1 98.62 114 PHE B C 1
ATOM 3145 O O . PHE B 1 114 ? -1.166 -9.578 -11.609 1 98.62 114 PHE B O 1
ATOM 3152 N N . SER B 1 115 ? -0.107 -11.32 -10.766 1 98.5 115 SER B N 1
ATOM 3153 C CA . SER B 1 115 ? -1.348 -12.086 -10.805 1 98.5 115 SER B CA 1
ATOM 3154 C C . SER B 1 115 ? -2.371 -11.531 -9.82 1 98.5 115 SER B C 1
ATOM 3156 O O . SER B 1 115 ? -3.576 -11.586 -10.078 1 98.5 115 SER B O 1
ATOM 3158 N N . ALA B 1 116 ? -1.836 -11.016 -8.672 1 98.56 116 ALA B N 1
ATOM 3159 C CA . ALA B 1 116 ? -2.756 -10.359 -7.75 1 98.56 116 ALA B CA 1
ATOM 3160 C C . ALA B 1 116 ? -3.533 -9.25 -8.453 1 98.56 116 ALA B C 1
ATOM 3162 O O . ALA B 1 116 ? -4.754 -9.148 -8.305 1 98.56 116 ALA B O 1
ATOM 3163 N N . ARG B 1 117 ? -2.869 -8.5 -9.25 1 98.62 117 ARG B N 1
ATOM 3164 C CA . ARG B 1 117 ? -3.498 -7.367 -9.922 1 98.62 117 ARG B CA 1
ATOM 3165 C C . ARG B 1 117 ? -4.223 -7.812 -11.188 1 98.62 117 ARG B C 1
ATOM 3167 O O . ARG B 1 117 ? -5.383 -7.453 -11.406 1 98.62 117 ARG B O 1
ATOM 3174 N N . TYR B 1 118 ? -3.604 -8.594 -12.031 1 98.5 118 TYR B N 1
ATOM 3175 C CA . TYR B 1 118 ? -4.082 -8.82 -13.391 1 98.5 118 TYR B CA 1
ATOM 3176 C C . TYR B 1 118 ? -5.086 -9.969 -13.43 1 98.5 118 TYR B C 1
ATOM 3178 O O . TYR B 1 118 ? -5.855 -10.102 -14.383 1 98.5 118 TYR B O 1
ATOM 3186 N N . CYS B 1 119 ? -5.094 -10.758 -12.414 1 98.5 119 CYS B N 1
ATOM 3187 C CA . CYS B 1 119 ? -6.031 -11.875 -12.422 1 98.5 119 CYS B CA 1
ATOM 3188 C C . CYS B 1 119 ? -7.086 -11.711 -11.336 1 98.5 119 CYS B C 1
ATOM 3190 O O . CYS B 1 119 ? -8.273 -11.555 -11.633 1 98.5 119 CYS B O 1
ATOM 3192 N N . PHE B 1 120 ? -6.691 -11.562 -10.07 1 98.5 120 PHE B N 1
ATOM 3193 C CA . PHE B 1 120 ? -7.641 -11.602 -8.969 1 98.5 120 PHE B CA 1
ATOM 3194 C C . PHE B 1 120 ? -8.383 -10.273 -8.852 1 98.5 120 PHE B C 1
ATOM 3196 O O . PHE B 1 120 ? -9.617 -10.242 -8.828 1 98.5 120 PHE B O 1
ATOM 3203 N N . VAL B 1 121 ? -7.664 -9.188 -8.812 1 98.75 121 VAL B N 1
ATOM 3204 C CA . VAL B 1 121 ? -8.289 -7.875 -8.727 1 98.75 121 VAL B CA 1
ATOM 3205 C C . VAL B 1 121 ? -9.133 -7.621 -9.977 1 98.75 121 VAL B C 1
ATOM 3207 O O . VAL B 1 121 ? -10.266 -7.148 -9.875 1 98.75 121 VAL B O 1
ATOM 3210 N N . GLU B 1 122 ? -8.57 -7.996 -11.141 1 98.44 122 GLU B N 1
ATOM 3211 C CA . GLU B 1 122 ? -9.297 -7.824 -12.391 1 98.44 122 GLU B CA 1
ATOM 3212 C C . GLU B 1 122 ? -10.594 -8.625 -12.391 1 98.44 122 GLU B C 1
ATOM 3214 O O . GLU B 1 122 ? -11.641 -8.125 -12.82 1 98.44 122 GLU B O 1
ATOM 3219 N N . ASN B 1 123 ? -10.539 -9.812 -11.938 1 98.38 123 ASN B N 1
ATOM 3220 C CA . ASN B 1 123 ? -11.719 -10.656 -11.875 1 98.38 123 ASN B CA 1
ATOM 3221 C C . ASN B 1 123 ? -12.805 -10.047 -11 1 98.38 123 ASN B C 1
ATOM 3223 O O . ASN B 1 123 ? -13.984 -10.07 -11.352 1 98.38 123 ASN B O 1
ATOM 3227 N N . MET B 1 124 ? -12.391 -9.523 -9.867 1 98.25 124 MET B N 1
ATOM 3228 C CA . MET B 1 124 ? -13.344 -8.938 -8.922 1 98.25 124 MET B CA 1
ATOM 3229 C C . MET B 1 124 ? -13.992 -7.691 -9.516 1 98.25 124 MET B C 1
ATOM 3231 O O . MET B 1 124 ? -15.172 -7.426 -9.281 1 98.25 124 MET B O 1
ATOM 3235 N N . LEU B 1 125 ? -13.234 -6.918 -10.258 1 98.44 125 LEU B N 1
ATOM 3236 C CA . LEU B 1 125 ? -13.797 -5.758 -10.938 1 98.44 125 LEU B CA 1
ATOM 3237 C C . LEU B 1 125 ? -14.82 -6.184 -11.984 1 98.44 125 LEU B C 1
ATOM 3239 O O . LEU B 1 125 ? -15.953 -5.688 -12 1 98.44 125 LEU B O 1
ATOM 3243 N N . ARG B 1 126 ? -14.461 -7.109 -12.836 1 97.5 126 ARG B N 1
ATOM 3244 C CA . ARG B 1 126 ? -15.289 -7.539 -13.953 1 97.5 126 ARG B CA 1
ATOM 3245 C C . ARG B 1 126 ? -16.594 -8.164 -13.469 1 97.5 126 ARG B C 1
ATOM 3247 O O . ARG B 1 126 ? -17.625 -8.047 -14.133 1 97.5 126 ARG B O 1
ATOM 3254 N N . ASN B 1 127 ? -16.562 -8.75 -12.344 1 96.75 127 ASN B N 1
ATOM 3255 C CA . ASN B 1 127 ? -17.75 -9.43 -11.82 1 96.75 127 ASN B CA 1
ATOM 3256 C C . ASN B 1 127 ? -18.531 -8.531 -10.859 1 96.75 127 ASN B C 1
ATOM 3258 O O . ASN B 1 127 ? -19.453 -8.992 -10.188 1 96.75 127 ASN B O 1
ATOM 3262 N N . GLY B 1 128 ? -18.094 -7.301 -10.672 1 97.12 128 GLY B N 1
ATOM 3263 C CA . GLY B 1 128 ? -18.844 -6.305 -9.922 1 97.12 128 GLY B CA 1
ATOM 3264 C C . GLY B 1 128 ? -18.656 -6.426 -8.422 1 97.12 128 GLY B C 1
ATOM 3265 O O . GLY B 1 128 ? -19.422 -5.832 -7.648 1 97.12 128 GLY B O 1
ATOM 3266 N N . ILE B 1 129 ? -17.734 -7.219 -8.055 1 97.31 129 ILE B N 1
ATOM 3267 C CA . ILE B 1 129 ? -17.453 -7.387 -6.637 1 97.31 129 ILE B CA 1
ATOM 3268 C C . ILE B 1 129 ? -16.719 -6.16 -6.105 1 97.31 129 ILE B C 1
ATOM 3270 O O . ILE B 1 129 ? -17.062 -5.629 -5.047 1 97.31 129 ILE B O 1
ATOM 3274 N N . LEU B 1 130 ? -15.719 -5.715 -6.816 1 98.06 130 LEU B N 1
ATOM 3275 C CA . LEU B 1 130 ? -15 -4.492 -6.477 1 98.06 130 LEU B CA 1
ATOM 3276 C C . LEU B 1 130 ? -15.648 -3.281 -7.141 1 98.06 130 LEU B C 1
ATOM 3278 O O . LEU B 1 130 ? -15.906 -3.295 -8.352 1 98.06 130 LEU B O 1
ATOM 3282 N N . HIS B 1 131 ? -15.977 -2.35 -6.328 1 98.06 131 HIS B N 1
ATOM 3283 C CA . HIS B 1 131 ? -16.406 -1.073 -6.895 1 98.06 131 HIS B CA 1
ATOM 3284 C C . HIS B 1 131 ? -15.281 -0.438 -7.711 1 98.06 131 HIS B C 1
ATOM 3286 O O . HIS B 1 131 ? -14.102 -0.571 -7.367 1 98.06 131 HIS B O 1
ATOM 3292 N N . GLU B 1 132 ? -15.617 0.337 -8.719 1 98.31 132 GLU B N 1
ATOM 3293 C CA . GLU B 1 132 ? -14.633 0.947 -9.617 1 98.31 132 GLU B CA 1
ATOM 3294 C C . GLU B 1 132 ? -13.664 1.837 -8.844 1 98.31 132 GLU B C 1
ATOM 3296 O O . GLU B 1 132 ? -12.477 1.897 -9.172 1 98.31 132 GLU B O 1
ATOM 3301 N N . ALA B 1 133 ? -14.148 2.521 -7.875 1 98.69 133 ALA B N 1
ATOM 3302 C CA . ALA B 1 133 ? -13.281 3.387 -7.074 1 98.69 133 ALA B CA 1
ATOM 3303 C C . ALA B 1 133 ? -12.297 2.564 -6.246 1 98.69 133 ALA B C 1
ATOM 3305 O O . ALA B 1 133 ? -11.148 2.961 -6.066 1 98.69 133 ALA B O 1
ATOM 3306 N N . GLU B 1 134 ? -12.742 1.442 -5.715 1 98.81 134 GLU B N 1
ATOM 3307 C CA . GLU B 1 134 ? -11.859 0.534 -4.988 1 98.81 134 GLU B CA 1
ATOM 3308 C C . GLU B 1 134 ? -10.773 -0.03 -5.902 1 98.81 134 GLU B C 1
ATOM 3310 O O . GLU B 1 134 ? -9.602 -0.057 -5.535 1 98.81 134 GLU B O 1
ATOM 3315 N N . PHE B 1 135 ? -11.25 -0.41 -7.062 1 98.81 135 PHE B N 1
ATOM 3316 C CA . PHE B 1 135 ? -10.305 -0.9 -8.062 1 98.81 135 PHE B CA 1
ATOM 3317 C C . PHE B 1 135 ? -9.258 0.157 -8.383 1 98.81 135 PHE B C 1
ATOM 3319 O O . PHE B 1 135 ? -8.07 -0.155 -8.492 1 98.81 135 PHE B O 1
ATOM 3326 N N . ALA B 1 136 ? -9.672 1.37 -8.555 1 98.88 136 ALA B N 1
ATOM 3327 C CA . ALA B 1 136 ? -8.758 2.457 -8.891 1 98.88 136 ALA B CA 1
ATOM 3328 C C . ALA B 1 136 ? -7.672 2.611 -7.836 1 98.88 136 ALA B C 1
ATOM 3330 O O . ALA B 1 136 ? -6.496 2.799 -8.164 1 98.88 136 ALA B O 1
ATOM 3331 N N . VAL B 1 137 ? -8.023 2.496 -6.594 1 98.94 137 VAL B N 1
ATOM 3332 C CA . VAL B 1 137 ? -7.059 2.637 -5.508 1 98.94 137 VAL B CA 1
ATOM 3333 C C . VAL B 1 137 ? -6.051 1.49 -5.562 1 98.94 137 VAL B C 1
ATOM 3335 O O . VAL B 1 137 ? -4.84 1.714 -5.469 1 98.94 137 VAL B O 1
ATOM 3338 N N . LEU B 1 138 ? -6.559 0.25 -5.734 1 98.88 138 LEU B N 1
ATOM 3339 C CA . LEU B 1 138 ? -5.676 -0.906 -5.82 1 98.88 138 LEU B CA 1
ATOM 3340 C C . LEU B 1 138 ? -4.734 -0.781 -7.016 1 98.88 138 LEU B C 1
ATOM 3342 O O . LEU B 1 138 ? -3.551 -1.115 -6.914 1 98.88 138 LEU B O 1
ATOM 3346 N N . ASP B 1 139 ? -5.242 -0.259 -8.062 1 98.75 139 ASP B N 1
ATOM 3347 C CA . ASP B 1 139 ? -4.441 -0.107 -9.273 1 98.75 139 ASP B CA 1
ATOM 3348 C C . ASP B 1 139 ? -3.395 0.99 -9.102 1 98.75 139 ASP B C 1
ATOM 3350 O O . ASP B 1 139 ? -2.279 0.875 -9.609 1 98.75 139 ASP B O 1
ATOM 3354 N N . GLU B 1 140 ? -3.746 2.059 -8.438 1 98.75 140 GLU B N 1
ATOM 3355 C CA . GLU B 1 140 ? -2.773 3.107 -8.156 1 98.75 140 GLU B CA 1
ATOM 3356 C C . GLU B 1 140 ? -1.636 2.58 -7.281 1 98.75 140 GLU B C 1
ATOM 3358 O O . GLU B 1 140 ? -0.471 2.924 -7.496 1 98.75 140 GLU B O 1
ATOM 3363 N N . TRP B 1 141 ? -1.97 1.811 -6.32 1 98.75 141 TRP B N 1
ATOM 3364 C CA . TRP B 1 141 ? -0.935 1.187 -5.504 1 98.75 141 TRP B CA 1
ATOM 3365 C C . TRP B 1 141 ? -0.023 0.309 -6.355 1 98.75 141 TRP B C 1
ATOM 3367 O O . TRP B 1 141 ? 1.2 0.347 -6.207 1 98.75 141 TRP B O 1
ATOM 3377 N N . PHE B 1 142 ? -0.589 -0.441 -7.211 1 98.69 142 PHE B N 1
ATOM 3378 C CA . PHE B 1 142 ? 0.191 -1.322 -8.07 1 98.69 142 PHE B CA 1
ATOM 3379 C C . PHE B 1 142 ? 1.159 -0.52 -8.93 1 98.69 142 PHE B C 1
ATOM 3381 O O . PHE B 1 142 ? 2.34 -0.862 -9.031 1 98.69 142 PHE B O 1
ATOM 3388 N N . ARG B 1 143 ? 0.672 0.515 -9.539 1 97.81 143 ARG B N 1
ATOM 3389 C CA . ARG B 1 143 ? 1.513 1.369 -10.367 1 97.81 143 ARG B CA 1
ATOM 3390 C C . ARG B 1 143 ? 2.635 2 -9.547 1 97.81 143 ARG B C 1
ATOM 3392 O O . ARG B 1 143 ? 3.773 2.088 -10.016 1 97.81 143 ARG B O 1
ATOM 3399 N N . PHE B 1 144 ? 2.299 2.432 -8.43 1 98.06 144 PHE B N 1
ATOM 3400 C CA . PHE B 1 144 ? 3.295 3 -7.527 1 98.06 144 PHE B CA 1
ATOM 3401 C C . PHE B 1 144 ? 4.383 1.979 -7.211 1 98.06 144 PHE B C 1
ATOM 3403 O O . PHE B 1 144 ? 5.574 2.299 -7.258 1 98.06 144 PHE B O 1
ATOM 3410 N N . ILE B 1 145 ? 3.979 0.768 -6.891 1 97.56 145 ILE B N 1
ATOM 3411 C CA . ILE B 1 145 ? 4.902 -0.313 -6.566 1 97.56 145 ILE B CA 1
ATOM 3412 C C . ILE B 1 145 ? 5.801 -0.605 -7.766 1 97.56 145 ILE B C 1
ATOM 3414 O O . ILE B 1 145 ? 7.02 -0.736 -7.621 1 97.56 145 ILE B O 1
ATOM 3418 N N . GLN B 1 146 ? 5.246 -0.646 -8.906 1 96.5 146 GLN B N 1
ATOM 3419 C CA . GLN B 1 146 ? 6.012 -0.883 -10.125 1 96.5 146 GLN B CA 1
ATOM 3420 C C . GLN B 1 146 ? 7.078 0.19 -10.32 1 96.5 146 GLN B C 1
ATOM 3422 O O . GLN B 1 146 ? 8.188 -0.105 -10.773 1 96.5 146 GLN B O 1
ATOM 3427 N N . GLN B 1 147 ? 6.777 1.347 -9.906 1 94.88 147 GLN B N 1
ATOM 3428 C CA . GLN B 1 147 ? 7.648 2.486 -10.172 1 94.88 147 GLN B CA 1
ATOM 3429 C C . GLN B 1 147 ? 8.727 2.615 -9.102 1 94.88 147 GLN B C 1
ATOM 3431 O O . GLN B 1 147 ? 9.844 3.049 -9.391 1 94.88 147 GLN B O 1
ATOM 3436 N N . HIS B 1 148 ? 8.406 2.188 -7.949 1 94.25 148 HIS B N 1
ATOM 3437 C CA . HIS B 1 148 ? 9.289 2.584 -6.855 1 94.25 148 HIS B CA 1
ATOM 3438 C C . HIS B 1 148 ? 9.977 1.374 -6.238 1 94.25 148 HIS B C 1
ATOM 3440 O O . HIS B 1 148 ? 10.922 1.523 -5.453 1 94.25 148 HIS B O 1
ATOM 3446 N N . MET B 1 149 ? 9.562 0.202 -6.664 1 94.31 149 MET B N 1
ATOM 3447 C CA . MET B 1 149 ? 10.102 -0.985 -6.008 1 94.31 149 MET B CA 1
ATOM 3448 C C . MET B 1 149 ? 10.609 -1.99 -7.039 1 94.31 149 MET B C 1
ATOM 3450 O O . MET B 1 149 ? 10.102 -2.047 -8.164 1 94.31 149 MET B O 1
ATOM 3454 N N . SER B 1 150 ? 11.602 -2.762 -6.672 1 92.75 150 SER B N 1
ATOM 3455 C CA . SER B 1 150 ? 12.203 -3.76 -7.547 1 92.75 150 SER B CA 1
ATOM 3456 C C . SER B 1 150 ? 11.414 -5.066 -7.527 1 92.75 150 SER B C 1
ATOM 3458 O O . SER B 1 150 ? 11.781 -6.008 -6.824 1 92.75 150 SER B O 1
ATOM 3460 N N . ILE B 1 151 ? 10.391 -5.09 -8.359 1 96 151 ILE B N 1
ATOM 3461 C CA . ILE B 1 151 ? 9.562 -6.293 -8.375 1 96 151 ILE B CA 1
ATOM 3462 C C . ILE B 1 151 ? 9.781 -7.047 -9.688 1 96 151 ILE B C 1
ATOM 3464 O O . ILE B 1 151 ? 8.922 -7.828 -10.109 1 96 151 ILE B O 1
ATOM 3468 N N . ASP B 1 152 ? 10.898 -6.871 -10.305 1 92.44 152 ASP B N 1
ATOM 3469 C CA . ASP B 1 152 ? 11.195 -7.449 -11.609 1 92.44 152 ASP B CA 1
ATOM 3470 C C . ASP B 1 152 ? 11.25 -8.969 -11.539 1 92.44 152 ASP B C 1
ATOM 3472 O O . ASP B 1 152 ? 11.539 -9.539 -10.484 1 92.44 152 ASP B O 1
ATOM 3476 N N . ALA B 1 153 ? 10.992 -9.57 -12.609 1 95.5 153 ALA B N 1
ATOM 3477 C CA . ALA B 1 153 ? 11.07 -11.023 -12.789 1 95.5 153 ALA B CA 1
ATOM 3478 C C . ALA B 1 153 ? 11.852 -11.375 -14.055 1 95.5 153 ALA B C 1
ATOM 3480 O O . ALA B 1 153 ? 11.875 -10.594 -15.016 1 95.5 153 ALA B O 1
ATOM 3481 N N . ASP B 1 154 ? 12.453 -12.531 -14 1 93.56 154 ASP B N 1
ATOM 3482 C CA . ASP B 1 154 ? 13.273 -12.945 -15.133 1 93.56 154 ASP B CA 1
A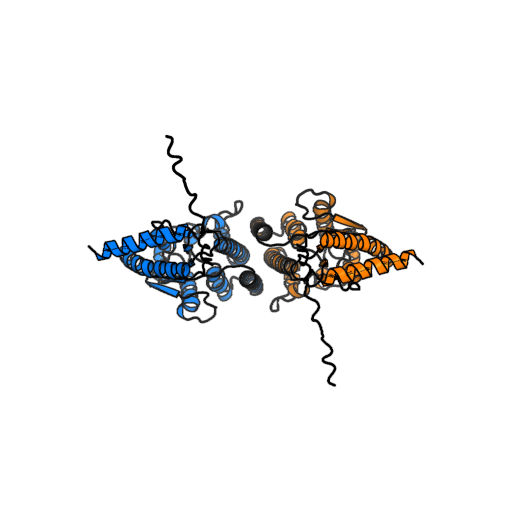TOM 3483 C C . ASP B 1 154 ? 12.562 -14.008 -15.969 1 93.56 154 ASP B C 1
ATOM 3485 O O . ASP B 1 154 ? 12.828 -14.148 -17.172 1 93.56 154 ASP B O 1
ATOM 3489 N N . LEU B 1 155 ? 11.75 -14.695 -15.359 1 94.38 155 LEU B N 1
ATOM 3490 C CA . LEU B 1 155 ? 11.023 -15.773 -16.016 1 94.38 155 LEU B CA 1
ATOM 3491 C C . LEU B 1 155 ? 9.688 -16.047 -15.336 1 94.38 155 LEU B C 1
ATOM 3493 O O . LEU B 1 155 ? 9.594 -15.953 -14.109 1 94.38 155 LEU B O 1
ATOM 3497 N N . ILE B 1 156 ? 8.68 -16.375 -16.125 1 96.44 156 ILE B N 1
ATOM 3498 C CA . ILE B 1 156 ? 7.398 -16.844 -15.586 1 96.44 156 ILE B CA 1
ATOM 3499 C C . ILE B 1 156 ? 7.129 -18.266 -16.062 1 96.44 156 ILE B C 1
ATOM 3501 O O . ILE B 1 156 ? 7.25 -18.562 -17.25 1 96.44 156 ILE B O 1
ATOM 3505 N N . VAL B 1 157 ? 6.914 -19.078 -15.117 1 95 157 VAL B N 1
ATOM 3506 C CA . VAL B 1 157 ? 6.43 -20.422 -15.422 1 95 157 VAL B CA 1
ATOM 3507 C C . VAL B 1 157 ? 4.922 -20.5 -15.195 1 95 157 VAL B C 1
ATOM 3509 O O . VAL B 1 157 ? 4.445 -20.297 -14.078 1 95 157 VAL B O 1
ATOM 3512 N N . TYR B 1 158 ? 4.18 -20.781 -16.266 1 96.94 158 TYR B N 1
ATOM 3513 C CA . TYR B 1 158 ? 2.725 -20.859 -16.203 1 96.94 158 TYR B CA 1
ATOM 3514 C C . TYR B 1 158 ? 2.246 -22.297 -16.188 1 96.94 158 TYR B C 1
ATOM 3516 O O . TYR B 1 158 ? 2.385 -23.016 -17.188 1 96.94 158 TYR B O 1
ATOM 3524 N N . LEU B 1 159 ? 1.757 -22.703 -15.016 1 96.25 159 LEU B N 1
ATOM 3525 C CA . LEU B 1 159 ? 1.119 -24.016 -14.938 1 96.25 159 LEU B CA 1
ATOM 3526 C C . LEU B 1 159 ? -0.313 -23.953 -15.461 1 96.25 159 LEU B C 1
ATOM 3528 O O . LEU B 1 159 ? -1.252 -23.75 -14.68 1 96.25 159 LEU B O 1
ATOM 3532 N N . LYS B 1 160 ? -0.421 -24.219 -16.703 1 96.81 160 LYS B N 1
ATOM 3533 C CA . LYS B 1 160 ? -1.723 -24.141 -17.344 1 96.81 160 LYS B CA 1
ATOM 3534 C C . LYS B 1 160 ? -2.572 -25.359 -17.031 1 96.81 160 LYS B C 1
ATOM 3536 O O . LYS B 1 160 ? -2.174 -26.484 -17.328 1 96.81 160 LYS B O 1
ATOM 3541 N N . THR B 1 161 ? -3.697 -25.094 -16.406 1 97.06 161 THR B N 1
ATOM 3542 C CA . THR B 1 161 ? -4.578 -26.172 -15.984 1 97.06 161 THR B CA 1
ATOM 3543 C C . THR B 1 161 ? -6.031 -25.859 -16.328 1 97.06 161 THR B C 1
ATOM 3545 O O . THR B 1 161 ? -6.5 -24.75 -16.078 1 97.06 161 THR B O 1
ATOM 3548 N N . SER B 1 162 ? -6.695 -26.812 -16.812 1 97.62 162 SER B N 1
ATOM 3549 C CA . SER B 1 162 ? -8.102 -26.625 -17.141 1 97.62 162 SER B CA 1
ATOM 3550 C C . SER B 1 162 ? -8.93 -26.375 -15.883 1 97.62 162 SER B C 1
ATOM 3552 O O . SER B 1 162 ? -8.695 -27.016 -14.844 1 97.62 162 SER B O 1
ATOM 3554 N N . PRO B 1 163 ? -9.945 -25.516 -15.984 1 97.88 163 PRO B N 1
ATOM 3555 C CA . PRO B 1 163 ? -10.766 -25.188 -14.812 1 97.88 163 PRO B CA 1
ATOM 3556 C C . PRO B 1 163 ? -11.438 -26.422 -14.203 1 97.88 163 PRO B C 1
ATOM 3558 O O . PRO B 1 163 ? -11.539 -26.531 -12.977 1 97.88 163 PRO B O 1
ATOM 3561 N N . SER B 1 164 ? -11.898 -27.359 -15.023 1 96.44 164 SER B N 1
ATOM 3562 C CA . SER B 1 164 ? -12.531 -28.562 -14.5 1 96.44 164 SER B CA 1
ATOM 3563 C C . SER B 1 164 ? -11.547 -29.391 -13.672 1 96.44 164 SER B C 1
ATOM 3565 O O . SER B 1 164 ? -11.922 -29.953 -12.641 1 96.44 164 SER B O 1
ATOM 3567 N N . VAL B 1 165 ? -10.32 -29.453 -14.07 1 95.19 165 VAL B N 1
ATOM 3568 C CA . VAL B 1 165 ? -9.297 -30.219 -13.367 1 95.19 165 VAL B CA 1
ATOM 3569 C C . VAL B 1 165 ? -8.984 -29.562 -12.023 1 95.19 165 VAL B C 1
ATOM 3571 O O . VAL B 1 165 ? -8.953 -30.234 -10.992 1 95.19 165 VAL B O 1
ATOM 3574 N N . VAL B 1 166 ? -8.797 -28.219 -12.039 1 95.31 166 VAL B N 1
ATOM 3575 C CA . VAL B 1 166 ? -8.469 -27.562 -10.773 1 95.31 166 VAL B CA 1
ATOM 3576 C C . VAL B 1 166 ? -9.672 -27.609 -9.836 1 95.31 166 VAL B C 1
ATOM 3578 O O . VAL B 1 166 ? -9.516 -27.703 -8.617 1 95.31 166 VAL B O 1
ATOM 3581 N N . HIS B 1 167 ? -10.875 -27.547 -10.414 1 94.5 167 HIS B N 1
ATOM 3582 C CA . HIS B 1 167 ? -12.086 -27.656 -9.602 1 94.5 167 HIS B CA 1
ATOM 3583 C C . HIS B 1 167 ? -12.125 -28.969 -8.844 1 94.5 167 HIS B C 1
ATOM 3585 O O . HIS B 1 167 ? -12.445 -29 -7.656 1 94.5 167 HIS B O 1
ATOM 3591 N N . GLU B 1 168 ? -11.781 -30.016 -9.508 1 92 168 GLU B N 1
ATOM 3592 C CA . GLU B 1 168 ? -11.727 -31.344 -8.891 1 92 168 GLU B CA 1
ATOM 3593 C C . GLU B 1 168 ? -10.633 -31.422 -7.832 1 92 168 GLU B C 1
ATOM 3595 O O . GLU B 1 168 ? -10.844 -31.984 -6.754 1 92 168 GLU B O 1
ATOM 3600 N N . ARG B 1 169 ? -9.5 -30.859 -8.094 1 90.19 169 ARG B N 1
ATOM 3601 C CA . ARG B 1 169 ? -8.383 -30.859 -7.16 1 90.19 169 ARG B CA 1
ATOM 3602 C C . ARG B 1 169 ? -8.727 -30.109 -5.887 1 90.19 169 ARG B C 1
ATOM 3604 O O . ARG B 1 169 ? -8.375 -30.531 -4.785 1 90.19 169 ARG B O 1
ATOM 3611 N N . ILE B 1 170 ? -9.383 -28.938 -6.051 1 90.06 170 ILE B N 1
ATOM 3612 C CA . ILE B 1 170 ? -9.773 -28.109 -4.914 1 90.06 170 ILE B CA 1
ATOM 3613 C C . ILE B 1 170 ? -10.766 -28.875 -4.039 1 90.06 170 ILE B C 1
ATOM 3615 O O . ILE B 1 170 ? -10.672 -28.844 -2.809 1 90.06 170 ILE B O 1
ATOM 3619 N N . ARG B 1 171 ? -11.695 -29.562 -4.664 1 87.06 171 ARG B N 1
ATOM 3620 C CA . ARG B 1 171 ? -12.688 -30.359 -3.939 1 87.06 171 ARG B CA 1
ATOM 3621 C C . ARG B 1 171 ? -12.016 -31.469 -3.135 1 87.06 171 ARG B C 1
ATOM 3623 O O . ARG B 1 171 ? -12.422 -31.75 -2.004 1 87.06 171 ARG B O 1
ATOM 3630 N N . LYS B 1 172 ? -10.953 -31.969 -3.613 1 85.62 172 LYS B N 1
ATOM 3631 C CA . LYS B 1 172 ? -10.25 -33.062 -2.963 1 85.62 172 LYS B CA 1
ATOM 3632 C C . LYS B 1 172 ? -9.352 -32.562 -1.837 1 85.62 172 LYS B C 1
ATOM 3634 O O . LYS B 1 172 ? -9.188 -33.219 -0.817 1 85.62 172 LYS B O 1
ATOM 3639 N N . ARG B 1 173 ? -8.711 -31.438 -1.994 1 79.38 173 ARG B N 1
ATOM 3640 C CA . ARG B 1 173 ? -7.762 -30.859 -1.041 1 79.38 173 ARG B CA 1
ATOM 3641 C C . ARG B 1 173 ? -8.477 -30.359 0.207 1 79.38 173 ARG B C 1
ATOM 3643 O O . ARG B 1 173 ? -7.875 -30.234 1.273 1 79.38 173 ARG B O 1
ATOM 3650 N N . ALA B 1 174 ? -9.688 -30.141 0.195 1 68.56 174 ALA B N 1
ATOM 3651 C CA . ALA B 1 174 ? -10.594 -29.875 1.31 1 68.56 174 ALA B CA 1
ATOM 3652 C C . ALA B 1 174 ? -10.094 -28.688 2.145 1 68.56 174 ALA B C 1
ATOM 3654 O O . ALA B 1 174 ? -10.047 -28.766 3.373 1 68.56 174 ALA B O 1
ATOM 3655 N N . ARG B 1 175 ? -9.523 -27.641 1.629 1 72.38 175 ARG B N 1
ATOM 3656 C CA . ARG B 1 175 ? -9.359 -26.422 2.42 1 72.38 175 ARG B CA 1
ATOM 3657 C C . ARG B 1 175 ? -10.711 -25.828 2.787 1 72.38 175 ARG B C 1
ATOM 3659 O O . ARG B 1 175 ? -11.555 -25.609 1.918 1 72.38 175 ARG B O 1
ATOM 3666 N N . SER B 1 176 ? -10.852 -25.547 4.004 1 79.5 176 SER B N 1
ATOM 3667 C CA . SER B 1 176 ? -12.156 -25.141 4.523 1 79.5 176 SER B CA 1
ATOM 3668 C C . SER B 1 176 ? -12.656 -23.875 3.848 1 79.5 176 SER B C 1
ATOM 3670 O O . SER B 1 176 ? -13.836 -23.766 3.52 1 79.5 176 SER B O 1
ATOM 3672 N N . GLU B 1 177 ? -11.781 -22.922 3.498 1 82.69 177 GLU B N 1
ATOM 3673 C CA . GLU B 1 177 ? -12.188 -21.641 2.928 1 82.69 177 GLU B CA 1
ATOM 3674 C C . GLU B 1 177 ? -12.633 -21.812 1.478 1 82.69 177 GLU B C 1
ATOM 3676 O O . GLU B 1 177 ? -13.445 -21.016 0.983 1 82.69 177 GLU B O 1
ATOM 3681 N N . GLU B 1 178 ? -12.094 -22.875 0.843 1 77.81 178 GLU B N 1
ATOM 3682 C CA . GLU B 1 178 ? -12.281 -23 -0.6 1 77.81 178 GLU B CA 1
ATOM 3683 C C . GLU B 1 178 ? -13.414 -23.969 -0.931 1 77.81 178 GLU B C 1
ATOM 3685 O O . GLU B 1 178 ? -13.672 -24.25 -2.102 1 77.81 178 GLU B O 1
ATOM 3690 N N . GLN B 1 179 ? -14.062 -24.484 -0.042 1 75.62 179 GLN B N 1
ATOM 3691 C CA . GLN B 1 179 ? -15.031 -25.562 -0.242 1 75.62 179 GLN B CA 1
ATOM 3692 C C . GLN B 1 179 ? -16.156 -25.125 -1.166 1 75.62 179 GLN B C 1
ATOM 3694 O O . GLN B 1 179 ? -16.719 -25.938 -1.908 1 75.62 179 GLN B O 1
ATOM 3699 N N . CYS B 1 180 ? -16.375 -23.906 -1.256 1 77.38 180 CYS B N 1
ATOM 3700 C CA . CYS B 1 180 ? -17.547 -23.484 -2.031 1 77.38 180 CYS B CA 1
ATOM 3701 C C . CYS B 1 180 ? -17.125 -22.609 -3.213 1 77.38 180 CYS B C 1
ATOM 3703 O O . CYS B 1 180 ? -17.922 -21.812 -3.709 1 77.38 180 CYS B O 1
ATOM 3705 N N . VAL B 1 181 ? -15.922 -22.875 -3.688 1 84.75 181 VAL B N 1
ATOM 3706 C CA . VAL B 1 181 ? -15.5 -22.078 -4.84 1 84.75 181 VAL B CA 1
ATOM 3707 C C . VAL B 1 181 ? -16.203 -22.594 -6.098 1 84.75 181 VAL B C 1
ATOM 3709 O O . VAL B 1 181 ? -16.062 -23.75 -6.469 1 84.75 181 VAL B O 1
ATOM 3712 N N . PRO B 1 182 ? -16.984 -21.797 -6.754 1 90.94 182 PRO B N 1
ATOM 3713 C CA . PRO B 1 182 ? -17.703 -22.25 -7.945 1 90.94 182 PRO B CA 1
ATOM 3714 C C . PRO B 1 182 ? -16.781 -22.422 -9.156 1 90.94 182 PRO B C 1
ATOM 3716 O O . PRO B 1 182 ? -15.805 -21.688 -9.305 1 90.94 182 PRO B O 1
ATOM 3719 N N . LEU B 1 183 ? -17.141 -23.312 -9.984 1 95.38 183 LEU B N 1
ATOM 3720 C CA . LEU B 1 183 ? -16.391 -23.578 -11.211 1 95.38 183 LEU B CA 1
ATOM 3721 C C . LEU B 1 183 ? -16.281 -22.312 -12.055 1 95.38 183 LEU B C 1
ATOM 3723 O O . LEU B 1 183 ? -15.227 -22.047 -12.648 1 95.38 183 LEU B O 1
ATOM 3727 N N . LYS B 1 184 ? -17.297 -21.547 -12.109 1 96.62 184 LYS B N 1
ATOM 3728 C CA . LYS B 1 184 ? -17.312 -20.328 -12.906 1 96.62 184 LYS B CA 1
ATOM 3729 C C . LYS B 1 184 ? -16.188 -19.391 -12.477 1 96.62 184 LYS B C 1
ATOM 3731 O O . LYS B 1 184 ? -15.562 -18.734 -13.312 1 96.62 184 LYS B O 1
ATOM 3736 N N . TYR B 1 185 ? -15.953 -19.297 -11.227 1 95.12 185 TYR B N 1
ATOM 3737 C CA . TYR B 1 185 ? -14.875 -18.469 -10.703 1 95.12 185 TYR B CA 1
ATOM 3738 C C . TYR B 1 185 ? -13.523 -18.938 -11.242 1 95.12 185 TYR B C 1
ATOM 3740 O O . TYR B 1 185 ? -12.703 -18.109 -11.664 1 95.12 185 TYR B O 1
ATOM 3748 N N . LEU B 1 186 ? -13.352 -20.203 -11.25 1 97.19 186 LEU B N 1
ATOM 3749 C CA . LEU B 1 186 ? -12.102 -20.781 -11.727 1 97.19 186 LEU B CA 1
ATOM 3750 C C . LEU B 1 186 ? -11.961 -20.594 -13.234 1 97.19 186 LEU B C 1
ATOM 3752 O O . LEU B 1 186 ? -10.852 -20.406 -13.734 1 97.19 186 LEU B O 1
ATOM 3756 N N . GLU B 1 187 ? -13.039 -20.688 -13.922 1 98.56 187 GLU B N 1
ATOM 3757 C CA . GLU B 1 187 ? -13.039 -20.422 -15.352 1 98.56 187 GLU B CA 1
ATOM 3758 C C . GLU B 1 187 ? -12.641 -18.984 -15.656 1 98.56 187 GLU B C 1
ATOM 3760 O O . GLU B 1 187 ? -11.844 -18.734 -16.562 1 98.56 187 GLU B O 1
ATOM 3765 N N . ASP B 1 188 ? -13.18 -18.094 -14.898 1 98.38 188 ASP B N 1
ATOM 3766 C CA . ASP B 1 188 ? -12.852 -16.672 -15.078 1 98.38 188 ASP B CA 1
ATOM 3767 C C . ASP B 1 188 ? -11.367 -16.422 -14.797 1 98.38 188 ASP B C 1
ATOM 3769 O O . ASP B 1 188 ? -10.703 -15.719 -15.555 1 98.38 188 ASP B O 1
ATOM 3773 N N . LEU B 1 189 ? -10.883 -17 -13.734 1 98.25 189 LEU B N 1
ATOM 3774 C CA . LEU B 1 189 ? -9.469 -16.844 -13.398 1 98.25 189 LEU B CA 1
ATOM 3775 C C . LEU B 1 189 ? -8.586 -17.453 -14.484 1 98.25 189 LEU B C 1
ATOM 3777 O O . LEU B 1 189 ? -7.539 -16.891 -14.82 1 98.25 189 LEU B O 1
ATOM 3781 N N . HIS B 1 190 ? -8.992 -18.578 -14.945 1 98.62 190 HIS B N 1
ATOM 3782 C CA . HIS B 1 190 ? -8.258 -19.219 -16.031 1 98.62 190 HIS B CA 1
ATOM 3783 C C . HIS B 1 190 ? -8.164 -18.297 -17.25 1 98.62 190 HIS B C 1
ATOM 3785 O O . HIS B 1 190 ? -7.082 -18.109 -17.812 1 98.62 190 HIS B O 1
ATOM 3791 N N . GLN B 1 191 ? -9.234 -17.781 -17.625 1 98.56 191 GLN B N 1
ATOM 3792 C CA . GLN B 1 191 ? -9.273 -16.891 -18.797 1 98.56 191 GLN B CA 1
ATOM 3793 C C . GLN B 1 191 ? -8.359 -15.688 -18.594 1 98.56 191 GLN B C 1
ATOM 3795 O O . GLN B 1 191 ? -7.668 -15.258 -19.516 1 98.56 191 GLN B O 1
ATOM 3800 N N . LEU B 1 192 ? -8.375 -15.125 -17.438 1 98.62 192 LEU B N 1
ATOM 3801 C CA . LEU B 1 192 ? -7.523 -13.969 -17.156 1 98.62 192 LEU B CA 1
ATOM 3802 C C . LEU B 1 192 ? -6.051 -14.352 -17.219 1 98.62 192 LEU B C 1
ATOM 3804 O O . LEU B 1 192 ? -5.227 -13.594 -17.734 1 98.62 192 LEU B O 1
ATOM 3808 N N . HIS B 1 193 ? -5.738 -15.539 -16.703 1 98.69 193 HIS B N 1
ATOM 3809 C CA . HIS B 1 193 ? -4.363 -16 -16.844 1 98.69 193 HIS B CA 1
ATOM 3810 C C . HIS B 1 193 ? -3.982 -16.172 -18.297 1 98.69 193 HIS B C 1
ATOM 3812 O O . HIS B 1 193 ? -2.891 -15.781 -18.719 1 98.69 193 HIS B O 1
ATOM 3818 N N . GLU B 1 194 ? -4.852 -16.766 -19.047 1 98.5 194 GLU B N 1
ATOM 3819 C CA . GLU B 1 194 ? -4.621 -16.938 -20.484 1 98.5 194 GLU B CA 1
ATOM 3820 C C . GLU B 1 194 ? -4.453 -15.602 -21.188 1 98.5 194 GLU B C 1
ATOM 3822 O O . GLU B 1 194 ? -3.527 -15.43 -21.984 1 98.5 194 GLU B O 1
ATOM 3827 N N . ASP B 1 195 ? -5.332 -14.703 -20.922 1 98.25 195 ASP B N 1
ATOM 3828 C CA . ASP B 1 195 ? -5.297 -13.383 -21.547 1 98.25 195 ASP B CA 1
ATOM 3829 C C . ASP B 1 195 ? -4.027 -12.633 -21.172 1 98.25 195 ASP B C 1
ATOM 3831 O O . ASP B 1 195 ? -3.469 -11.891 -21.984 1 98.25 195 ASP B O 1
ATOM 3835 N N . TRP B 1 196 ? -3.59 -12.812 -19.969 1 98.38 196 TRP B N 1
ATOM 3836 C CA . TRP B 1 196 ? -2.398 -12.133 -19.469 1 98.38 196 TRP B CA 1
ATOM 3837 C C . TRP B 1 196 ? -1.131 -12.797 -20 1 98.38 196 TRP B C 1
ATOM 3839 O O . TRP B 1 196 ? -0.312 -12.148 -20.656 1 98.38 196 TRP B O 1
ATOM 3849 N N . LEU B 1 197 ? -1.013 -14.055 -19.859 1 98.12 197 LEU B N 1
ATOM 3850 C CA . LEU B 1 197 ? 0.273 -14.727 -20.031 1 98.12 197 LEU B CA 1
ATOM 3851 C C . LEU B 1 197 ? 0.422 -15.273 -21.453 1 98.12 197 LEU B C 1
ATOM 3853 O O . LEU B 1 197 ? 1.54 -15.398 -21.953 1 98.12 197 LEU B O 1
ATOM 3857 N N . VAL B 1 198 ? -0.604 -15.609 -22.062 1 97.19 198 VAL B N 1
ATOM 3858 C CA . VAL B 1 198 ? -0.541 -16.281 -23.359 1 97.19 198 VAL B CA 1
ATOM 3859 C C . VAL B 1 198 ? -0.925 -15.289 -24.453 1 97.19 198 VAL B C 1
ATOM 3861 O O . VAL B 1 198 ? -0.113 -14.984 -25.328 1 97.19 198 VAL B O 1
ATOM 3864 N N . ASN B 1 199 ? -2.086 -14.68 -24.328 1 96.94 199 ASN B N 1
ATOM 3865 C CA . ASN B 1 199 ? -2.631 -13.836 -25.391 1 96.94 199 ASN B CA 1
ATOM 3866 C C . ASN B 1 199 ? -2.076 -12.414 -25.328 1 96.94 199 ASN B C 1
ATOM 3868 O O . ASN B 1 199 ? -2.199 -11.648 -26.281 1 96.94 199 ASN B O 1
ATOM 3872 N N . ARG B 1 200 ? -1.54 -12.039 -24.219 1 94.56 200 ARG B N 1
ATOM 3873 C CA . ARG B 1 200 ? -0.987 -10.703 -24.031 1 94.56 200 ARG B CA 1
ATOM 3874 C C . ARG B 1 200 ? -2.008 -9.625 -24.391 1 94.56 200 ARG B C 1
ATOM 3876 O O . ARG B 1 200 ? -1.693 -8.68 -25.109 1 94.56 200 ARG B O 1
ATOM 3883 N N . ALA B 1 201 ? -3.113 -9.711 -23.859 1 91.06 201 ALA B N 1
ATOM 3884 C CA . ALA B 1 201 ? -4.258 -8.945 -24.359 1 91.06 201 ALA B CA 1
ATOM 3885 C C . ALA B 1 201 ? -4.469 -7.68 -23.531 1 91.06 201 ALA B C 1
ATOM 3887 O O . ALA B 1 201 ? -4.996 -6.684 -24.031 1 91.06 201 ALA B O 1
ATOM 3888 N N . PHE B 1 202 ? -4.195 -7.605 -22.25 1 88.5 202 PHE B N 1
ATOM 3889 C CA . PHE B 1 202 ? -4.652 -6.438 -21.516 1 88.5 202 PHE B CA 1
ATOM 3890 C C . PHE B 1 202 ? -3.6 -5.992 -20.5 1 88.5 202 PHE B C 1
ATOM 3892 O O . PHE B 1 202 ? -3.686 -4.895 -19.953 1 88.5 202 PHE B O 1
ATOM 3899 N N . ALA B 1 203 ? -2.635 -6.727 -20.297 1 88.56 203 ALA B N 1
ATOM 3900 C CA . ALA B 1 203 ? -1.661 -6.434 -19.25 1 88.56 203 ALA B CA 1
ATOM 3901 C C . ALA B 1 203 ? -0.238 -6.695 -19.734 1 88.56 203 ALA B C 1
ATOM 3903 O O . ALA B 1 203 ? -0.012 -7.566 -20.578 1 88.56 203 ALA B O 1
ATOM 3904 N N . GLU B 1 204 ? 0.616 -5.926 -19.172 1 90.44 204 GLU B N 1
ATOM 3905 C CA . GLU B 1 204 ? 2.023 -6.145 -19.484 1 90.44 204 GLU B CA 1
ATOM 3906 C C . GLU B 1 204 ? 2.539 -7.43 -18.844 1 90.44 204 GLU B C 1
ATOM 3908 O O . GLU B 1 204 ? 2.184 -7.746 -17.703 1 90.44 204 GLU B O 1
ATOM 3913 N N . CYS B 1 205 ? 3.287 -8.156 -19.625 1 94.75 205 CYS B N 1
ATOM 3914 C CA . CYS B 1 205 ? 3.982 -9.328 -19.094 1 94.75 205 CYS B CA 1
ATOM 3915 C C . CYS B 1 205 ? 5.43 -8.992 -18.75 1 94.75 205 CYS B C 1
ATOM 3917 O O . CYS B 1 205 ? 6.215 -8.648 -19.625 1 94.75 205 CYS B O 1
ATOM 3919 N N . PRO B 1 206 ? 5.785 -9.164 -17.5 1 95.25 206 PRO B N 1
ATOM 3920 C CA . PRO B 1 206 ? 7.062 -8.617 -17.047 1 95.25 206 PRO B CA 1
ATOM 3921 C C . PRO B 1 206 ? 8.258 -9.484 -17.438 1 95.25 206 PRO B C 1
ATOM 3923 O O . PRO B 1 206 ? 9.406 -9.07 -17.266 1 95.25 206 PRO B O 1
ATOM 3926 N N . ALA B 1 207 ? 8.039 -10.664 -17.953 1 95.06 207 ALA B N 1
ATOM 3927 C CA . ALA B 1 207 ? 9.109 -11.609 -18.266 1 95.06 207 ALA B CA 1
ATOM 3928 C C . ALA B 1 207 ? 8.641 -12.648 -19.281 1 95.06 207 ALA B C 1
ATOM 3930 O O . ALA B 1 207 ? 7.441 -12.797 -19.516 1 95.06 207 ALA B O 1
ATOM 3931 N N . PRO B 1 208 ? 9.641 -13.305 -19.938 1 94.06 208 PRO B N 1
ATOM 3932 C CA . PRO B 1 208 ? 9.227 -14.414 -20.797 1 94.06 208 PRO B CA 1
ATOM 3933 C C . PRO B 1 208 ? 8.453 -15.492 -20.047 1 94.06 208 PRO B C 1
ATOM 3935 O O . PRO B 1 208 ? 8.656 -15.68 -18.844 1 94.06 208 PRO B O 1
ATOM 3938 N N . VAL B 1 209 ? 7.594 -16.203 -20.844 1 94.94 209 VAL B N 1
ATOM 3939 C CA . VAL B 1 209 ? 6.707 -17.172 -20.219 1 94.94 209 VAL B CA 1
ATOM 3940 C C . VAL B 1 209 ? 6.992 -18.562 -20.766 1 94.94 209 VAL B C 1
ATOM 3942 O O . VAL B 1 209 ? 7.051 -18.766 -21.984 1 94.94 209 VAL B O 1
ATOM 3945 N N . VAL B 1 210 ? 7.258 -19.484 -19.844 1 92.5 210 VAL B N 1
ATOM 3946 C CA . VAL B 1 210 ? 7.277 -20.906 -20.172 1 92.5 210 VAL B CA 1
ATOM 3947 C C . VAL B 1 210 ? 5.977 -21.562 -19.719 1 92.5 210 VAL B C 1
ATOM 3949 O O . VAL B 1 210 ? 5.621 -21.484 -18.531 1 92.5 210 VAL B O 1
ATOM 3952 N N . ILE B 1 211 ? 5.297 -22.219 -20.641 1 93.69 211 ILE B N 1
ATOM 3953 C CA . ILE B 1 211 ? 4.004 -22.812 -20.328 1 93.69 211 ILE B CA 1
ATOM 3954 C C . ILE B 1 211 ? 4.168 -24.312 -20.125 1 93.69 211 ILE B C 1
ATOM 3956 O O . ILE B 1 211 ? 4.777 -25 -20.953 1 93.69 211 ILE B O 1
ATOM 3960 N N . ILE B 1 212 ? 3.684 -24.766 -18.984 1 91.38 212 ILE B N 1
ATOM 3961 C CA . ILE B 1 212 ? 3.68 -26.203 -18.688 1 91.38 212 ILE B CA 1
ATOM 3962 C C . ILE B 1 212 ? 2.242 -26.719 -18.656 1 91.38 212 ILE B C 1
ATOM 3964 O O . ILE B 1 212 ? 1.366 -26.109 -18.047 1 91.38 212 ILE B O 1
ATOM 3968 N N . ASP B 1 213 ? 2.027 -27.828 -19.312 1 92.38 213 ASP B N 1
ATOM 3969 C CA . ASP B 1 213 ? 0.721 -28.484 -19.25 1 92.38 213 ASP B CA 1
ATOM 3970 C C . ASP B 1 213 ? 0.52 -29.172 -17.891 1 92.38 213 ASP B C 1
ATOM 3972 O O . ASP B 1 213 ? 1.007 -30.281 -17.672 1 92.38 213 ASP B O 1
ATOM 3976 N N . ALA B 1 214 ? -0.327 -28.594 -17.094 1 93 214 ALA B N 1
ATOM 3977 C CA . ALA B 1 214 ? -0.475 -29.078 -15.727 1 93 214 ALA B CA 1
ATOM 3978 C C . ALA B 1 214 ? -1.797 -29.828 -15.547 1 93 214 ALA B C 1
ATOM 3980 O O . ALA B 1 214 ? -2.266 -30.016 -14.422 1 93 214 ALA B O 1
ATOM 3981 N N . ASP B 1 215 ? -2.42 -30.188 -16.609 1 93.06 215 ASP B N 1
ATOM 3982 C CA . ASP B 1 215 ? -3.562 -31.094 -16.547 1 93.06 215 ASP B CA 1
ATOM 3983 C C . ASP B 1 215 ? -3.115 -32.531 -16.234 1 93.06 215 ASP B C 1
ATOM 3985 O O . ASP B 1 215 ? -3.918 -33.344 -15.781 1 93.06 215 ASP B O 1
ATOM 3989 N N . LEU B 1 216 ? -1.891 -32.75 -16.484 1 82.88 216 LEU B N 1
ATOM 3990 C CA . LEU B 1 216 ? -1.33 -34.094 -16.359 1 82.88 216 LEU B CA 1
ATOM 3991 C C . LEU B 1 216 ? -1.315 -34.531 -14.898 1 82.88 216 LEU B C 1
ATOM 3993 O O . LEU B 1 216 ? -1.223 -33.688 -13.992 1 82.88 216 LEU B O 1
ATOM 3997 N N . ASP B 1 217 ? -1.436 -35.844 -14.68 1 76.31 217 ASP B N 1
ATOM 3998 C CA . ASP B 1 217 ? -1.354 -36.375 -13.336 1 76.31 217 ASP B CA 1
ATOM 3999 C C . ASP B 1 217 ? 0.052 -36.219 -12.758 1 76.31 217 ASP B C 1
ATOM 4001 O O . ASP B 1 217 ? 1.007 -35.969 -13.5 1 76.31 217 ASP B O 1
ATOM 4005 N N . LEU B 1 218 ? 0.076 -36.312 -11.469 1 67.31 218 LEU B N 1
ATOM 4006 C CA . LEU B 1 218 ? 1.324 -36.094 -10.75 1 67.31 218 LEU B CA 1
ATOM 4007 C C . LEU B 1 218 ? 2.451 -36.938 -11.32 1 67.31 218 LEU B C 1
ATOM 4009 O O . LEU B 1 218 ? 3.586 -36.469 -11.445 1 67.31 218 LEU B O 1
ATOM 4013 N N . SER B 1 219 ? 2.188 -38.125 -11.656 1 67.62 219 SER B N 1
ATOM 4014 C CA . SER B 1 219 ? 3.225 -39.031 -12.148 1 67.62 219 SER B CA 1
ATOM 4015 C C . SER B 1 219 ? 3.764 -38.562 -13.5 1 67.62 219 SER B C 1
ATOM 4017 O O . SER B 1 219 ? 4.957 -38.719 -13.773 1 67.62 219 SER B O 1
ATOM 4019 N N . GLN B 1 220 ? 3.01 -37.938 -14.227 1 75.25 220 GLN B N 1
ATOM 4020 C CA . GLN B 1 220 ? 3.389 -37.531 -15.578 1 75.25 220 GLN B CA 1
ATOM 4021 C C . GLN B 1 220 ? 3.986 -36.125 -15.57 1 75.25 220 GLN B C 1
ATOM 4023 O O . GLN B 1 220 ? 4.859 -35.812 -16.391 1 75.25 220 GLN B O 1
ATOM 4028 N N . ILE B 1 221 ? 3.555 -35.406 -14.602 1 74.69 221 ILE B N 1
ATOM 4029 C CA . ILE B 1 221 ? 3.955 -34.031 -14.625 1 74.69 221 ILE B CA 1
ATOM 4030 C C . ILE B 1 221 ? 5.402 -33.875 -14.156 1 74.69 221 ILE B C 1
ATOM 4032 O O . ILE B 1 221 ? 6.082 -32.906 -14.484 1 74.69 221 ILE B O 1
ATOM 4036 N N . THR B 1 222 ? 5.895 -34.906 -13.492 1 76.5 222 THR B N 1
ATOM 4037 C CA . THR B 1 222 ? 7.273 -34.875 -13.016 1 76.5 222 THR B CA 1
ATOM 4038 C C . THR B 1 222 ? 8.25 -34.781 -14.188 1 76.5 222 THR B C 1
ATOM 4040 O O . THR B 1 222 ? 9.289 -34.125 -14.094 1 76.5 222 THR B O 1
ATOM 4043 N N . ASP B 1 223 ? 7.883 -35.438 -15.266 1 77.06 223 ASP B N 1
ATOM 4044 C CA . ASP B 1 223 ? 8.719 -35.375 -16.453 1 77.06 223 ASP B CA 1
ATOM 4045 C C . ASP B 1 223 ? 8.75 -33.969 -17.016 1 77.06 223 ASP B C 1
ATOM 4047 O O . ASP B 1 223 ? 9.789 -33.5 -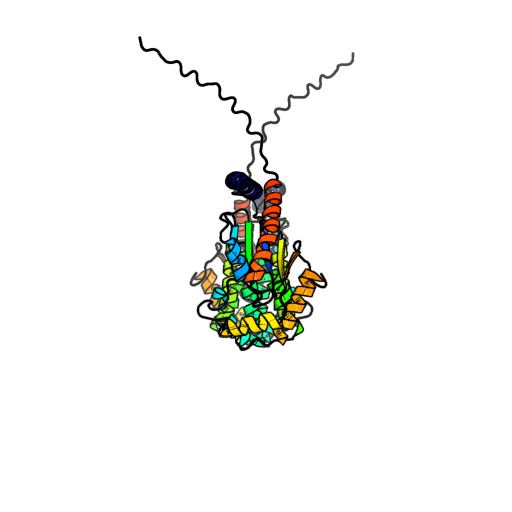17.5 1 77.06 223 ASP B O 1
ATOM 4051 N N . GLU B 1 224 ? 7.633 -33.375 -16.984 1 78.88 224 GLU B N 1
ATOM 4052 C CA . GLU B 1 224 ? 7.551 -31.984 -17.453 1 78.88 224 GLU B CA 1
ATOM 4053 C C . GLU B 1 224 ? 8.367 -31.062 -16.562 1 78.88 224 GLU B C 1
ATOM 4055 O O . GLU B 1 224 ? 8.992 -30.109 -17.047 1 78.88 224 GLU B O 1
ATOM 4060 N N . TYR B 1 225 ? 8.359 -31.344 -15.281 1 81 225 TYR B N 1
ATOM 4061 C CA . TYR B 1 225 ? 9.141 -30.562 -14.344 1 81 225 TYR B CA 1
ATOM 4062 C C . TYR B 1 225 ? 10.625 -30.656 -14.648 1 81 225 TYR B C 1
ATOM 4064 O O . TYR B 1 225 ? 11.344 -29.656 -14.617 1 81 225 TYR B O 1
ATOM 4072 N N . LYS B 1 226 ? 10.992 -31.812 -14.992 1 77.69 226 LYS B N 1
ATOM 4073 C CA . LYS B 1 226 ? 12.406 -32.031 -15.297 1 77.69 226 LYS B CA 1
ATOM 4074 C C . LYS B 1 226 ? 12.828 -31.25 -16.547 1 77.69 226 LYS B C 1
ATOM 4076 O O . LYS B 1 226 ? 13.93 -30.703 -16.578 1 77.69 226 LYS B O 1
ATOM 4081 N N . LYS B 1 227 ? 11.977 -31.281 -17.453 1 76 227 LYS B N 1
ATOM 4082 C CA . LYS B 1 227 ? 12.266 -30.5 -18.656 1 76 227 LYS B CA 1
ATOM 4083 C C . LYS B 1 227 ? 12.398 -29.016 -18.328 1 76 227 LYS B C 1
ATOM 4085 O O . LYS B 1 227 ? 13.266 -28.328 -18.859 1 76 227 LYS B O 1
ATOM 4090 N N . SER B 1 228 ? 11.57 -28.594 -17.484 1 76.88 228 SER B N 1
ATOM 4091 C CA . SER B 1 228 ? 11.562 -27.172 -17.109 1 76.88 228 SER B CA 1
ATOM 4092 C C . SER B 1 228 ? 12.773 -26.828 -16.25 1 76.88 228 SER B C 1
ATOM 4094 O O . SER B 1 228 ? 13.234 -25.688 -16.25 1 76.88 228 SER B O 1
ATOM 4096 N N . GLU B 1 229 ? 13.234 -27.766 -15.492 1 79.75 229 GLU B N 1
ATOM 4097 C CA . GLU B 1 229 ? 14.43 -27.562 -14.688 1 79.75 229 GLU B CA 1
ATOM 4098 C C . GLU B 1 229 ? 15.586 -27.031 -15.531 1 79.75 229 GLU B C 1
ATOM 4100 O O . GLU B 1 229 ? 16.25 -26.062 -15.141 1 79.75 229 GLU B O 1
ATOM 4105 N N . HIS B 1 230 ? 15.68 -27.703 -16.609 1 74.44 230 HIS B N 1
ATOM 4106 C CA . HIS B 1 230 ? 16.781 -27.344 -17.484 1 74.44 230 HIS B CA 1
ATOM 4107 C C . HIS B 1 230 ? 16.641 -25.922 -18.016 1 74.44 230 HIS B C 1
ATOM 4109 O O . HIS B 1 230 ? 17.609 -25.172 -18.078 1 74.44 230 HIS B O 1
ATOM 4115 N N . GLN B 1 231 ? 15.492 -25.578 -18.297 1 75.62 231 GLN B N 1
ATOM 4116 C CA . GLN B 1 231 ? 15.242 -24.25 -18.828 1 75.62 231 GLN B CA 1
ATOM 4117 C C . GLN B 1 231 ? 15.461 -23.172 -17.75 1 75.62 231 GLN B C 1
ATOM 4119 O O . GLN B 1 231 ? 16.094 -22.141 -18.016 1 75.62 231 GLN B O 1
ATOM 4124 N N . ILE B 1 232 ? 15 -23.453 -16.594 1 76.56 232 ILE B N 1
ATOM 4125 C CA . ILE B 1 232 ? 15.109 -22.516 -15.492 1 76.56 232 ILE B CA 1
ATOM 4126 C C . ILE B 1 232 ? 16.578 -22.391 -15.062 1 76.56 232 ILE B C 1
ATOM 4128 O O . ILE B 1 232 ? 17.094 -21.281 -14.93 1 76.56 232 ILE B O 1
ATOM 4132 N N . LEU B 1 233 ? 17.141 -23.484 -14.898 1 74.56 233 LEU B N 1
ATOM 4133 C CA . LEU B 1 233 ? 18.5 -23.5 -14.391 1 74.56 233 LEU B CA 1
ATOM 4134 C C . LEU B 1 233 ? 19.484 -22.969 -15.43 1 74.56 233 LEU B C 1
ATOM 4136 O O . LEU B 1 233 ? 20.422 -22.25 -15.094 1 74.56 233 LEU B O 1
ATOM 4140 N N . ARG B 1 234 ? 19.25 -23.312 -16.641 1 72.12 234 ARG B N 1
ATOM 4141 C CA . ARG B 1 234 ? 20.109 -22.812 -17.703 1 72.12 234 ARG B CA 1
ATOM 4142 C C . ARG B 1 234 ? 20.016 -21.297 -17.828 1 72.12 234 ARG B C 1
ATOM 4144 O O . ARG B 1 234 ? 21.031 -20.609 -17.953 1 72.12 234 ARG B O 1
ATOM 4151 N N . LYS B 1 235 ? 18.844 -20.875 -17.781 1 72.38 235 LYS B N 1
ATOM 4152 C CA . LYS B 1 235 ? 18.641 -19.438 -17.891 1 72.38 235 LYS B CA 1
ATOM 4153 C C . LYS B 1 235 ? 19.219 -18.703 -16.703 1 72.38 235 LYS B C 1
ATOM 4155 O O . LYS B 1 235 ? 19.781 -17.609 -16.844 1 72.38 235 LYS B O 1
ATOM 4160 N N . ALA B 1 236 ? 19.047 -19.312 -15.602 1 70.62 236 ALA B N 1
ATOM 4161 C CA . ALA B 1 236 ? 19.609 -18.719 -14.391 1 70.62 236 ALA B CA 1
ATOM 4162 C C . ALA B 1 236 ? 21.141 -18.656 -14.477 1 70.62 236 ALA B C 1
ATOM 4164 O O . ALA B 1 236 ? 21.75 -17.656 -14.078 1 70.62 236 ALA B O 1
ATOM 4165 N N . VAL B 1 237 ? 21.688 -19.688 -14.984 1 64.44 237 VAL B N 1
ATOM 4166 C CA . VAL B 1 237 ? 23.141 -19.75 -15.133 1 64.44 237 VAL B CA 1
ATOM 4167 C C . VAL B 1 237 ? 23.609 -18.672 -16.109 1 64.44 237 VAL B C 1
ATOM 4169 O O . VAL B 1 237 ? 24.609 -18 -15.867 1 64.44 237 VAL B O 1
ATOM 4172 N N . ASP B 1 238 ? 22.875 -18.5 -17.141 1 62.91 238 ASP B N 1
ATOM 4173 C CA . ASP B 1 238 ? 23.234 -17.516 -18.156 1 62.91 238 ASP B CA 1
ATOM 4174 C C . ASP B 1 238 ? 23.203 -16.094 -17.578 1 62.91 238 ASP B C 1
ATOM 4176 O O . ASP B 1 238 ? 24.062 -15.281 -17.875 1 62.91 238 ASP B O 1
ATOM 4180 N N . VAL B 1 239 ? 22.297 -15.867 -16.828 1 58.72 239 VAL B N 1
ATOM 4181 C CA . VAL B 1 239 ? 22.141 -14.539 -16.234 1 58.72 239 VAL B CA 1
ATOM 4182 C C . VAL B 1 239 ? 23.25 -14.297 -15.219 1 58.72 239 VAL B C 1
ATOM 4184 O O . VAL B 1 239 ? 23.844 -13.219 -15.18 1 58.72 239 VAL B O 1
ATOM 4187 N N . VAL B 1 240 ? 23.484 -15.266 -14.477 1 56.28 240 VAL B N 1
ATOM 4188 C CA . VAL B 1 240 ? 24.531 -15.141 -13.461 1 56.28 240 VAL B CA 1
ATOM 4189 C C . VAL B 1 240 ? 25.891 -14.969 -14.141 1 56.28 240 VAL B C 1
ATOM 4191 O O . VAL B 1 240 ? 26.719 -14.18 -13.68 1 56.28 240 VAL B O 1
ATOM 4194 N N . MET B 1 241 ? 26.047 -15.641 -15.164 1 52.81 241 MET B N 1
ATOM 4195 C CA . MET B 1 241 ? 27.328 -15.586 -15.875 1 52.81 241 MET B CA 1
ATOM 4196 C C . MET B 1 241 ? 27.484 -14.258 -16.609 1 52.81 241 MET B C 1
ATOM 4198 O O . MET B 1 241 ? 28.594 -13.797 -16.844 1 52.81 241 MET B O 1
ATOM 4202 N N . ARG B 1 242 ? 26.406 -13.641 -16.969 1 51.06 242 ARG B N 1
ATOM 4203 C CA . ARG B 1 242 ? 26.484 -12.375 -17.703 1 51.06 242 ARG B CA 1
ATOM 4204 C C . ARG B 1 242 ? 26.547 -11.195 -16.734 1 51.06 242 ARG B C 1
ATOM 4206 O O . ARG B 1 242 ? 26.734 -10.047 -17.156 1 51.06 242 ARG B O 1
ATOM 4213 N N . SER B 1 243 ? 26.172 -11.344 -15.656 1 48.28 243 SER B N 1
ATOM 4214 C CA . SER B 1 243 ? 26.344 -10.227 -14.734 1 48.28 243 SER B CA 1
ATOM 4215 C C . SER B 1 243 ? 27.781 -9.742 -14.695 1 48.28 243 SER B C 1
ATOM 4217 O O . SER B 1 243 ? 28.719 -10.555 -14.586 1 48.28 243 SER B O 1
ATOM 4219 N N . PRO B 1 244 ? 28 -8.477 -15.336 1 42.41 244 PRO B N 1
ATOM 4220 C CA . PRO B 1 244 ? 29.359 -7.941 -15.391 1 42.41 244 PRO B CA 1
ATOM 4221 C C . PRO B 1 244 ? 30.078 -8.023 -14.039 1 42.41 244 PRO B C 1
ATOM 4223 O O . PRO B 1 244 ? 29.609 -7.457 -13.055 1 42.41 244 PRO B O 1
ATOM 4226 N N . ASN B 1 245 ? 30.297 -8.969 -13.555 1 37.66 245 ASN B N 1
ATOM 4227 C CA . ASN B 1 245 ? 31.281 -8.867 -12.477 1 37.66 245 ASN B CA 1
ATOM 4228 C C . ASN B 1 245 ? 32.469 -8.008 -12.891 1 37.66 245 ASN B C 1
ATOM 4230 O O . ASN B 1 245 ? 33.062 -8.211 -13.953 1 37.66 245 ASN B O 1
ATOM 4234 N N . LYS B 1 246 ? 32.531 -6.668 -12.414 1 36 246 LYS B N 1
ATOM 4235 C CA . LYS B 1 246 ? 33.844 -6.012 -12.445 1 36 246 LYS B CA 1
ATOM 4236 C C . LYS B 1 246 ? 34.938 -6.969 -12.008 1 36 246 LYS B C 1
ATOM 4238 O O . LYS B 1 246 ? 35.156 -7.191 -10.812 1 36 246 LYS B O 1
ATOM 4243 N N . LEU B 1 247 ? 35.031 -8.055 -12.43 1 33.97 247 LEU B N 1
ATOM 4244 C CA . LEU B 1 247 ? 36.281 -8.75 -12.242 1 33.97 247 LEU B CA 1
ATOM 4245 C C . LEU B 1 247 ? 37.469 -7.844 -12.602 1 33.97 247 LEU B C 1
ATOM 4247 O O . LEU B 1 247 ? 37.688 -7.543 -13.773 1 33.97 247 LEU B O 1
ATOM 4251 N N . SER B 1 248 ? 37.531 -6.789 -11.812 1 33.09 248 SER B N 1
ATOM 4252 C CA . SER B 1 248 ? 38.844 -6.137 -11.883 1 33.09 248 SER B CA 1
ATOM 4253 C C . SER B 1 248 ? 39.969 -7.16 -11.883 1 33.09 248 SER B C 1
ATOM 4255 O O . SER B 1 248 ? 39.938 -8.141 -11.133 1 33.09 248 SER B O 1
ATOM 4257 N N . PRO B 1 249 ? 40.594 -7.297 -12.898 1 32.34 249 PRO B N 1
ATOM 4258 C CA . PRO B 1 249 ? 41.812 -8.125 -12.844 1 32.34 249 PRO B CA 1
ATOM 4259 C C . PRO B 1 249 ? 42.625 -7.914 -11.57 1 32.34 249 PRO B C 1
ATOM 4261 O O . PRO B 1 249 ? 42.875 -6.77 -11.172 1 32.34 249 PRO B O 1
ATOM 4264 N N . LYS B 1 250 ? 42.312 -8.703 -10.57 1 30.53 250 LYS B N 1
ATOM 4265 C CA . LYS B 1 250 ? 43.281 -8.609 -9.469 1 30.53 250 LYS B CA 1
ATOM 4266 C C . LYS B 1 250 ? 44.688 -8.336 -9.984 1 30.53 250 LYS B C 1
ATOM 4268 O O . LYS B 1 250 ? 45.156 -9.016 -10.898 1 30.53 250 LYS B O 1
ATOM 4273 N N . LYS B 1 251 ? 45 -7.129 -9.82 1 33.5 251 LYS B N 1
ATOM 4274 C CA . LYS B 1 251 ? 46.406 -6.805 -10.047 1 33.5 251 LYS B CA 1
ATOM 4275 C C . LYS B 1 251 ? 47.312 -7.883 -9.469 1 33.5 251 LYS B C 1
ATOM 4277 O O . LYS B 1 251 ? 47.094 -8.352 -8.352 1 33.5 251 LYS B O 1
ATOM 4282 N N . PRO B 1 252 ? 48.031 -8.602 -10.328 1 29.2 252 PRO B N 1
ATOM 4283 C CA . PRO B 1 252 ? 48.969 -9.617 -9.852 1 29.2 252 PRO B CA 1
ATOM 4284 C C . PRO B 1 252 ? 49.75 -9.164 -8.617 1 29.2 252 PRO B C 1
ATOM 4286 O O . PRO B 1 252 ? 50.281 -8.055 -8.594 1 29.2 252 PRO B O 1
ATOM 4289 N N . VAL B 1 253 ? 49.125 -9.438 -7.473 1 31.61 253 VAL B N 1
ATOM 4290 C CA . VAL B 1 253 ? 49.969 -9.188 -6.301 1 31.61 253 VAL B CA 1
ATOM 4291 C C . VAL B 1 253 ? 51.375 -9.719 -6.539 1 31.61 253 VAL B C 1
ATOM 4293 O O . VAL B 1 253 ? 51.562 -10.922 -6.684 1 31.61 253 VAL B O 1
ATOM 4296 N N . THR B 1 254 ? 52.094 -9.094 -7.402 1 30.95 254 THR B N 1
ATOM 4297 C CA . THR B 1 254 ? 53.531 -9.359 -7.488 1 30.95 254 THR B CA 1
ATOM 4298 C C . THR B 1 254 ? 54.188 -9.266 -6.113 1 30.95 254 THR B C 1
ATOM 4300 O O . THR B 1 254 ? 54.5 -8.172 -5.648 1 30.95 254 THR B O 1
ATOM 4303 N N . GLY B 1 255 ? 53.438 -9.836 -5.082 1 27.14 255 GLY B N 1
ATOM 4304 C CA . GLY B 1 255 ? 54.156 -9.906 -3.826 1 27.14 255 GLY B CA 1
ATOM 4305 C C . GLY B 1 255 ? 55.531 -10.539 -3.961 1 27.14 255 GLY B C 1
ATOM 4306 O O . GLY B 1 255 ? 55.719 -11.414 -4.801 1 27.14 255 GLY B O 1
ATOM 4307 N N . SER B 1 256 ? 56.562 -9.719 -3.805 1 30.27 256 SER B N 1
ATOM 4308 C CA . SER B 1 256 ? 57.969 -10.141 -3.74 1 30.27 256 SER B CA 1
ATOM 4309 C C . SER B 1 256 ? 58.125 -11.359 -2.844 1 30.27 256 SER B C 1
ATOM 4311 O O . SER B 1 256 ? 57.469 -11.477 -1.812 1 30.27 256 SER B O 1
ATOM 4313 N N . PRO B 1 257 ? 58.5 -12.516 -3.443 1 28.2 257 PRO B N 1
ATOM 4314 C CA . PRO B 1 257 ? 58.75 -13.766 -2.723 1 28.2 257 PRO B CA 1
ATOM 4315 C C . PRO B 1 257 ? 59.5 -13.555 -1.407 1 28.2 257 PRO B C 1
ATOM 4317 O O . PRO B 1 257 ? 60.438 -12.766 -1.349 1 28.2 257 PRO B O 1
ATOM 4320 N N . ILE B 1 258 ? 58.781 -13.461 -0.318 1 28.12 258 ILE B N 1
ATOM 4321 C CA . ILE B 1 258 ? 59.438 -13.367 0.986 1 28.12 258 ILE B CA 1
ATOM 4322 C C . ILE B 1 258 ? 60.562 -14.398 1.083 1 28.12 258 ILE B C 1
ATOM 4324 O O . ILE B 1 258 ? 60.312 -15.594 0.875 1 28.12 258 ILE B O 1
ATOM 4328 N N . LYS B 1 259 ? 61.812 -13.922 0.744 1 28.77 259 LYS B N 1
ATOM 4329 C CA . LYS B 1 259 ? 63.062 -14.664 0.911 1 28.77 259 LYS B CA 1
ATOM 4330 C C . LYS B 1 259 ? 63.156 -15.273 2.307 1 28.77 259 LYS B C 1
ATOM 4332 O O . LYS B 1 259 ? 63.219 -14.555 3.303 1 28.77 259 LYS B O 1
ATOM 4337 N N . ILE B 1 260 ? 62.312 -16.297 2.598 1 25.55 260 ILE B N 1
ATOM 4338 C CA . ILE B 1 260 ? 62.531 -17.047 3.834 1 25.55 260 ILE B CA 1
ATOM 4339 C C . ILE B 1 260 ? 64 -17.5 3.908 1 25.55 260 ILE B C 1
ATOM 4341 O O . ILE B 1 260 ? 64.438 -18.312 3.096 1 25.55 260 ILE B O 1
ATOM 4345 N N . VAL B 1 261 ? 64.938 -16.516 4.078 1 28.23 261 VAL B N 1
ATOM 4346 C CA . VAL B 1 261 ? 66.312 -16.844 4.316 1 28.23 261 VAL B CA 1
ATOM 4347 C C . VAL B 1 261 ? 66.438 -17.812 5.484 1 28.23 261 VAL B C 1
ATOM 4349 O O . VAL B 1 261 ? 65.938 -17.562 6.57 1 28.23 261 VAL B O 1
ATOM 4352 N N . PRO B 1 262 ? 66.5 -19.094 5.137 1 26.12 262 PRO B N 1
ATOM 4353 C CA . PRO B 1 262 ? 66.75 -20.078 6.18 1 26.12 262 PRO B CA 1
ATOM 4354 C C . PRO B 1 262 ? 67.938 -19.672 7.074 1 26.12 262 PRO B C 1
ATOM 4356 O O . PRO B 1 262 ? 69.062 -19.391 6.574 1 26.12 262 PRO B O 1
ATOM 4359 N N . GLN B 1 263 ? 67.75 -18.641 7.914 1 28.28 263 GLN B N 1
ATOM 4360 C CA . GLN B 1 263 ? 68.875 -18.375 8.812 1 28.28 263 GLN B CA 1
ATOM 4361 C C . GLN B 1 263 ? 69.438 -19.672 9.406 1 28.28 263 GLN B C 1
ATOM 4363 O O . GLN B 1 263 ? 68.688 -20.375 10.125 1 28.28 263 GLN B O 1
ATOM 4368 N N . MET B 1 264 ? 70.188 -20.375 8.617 1 23.58 264 MET B N 1
ATOM 4369 C CA . MET B 1 264 ? 71 -21.5 9.055 1 23.58 264 MET B CA 1
ATOM 4370 C C . MET B 1 264 ? 71.75 -21.141 10.32 1 23.58 264 MET B C 1
ATOM 4372 O O . MET B 1 264 ? 72.562 -20.203 10.328 1 23.58 264 MET B O 1
ATOM 4376 N N . ARG B 1 265 ? 71.125 -21.062 11.461 1 24.78 265 ARG B N 1
ATOM 4377 C CA . ARG B 1 265 ? 71.875 -21.062 12.688 1 24.78 265 ARG B CA 1
ATOM 4378 C C . ARG B 1 265 ? 73 -22.141 12.641 1 24.78 265 ARG B C 1
ATOM 4380 O O . ARG B 1 265 ? 72.688 -23.328 12.461 1 24.78 265 ARG B O 1
ATOM 4387 N N . LEU B 1 266 ? 74.125 -21.75 12.203 1 23.56 266 LEU B N 1
ATOM 4388 C CA . LEU B 1 266 ? 75.312 -22.438 12.656 1 23.56 266 LEU B CA 1
ATOM 4389 C C . LEU B 1 266 ? 75.438 -22.422 14.172 1 23.56 266 LEU B C 1
ATOM 4391 O O . LEU B 1 266 ? 75.188 -21.391 14.805 1 23.56 266 LEU B O 1
#

Secondary structure (DSSP, 8-state):
-HHHHHHHHHHHHHHHHHHHH-TTSPPEEEEEE--TTSSHHHHHHHGGG-TTEEEE---HHHHH-BTTB-HHHHHHH-HHHHHHHHHHHHHHHHHHHHH---SSSEEEEES-HHHIIIIIIHHHHHTTSS-HHHHHHHHHHHHHHHHHS----SEEEEEE--HHHHHHHHHHHT-GGGTT--HHHHHHHHHHHIIIIIS--SS---S-EEEEETTS-HHHHHHHHHHHHHHHHHHHHHHHHHS-----------------------/-HHHHHHHHHHHHHHHHHHHH-TTSPPEEEEEE--TTSSHHHHHHHGGG-TTEEEE---HHHHH-BTTB-HHHHHHH-HHHHHHHHHHHHHHHHHHHHH---SSSEEEEES-HHHIIIIIIHHHHHTTSS-HHHHHHHHHHHHHHHHHS----SEEEEEE--HHHHHHHHHHHT-GGGTT--HHHHHHHHHHHIIIIIS--SS---S-EEEEETTS-HHHHHHHHHHHHHHHHHHHHHHHHHS-----------------------

Radius of gyration: 30.14 Å; Cα contacts (8 Å, |Δi|>4): 681; chains: 2; bounding box: 96×92×57 Å

Foldseek 3Di:
DVVVVVVVVVVVVLVVVFPPPPPPDDAQEEEEDEFQQLCSVVLQVLCVPPPQEDEAEQPQVCCCDDPHHNLLLVCLVQVLPRVLVSLVVSLVVQLCLLQDDDRHRYYYYYHHSCLSLQQVLVLCVVVVSDDPVSNVVSVVVVVVCVVPHPNAHAEYEYSQADLVLSVVSLCVVCDPSCNPPDSVSRVSSNVSCCCVQPVVPDDDDRYHYDYAHSNDDPVVCVVVSVVVCCVSVVVSSVVVVPPPPCVVPPPPCVVPPPPPVVPPDD/DVVVVVVVVVVVVLVVVQPPPPPPDDAQEEEEDEFQQLCSVVLQVLCVPPPQEDEAEQPQVCCCDDPHHNLLLVCLVQVLPRVLVSLVVSLVVQLCLLQDDDSHRYYYYYHHSCLSLQQVLVLCVVVVSDDPVSNVVSVVVVVVCVVPHPNAHAEYEYSQADLVLSVVSLCVVCDPSCNPPDSVSRVSSNVSCCCVQPVVPDDDDRYHYDYAHSNDDPVVCVVVSVVVCCVSVVVSSVVVVPPPPCVVPPPPCPPDPPPPVVPPPD

Organism: Galleria mellonella (NCBI:txid7137)

Nearest PDB structures (foldseek):
  1zm7-assembly1_B  TM=9.610E-01  e=7.350E-26  Drosophila melanogaster
  2vpp-assembly1_A  TM=9.749E-01  e=2.546E-25  Drosophila melanogaster
  2jcs-assembly1_B  TM=9.646E-01  e=1.620E-25  Drosophila melanogaster
  2vp6-assembly2_D  TM=9.603E-01  e=1.551E-24  Drosophila melanogaster
  2vp9-assembly3_E  TM=9.607E-01  e=9.997E-24  Drosophila melanogaster

Solvent-accessible surface area (backbone atoms only — not comparable to full-atom values): 29796 Å² total; per-residue (Å²): 118,67,70,60,48,50,55,47,47,54,48,50,55,51,47,61,60,48,66,74,72,45,87,88,53,83,49,41,29,33,31,36,38,61,50,81,56,30,47,58,69,62,56,55,55,68,49,64,82,39,85,55,45,42,79,42,70,64,66,56,65,55,40,48,43,48,94,83,34,37,41,54,48,46,21,69,76,39,38,67,77,27,41,64,55,40,51,52,43,49,45,51,56,29,47,49,58,52,61,48,86,65,96,28,61,28,34,42,29,44,45,46,49,59,51,49,49,62,26,54,49,43,49,33,42,76,70,63,41,37,50,69,60,51,47,49,45,57,48,50,49,50,53,49,44,64,72,74,42,77,67,76,46,62,31,30,40,34,29,46,46,52,43,70,59,19,47,53,44,43,63,69,67,58,46,80,76,55,70,77,65,53,61,65,58,43,41,52,42,39,49,33,47,41,34,35,72,70,64,54,67,84,45,88,65,79,40,58,72,47,80,41,77,38,70,50,54,75,82,58,34,52,59,54,49,54,58,46,46,52,56,52,50,49,50,40,48,51,50,62,68,58,50,78,64,83,66,61,71,72,66,73,75,73,63,72,76,77,75,76,65,71,76,73,76,125,119,68,73,61,49,51,54,48,48,55,49,50,58,51,47,61,60,50,66,75,73,44,87,87,54,83,49,41,28,34,32,36,38,61,51,80,57,31,48,59,69,62,55,56,56,68,50,64,81,39,84,54,45,41,79,42,72,63,66,58,65,54,40,49,43,47,94,81,35,37,41,54,51,47,23,69,75,38,38,69,76,27,42,63,55,39,52,53,43,49,45,49,55,28,48,51,59,52,62,50,86,67,96,28,62,28,35,42,29,46,46,46,49,58,51,48,50,62,25,53,50,42,49,32,43,77,70,62,41,38,50,69,60,50,46,50,44,56,49,49,51,50,53,49,44,65,72,74,41,78,67,77,46,61,32,29,39,34,28,47,44,52,43,70,57,19,48,53,43,44,64,68,66,58,47,80,78,56,69,76,66,52,61,67,59,42,42,52,41,39,49,34,46,40,34,34,70,69,64,55,67,81,46,87,67,79,39,57,70,47,80,41,75,38,70,50,52,75,83,58,36,52,59,55,48,54,58,44,45,52,55,52,51,49,50,40,48,51,50,61,68,59,51,78,64,82,67,61,73,72,68,76,75,75,66,74,77,76,77,78,67,76,75,72,79,123

pLDDT: mean 82.04, std 22.62, range [22.42, 98.94]

Sequence (532 aa):
MLRSRISTLFFEAQRCFFKMNSENRKPFTVLVEGNIGSGKTTFLEHFRQFEDITLLTEPVEQWRNLRGWNLLDLMYKDPAKWAMTFQSYVSLTMVDMHLRPTPTPVKLMERSIFSARYCFVENMLRNGILHEAEFAVLDEWFRFIQQHMSIDADLIVYLKTSPSVVHERIRKRARSEEQCVPLKYLEDLHQLHEDWLVNRAFAECPAPVVIIDADLDLSQITDEYKKSEHQILRKAVDVVMRSPNKLSPKKPVTGSPIKIVPQMRLMLRSRISTLFFEAQRCFFKMNSENRKPFTVLVEGNIGSGKTTFLEHFRQFEDITLLTEPVEQWRNLRGWNLLDLMYKDPAKWAMTFQSYVSLTMVDMHLRPTPTPVKLMERSIFSARYCFVENMLRNGILHEAEFAVLDEWFRFIQQHMSIDADLIVYLKTSPSVVHERIRKRARSEEQCVPLKYLEDLHQLHEDWLVNRAFAECPAPVVIIDADLDLSQITDEYKKSEHQILRKAVDVVMRSPNKLSPKKPVTGSPIKIVPQMRL